Protein AF-0000000080322614 (afdb_homodimer)

Nearest PDB structures (foldseek):
  6ypa-assembly2_C  TM=8.463E-01  e=1.517E-21  Pyrococcus horikoshii
  3iw3-assembly1_B  TM=8.335E-01  e=6.904E-22  Pyrococcus abyssi GE5
  1j31-assembly2_D  TM=8.379E-01  e=2.779E-21  Pyrococcus horikoshii OT3
  5h8i-assembly1_H  TM=8.453E-01  e=8.255E-20  Medicago truncatula
  5h8l-assembly1_H  TM=8.519E-01  e=2.048E-19  Medicago truncatula

Sequence (524 aa):
MKLRLSAVQCRVGTEKAFESAVRLISQSDSDVYLLPEYFSYPVGDMSISTSRKTLEWLESVSRELSTAVAGNVIVKRENGLYNTLHVYHDGELIATQDKLHPTRSERELGIKCGRKLEVFEIYGVRFAGLICADILYPELCRVAGLKGAEIVLNPVVSFKKSELPAQEFRYCLYFTRSFDNAYAIVKAGGAGFTFLGDECVGRSLISTPDGIPAKFRDENAEELITAEVDIRRIREYRKVNYSMQDRNVRAIEDILDGGIECMKLRLSAVQCRVGTEKAFESAVRLISQSDSDVYLLPEYFSYPVGDMSISTSRKTLEWLESVSRELSTAVAGNVIVKRENGLYNTLHVYHDGELIATQDKLHPTRSERELGIKCGRKLEVFEIYGVRFAGLICADILYPELCRVAGLKGAEIVLNPVVSFKKSELPAQEFRYCLYFTRSFDNAYAIVKAGGAGFTFLGDECVGRSLISTPDGIPAKFRDENAEELITAEVDIRRIREYRKVNYSMQDRNVRAIEDILDGGIEC

Organism: NCBI:txid113653

Solvent-accessible surface area (backbone atoms only — not comparable to full-atom values): 25429 Å² total; per-residue (Å²): 100,72,46,35,42,28,19,37,14,22,45,18,24,30,90,55,16,63,59,42,41,49,59,46,54,71,71,52,89,49,51,33,41,33,34,11,39,50,28,69,26,24,52,78,45,84,52,62,65,56,28,53,52,47,54,52,48,40,30,49,54,8,37,76,68,60,22,31,28,32,41,43,34,62,42,82,53,97,88,41,32,28,48,28,38,39,32,17,43,51,43,36,82,70,47,69,38,45,24,51,45,53,49,72,72,41,40,74,72,45,33,41,53,32,65,60,81,57,72,43,72,58,94,88,40,37,27,29,66,34,48,40,63,31,67,59,26,60,54,51,49,42,37,43,24,74,71,54,24,44,34,33,44,26,25,17,67,37,58,62,82,56,82,65,60,38,70,89,54,50,69,29,44,49,29,36,53,9,45,60,32,30,16,30,35,40,28,5,6,19,8,49,27,36,37,86,58,48,54,26,29,15,68,21,31,32,22,27,45,66,34,67,83,25,56,55,90,49,40,72,41,72,44,70,34,58,41,77,44,54,51,55,58,34,57,54,44,46,76,67,38,51,58,66,58,54,28,49,35,75,50,35,59,66,61,58,60,73,52,43,94,114,99,71,45,36,39,30,18,38,15,22,46,18,24,31,92,54,16,61,60,42,40,49,58,46,55,71,73,53,89,49,50,32,39,32,34,11,39,50,26,68,27,26,52,78,45,85,51,61,67,56,28,51,52,48,53,52,46,40,30,49,52,8,37,76,67,60,23,30,28,32,41,42,37,65,43,82,53,97,90,40,32,29,47,28,37,39,33,16,43,52,44,37,82,71,45,68,38,46,24,50,44,55,49,73,69,40,40,75,73,45,33,41,53,33,64,59,81,56,71,43,72,58,96,88,40,36,28,28,67,35,47,40,62,29,68,59,27,60,52,50,48,40,38,44,25,75,72,54,23,44,34,33,43,26,24,17,68,38,57,60,81,58,84,64,62,36,68,88,51,51,68,29,44,50,29,38,53,9,45,61,30,30,17,30,36,38,28,5,7,17,7,50,28,35,35,86,60,47,54,26,30,15,68,22,32,34,21,27,45,66,34,66,82,24,58,55,92,48,41,72,42,71,45,68,35,58,40,76,44,54,50,55,57,35,58,53,44,45,75,67,37,53,57,66,58,54,29,48,35,77,50,35,59,65,60,58,58,73,52,43,92,116

pLDDT: mean 96.05, std 3.71, range [77.62, 98.94]

Radius of gyration: 24.07 Å; Cα contacts (8 Å, |Δi|>4): 1417; chains: 2; bounding box: 45×70×58 Å

InterPro domains:
  IPR003010 Carbon-nitrogen hydrolase [PF00795] (19-239)
  IPR003010 Carbon-nitrogen hydrolase [PS50263] (3-231)
  IPR036526 Carbon-nitrogen hydrolase superfamily [G3DSA:3.60.110.10] (1-258)
  IPR036526 Carbon-nitrogen hydrolase superfamily [SSF56317] (3-246)
  IPR050345 Aliphatic Amidase/Beta-Ureidopropionase [PTHR43674] (16-245)

Secondary structure (DSSP, 8-state):
-EEEEEEEE-EEBSTTHHHHHHHHHTT---SEEEPPTTTT-BTT---HHHHHHHHHHHHHHHHHHTSEEEEEEEEEETTEEEEEEEEEETTEEEEEEE-SS--HHHHHTTBPPP----EEEETTEEEEE--GGGGG-HHHHHHHHHTT-SEEEEEE-EETT--SS-GGGTHHHHHHHHHHHT-EEEEEE-EEE-TTS-EEE---EEEETTEEEEE-S-TTS-EEEEEEEEHHHHHHHHHH-HHHHS--GGGGGGGGSS----/-EEEEEEEE-EEBSTTHHHHHHHHHTT---SEEEPPTTTT-BTT---HHHHHHHHHHHHHHHHHHTSEEEEEEEEEETTEEEEEEEEEETTEEEEEEE-SS--HHHHHTTBPPP----EEEETTEEEEE--GGGGG-HHHHHHHHHTT-SEEEEEE-EETT---S-GGGTHHHHHHHHHHHT-EEEEEE-EEE-TTS-EEE---EEEETTEEEEE-S-TTS-EEEEEEEEHHHHHHHHHH-HHHHS--GGGGGGGGSS----

Structure (mmCIF, N/CA/C/O backbone):
data_AF-0000000080322614-model_v1
#
loop_
_entity.id
_entity.type
_entity.pdbx_description
1 polymer 'Putative amidohydrolase'
#
loop_
_atom_site.group_PDB
_atom_site.id
_atom_site.type_symbol
_atom_site.label_atom_id
_atom_site.label_alt_id
_atom_site.label_comp_id
_atom_site.label_asym_id
_atom_site.label_entity_id
_atom_site.label_seq_id
_atom_site.pdbx_PDB_ins_code
_atom_site.Cartn_x
_atom_site.Cartn_y
_atom_site.Cartn_z
_atom_site.occupancy
_atom_site.B_iso_or_equiv
_atom_site.auth_seq_id
_atom_site.auth_comp_id
_atom_site.auth_asym_id
_atom_site.auth_atom_id
_atom_site.pdbx_PDB_model_num
ATOM 1 N N . MET A 1 1 ? 24.172 -10.555 -5.195 1 91.88 1 MET A N 1
ATOM 2 C CA . MET A 1 1 ? 23.594 -11.617 -6.02 1 91.88 1 MET A CA 1
ATOM 3 C C . MET A 1 1 ? 22.406 -11.094 -6.82 1 91.88 1 MET A C 1
ATOM 5 O O . MET A 1 1 ? 21.594 -10.32 -6.305 1 91.88 1 MET A O 1
ATOM 9 N N . LYS A 1 2 ? 22.422 -11.398 -8.102 1 96.62 2 LYS A N 1
ATOM 10 C CA . LYS A 1 2 ? 21.297 -11.039 -8.969 1 96.62 2 LYS A CA 1
ATOM 11 C C . LYS A 1 2 ? 20.531 -12.273 -9.422 1 96.62 2 LYS A C 1
ATOM 13 O O . LYS A 1 2 ? 21.125 -13.312 -9.711 1 96.62 2 LYS A O 1
ATOM 18 N N . LEU A 1 3 ? 19.25 -12.203 -9.352 1 98.38 3 LEU A N 1
ATOM 19 C CA . LEU A 1 3 ? 18.391 -13.266 -9.852 1 98.38 3 LEU A CA 1
ATOM 20 C C . LEU A 1 3 ? 17.578 -12.789 -11.055 1 98.38 3 LEU A C 1
ATOM 22 O O . LEU A 1 3 ? 17.047 -11.672 -11.055 1 98.38 3 LEU A O 1
ATOM 26 N N . ARG A 1 4 ? 17.578 -13.578 -12.07 1 98.69 4 ARG A N 1
ATOM 27 C CA . ARG A 1 4 ? 16.719 -13.297 -13.219 1 98.69 4 ARG A CA 1
ATOM 28 C C . ARG A 1 4 ? 15.344 -13.906 -13.031 1 98.69 4 ARG A C 1
ATOM 30 O O . ARG A 1 4 ? 15.203 -15.125 -12.938 1 98.69 4 ARG A O 1
ATOM 37 N N . LEU A 1 5 ? 14.32 -13.086 -12.898 1 98.81 5 LEU A N 1
ATOM 38 C CA . LEU A 1 5 ? 12.945 -13.492 -12.641 1 98.81 5 LEU A CA 1
ATOM 39 C C . LEU A 1 5 ? 12.078 -13.289 -13.883 1 98.81 5 LEU A C 1
ATOM 41 O O . LEU A 1 5 ? 12.234 -12.289 -14.594 1 98.81 5 LEU A O 1
ATOM 45 N N . SER A 1 6 ? 11.203 -14.211 -14.133 1 98.88 6 SER A N 1
ATOM 46 C CA . SER A 1 6 ? 10.32 -14.078 -15.289 1 98.88 6 SER A CA 1
ATOM 47 C C . SER A 1 6 ? 8.867 -14.367 -14.906 1 98.88 6 SER A C 1
ATOM 49 O O . SER A 1 6 ? 8.578 -15.391 -14.281 1 98.88 6 SER A O 1
ATOM 51 N N . ALA A 1 7 ? 8.008 -13.484 -15.25 1 98.88 7 ALA A N 1
ATOM 52 C CA . ALA A 1 7 ? 6.562 -13.711 -15.258 1 98.88 7 ALA A CA 1
ATOM 53 C C . ALA A 1 7 ? 6.098 -14.203 -16.625 1 98.88 7 ALA A C 1
ATOM 55 O O . ALA A 1 7 ? 6.336 -13.539 -17.641 1 98.88 7 ALA A O 1
ATOM 56 N N . VAL A 1 8 ? 5.449 -15.336 -16.656 1 98.88 8 VAL A N 1
ATOM 57 C CA . VAL A 1 8 ? 5.012 -15.945 -17.906 1 98.88 8 VAL A CA 1
ATOM 58 C C . VAL A 1 8 ? 3.572 -15.531 -18.203 1 98.88 8 VAL A C 1
ATOM 60 O O . VAL A 1 8 ? 2.625 -16.219 -17.828 1 98.88 8 VAL A O 1
ATOM 63 N N . GLN A 1 9 ? 3.43 -14.477 -18.969 1 98.69 9 GLN A N 1
ATOM 64 C CA . GLN A 1 9 ? 2.094 -14.07 -19.406 1 98.69 9 GLN A CA 1
ATOM 65 C C . GLN A 1 9 ? 1.611 -14.914 -20.578 1 98.69 9 GLN A C 1
ATOM 67 O O . GLN A 1 9 ? 1.658 -14.469 -21.719 1 98.69 9 GLN A O 1
ATOM 72 N N . CYS A 1 10 ? 1.104 -16.078 -20.328 1 98.31 10 CYS A N 1
ATOM 73 C CA . CYS A 1 10 ? 0.652 -17 -21.359 1 98.31 10 CYS A CA 1
ATOM 74 C C . CYS A 1 10 ? -0.868 -16.984 -21.469 1 98.31 10 CYS A C 1
ATOM 76 O O . CYS A 1 10 ? -1.552 -16.375 -20.656 1 98.31 10 CYS A O 1
ATOM 78 N N . ARG A 1 11 ? -1.343 -17.688 -22.484 1 97 11 ARG A N 1
ATOM 79 C CA . ARG A 1 11 ? -2.785 -17.844 -22.641 1 97 11 ARG A CA 1
ATOM 80 C C . ARG A 1 11 ? -3.34 -18.828 -21.609 1 97 11 ARG A C 1
ATOM 82 O O . ARG A 1 11 ? -2.758 -19.891 -21.391 1 97 11 ARG A O 1
ATOM 89 N N . VAL A 1 12 ? -4.461 -18.406 -21.016 1 97.31 12 VAL A N 1
ATOM 90 C CA . VAL A 1 12 ? -5.094 -19.25 -20.016 1 97.31 12 VAL A CA 1
ATOM 91 C C . VAL A 1 12 ? -6.523 -19.578 -20.438 1 97.31 12 VAL A C 1
ATOM 93 O O . VAL A 1 12 ? -7.039 -19 -21.3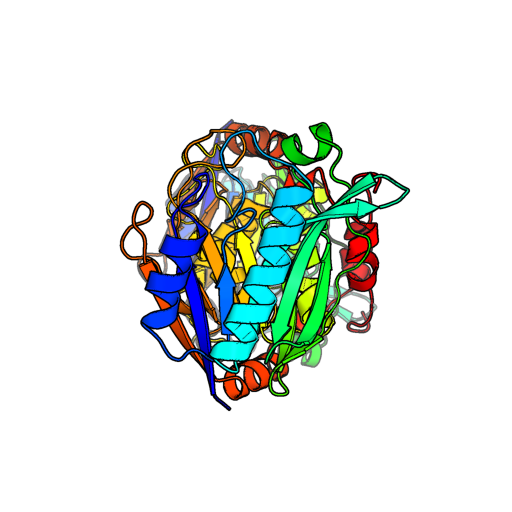91 1 97.31 12 VAL A O 1
ATOM 96 N N . GLY A 1 13 ? -7.098 -20.547 -19.797 1 96 13 GLY A N 1
ATOM 97 C CA . GLY A 1 13 ? -8.461 -20.938 -20.094 1 96 13 GLY A CA 1
ATOM 98 C C . GLY A 1 13 ? -8.578 -21.797 -21.344 1 96 13 GLY A C 1
ATOM 99 O O . GLY A 1 13 ? -9.633 -21.828 -21.984 1 96 13 GLY A O 1
ATOM 100 N N . THR A 1 14 ? -7.496 -22.391 -21.75 1 95.88 14 THR A N 1
ATOM 101 C CA . THR A 1 14 ? -7.445 -23.188 -22.969 1 95.88 14 THR A CA 1
ATOM 102 C C . THR A 1 14 ? -6.633 -24.453 -22.766 1 95.88 14 THR A C 1
ATOM 104 O O . THR A 1 14 ? -5.809 -24.531 -21.844 1 95.88 14 THR A O 1
ATOM 107 N N . GLU A 1 15 ? -6.844 -25.391 -23.641 1 92.56 15 GLU A N 1
ATOM 108 C CA . GLU A 1 15 ? -6.094 -26.641 -23.609 1 92.56 15 GLU A CA 1
ATOM 109 C C . GLU A 1 15 ? -4.652 -26.438 -24.078 1 92.56 15 GLU A C 1
ATOM 111 O O . GLU A 1 15 ? -3.799 -27.297 -23.859 1 92.56 15 GLU A O 1
ATOM 116 N N . LYS A 1 16 ? -4.383 -25.266 -24.578 1 95 16 LYS A N 1
ATOM 117 C CA . LYS A 1 16 ? -3.066 -25 -25.156 1 95 16 LYS A CA 1
ATOM 118 C C . LYS A 1 16 ? -2.193 -24.219 -24.188 1 95 16 LYS A C 1
ATOM 120 O O . LYS A 1 16 ? -1.145 -23.688 -24.562 1 95 16 LYS A O 1
ATOM 125 N N . ALA A 1 17 ? -2.621 -24.109 -23 1 96.56 17 ALA A N 1
ATOM 126 C CA . ALA A 1 17 ? -1.906 -23.297 -22.016 1 96.56 17 ALA A CA 1
ATOM 127 C C . ALA A 1 17 ? -0.49 -23.812 -21.797 1 96.56 17 ALA A C 1
ATOM 129 O O . ALA A 1 17 ? 0.458 -23.031 -21.688 1 96.56 17 ALA A O 1
ATOM 130 N N . PHE A 1 18 ? -0.313 -25.125 -21.75 1 97.62 18 PHE A N 1
ATOM 131 C CA . PHE A 1 18 ? 0.995 -25.734 -21.531 1 97.62 18 PHE A CA 1
ATOM 132 C C . PHE A 1 18 ? 1.939 -25.406 -22.688 1 97.62 18 PHE A C 1
ATOM 134 O O . PHE A 1 18 ? 3.092 -25.031 -22.469 1 97.62 18 PHE A O 1
ATOM 141 N N . GLU A 1 19 ? 1.41 -25.516 -23.859 1 97 19 GLU A N 1
ATOM 142 C CA . GLU A 1 19 ? 2.205 -25.219 -25.031 1 97 19 GLU A CA 1
ATOM 143 C C . GLU A 1 19 ? 2.619 -23.75 -25.062 1 97 19 GLU A C 1
ATOM 145 O O . GLU A 1 19 ? 3.762 -23.422 -25.391 1 97 19 GLU A O 1
ATOM 150 N N . SER A 1 20 ? 1.658 -22.922 -24.797 1 97.31 20 SER A N 1
ATOM 151 C CA . SER A 1 20 ? 1.925 -21.5 -24.734 1 97.31 20 SER A CA 1
ATOM 152 C C . SER A 1 20 ? 3.008 -21.172 -23.719 1 97.31 20 SER A C 1
ATOM 154 O O . SER A 1 20 ? 3.932 -20.406 -24 1 97.31 20 SER A O 1
ATOM 156 N N . ALA A 1 21 ? 2.932 -21.75 -22.531 1 98.25 21 ALA A N 1
ATOM 157 C CA . ALA A 1 21 ? 3.875 -21.5 -21.453 1 98.25 21 ALA A CA 1
ATOM 158 C C . ALA A 1 21 ? 5.277 -21.984 -21.828 1 98.25 21 ALA A C 1
ATOM 160 O O . ALA A 1 21 ? 6.258 -21.266 -21.609 1 98.25 21 ALA A O 1
ATOM 161 N N . VAL A 1 22 ? 5.348 -23.156 -22.359 1 96.94 22 VAL A N 1
ATOM 162 C CA . VAL A 1 22 ? 6.648 -23.703 -22.719 1 96.94 22 VAL A CA 1
ATOM 163 C C . VAL A 1 22 ? 7.316 -22.844 -23.781 1 96.94 22 VAL A C 1
ATOM 165 O O . VAL A 1 22 ? 8.531 -22.609 -23.719 1 96.94 22 VAL A O 1
ATOM 168 N N . ARG A 1 23 ? 6.547 -22.406 -24.734 1 97.31 23 ARG A N 1
ATOM 169 C CA . ARG A 1 23 ? 7.078 -21.547 -25.781 1 97.31 23 ARG A CA 1
ATOM 170 C C . ARG A 1 23 ? 7.715 -20.297 -25.188 1 97.31 23 ARG A C 1
ATOM 172 O O . ARG A 1 23 ? 8.797 -19.891 -25.609 1 97.31 23 ARG A O 1
ATOM 179 N N . LEU A 1 24 ? 7.09 -19.719 -24.25 1 98.31 24 LEU A N 1
ATOM 180 C CA . LEU A 1 24 ? 7.594 -18.5 -23.641 1 98.31 24 LEU A CA 1
ATOM 181 C C . LEU A 1 24 ? 8.812 -18.781 -22.766 1 98.31 24 LEU A C 1
ATOM 183 O O . LEU A 1 24 ? 9.82 -18.078 -22.844 1 98.31 24 LEU A O 1
ATOM 187 N N . ILE A 1 25 ? 8.727 -19.812 -21.938 1 98.06 25 ILE A N 1
ATOM 188 C CA . ILE A 1 25 ? 9.781 -20.172 -20.984 1 98.06 25 ILE A CA 1
ATOM 189 C C . ILE A 1 25 ? 11.062 -20.484 -21.75 1 98.06 25 ILE A C 1
ATOM 191 O O . ILE A 1 25 ? 12.164 -20.156 -21.297 1 98.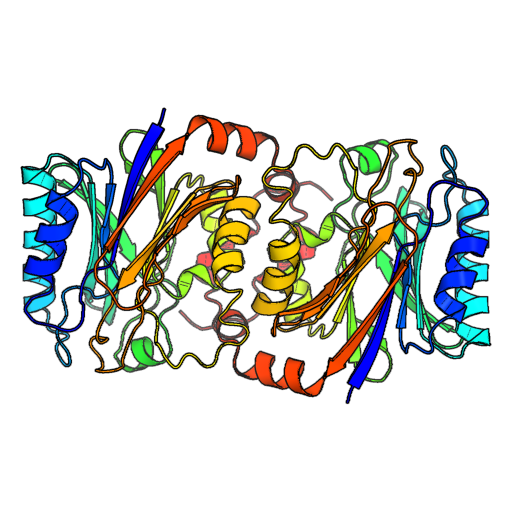06 25 ILE A O 1
ATOM 195 N N . SER A 1 26 ? 10.906 -21.078 -22.891 1 94.75 26 SER A N 1
ATOM 196 C CA . SER A 1 26 ? 12.047 -21.5 -23.703 1 94.75 26 SER A CA 1
ATOM 197 C C . SER A 1 26 ? 12.789 -20.297 -24.281 1 94.75 26 SER A C 1
ATOM 199 O O . SER A 1 26 ? 13.898 -20.422 -24.797 1 94.75 26 SER A O 1
ATOM 201 N N . GLN A 1 27 ? 12.211 -19.125 -24.094 1 93.69 27 GLN A N 1
ATOM 202 C CA . GLN A 1 27 ? 12.789 -17.906 -24.672 1 93.69 27 GLN A CA 1
ATOM 203 C C . GLN A 1 27 ? 13.781 -17.266 -23.719 1 93.69 27 GLN A C 1
ATOM 205 O O . GLN A 1 27 ? 14.406 -16.25 -24.062 1 93.69 27 GLN A O 1
ATOM 210 N N . SER A 1 28 ? 13.859 -17.781 -22.578 1 92.75 28 SER A N 1
ATOM 211 C CA . SER A 1 28 ? 14.734 -17.141 -21.609 1 92.75 28 SER A CA 1
ATOM 212 C C . SER A 1 28 ? 15.414 -18.172 -20.719 1 92.75 28 SER A C 1
ATOM 214 O O . SER A 1 28 ? 15.039 -19.344 -20.719 1 92.75 28 SER A O 1
ATOM 216 N N . ASP A 1 29 ? 16.484 -17.766 -20.078 1 96.25 29 ASP A N 1
ATOM 217 C CA . ASP A 1 29 ? 17.188 -18.578 -19.094 1 96.25 29 ASP A CA 1
ATOM 218 C C . ASP A 1 29 ? 17.062 -17.984 -17.688 1 96.25 29 ASP A C 1
ATOM 220 O O . ASP A 1 29 ? 18.062 -17.75 -17 1 96.25 29 ASP A O 1
ATOM 224 N N . SER A 1 30 ? 15.859 -17.812 -17.297 1 98.31 30 SER A N 1
ATOM 225 C CA . SER A 1 30 ? 15.578 -17.203 -16 1 98.31 30 SER A CA 1
ATOM 226 C C . SER A 1 30 ? 15.812 -18.188 -14.859 1 98.31 30 SER A C 1
ATOM 228 O O . SER A 1 30 ? 15.766 -19.391 -15.055 1 98.31 30 SER A O 1
ATOM 230 N N . ASP A 1 31 ? 16.125 -17.625 -13.711 1 98.56 31 ASP A N 1
ATOM 231 C CA . ASP A 1 31 ? 16.312 -18.422 -12.508 1 98.56 31 ASP A CA 1
ATOM 232 C C . ASP A 1 31 ? 14.969 -18.906 -11.961 1 98.56 31 ASP A C 1
ATOM 234 O O . ASP A 1 31 ? 14.898 -19.969 -11.328 1 98.56 31 ASP A O 1
ATOM 238 N N . VAL A 1 32 ? 13.961 -18.141 -12.141 1 98.81 32 VAL A N 1
ATOM 239 C CA . VAL A 1 32 ? 12.633 -18.438 -11.641 1 98.81 32 VAL A CA 1
ATOM 240 C C . VAL A 1 32 ? 11.586 -18.047 -12.68 1 98.81 32 VAL A C 1
ATOM 242 O O . VAL A 1 32 ? 11.633 -16.953 -13.242 1 98.81 32 VAL A O 1
ATOM 245 N N . TYR A 1 33 ? 10.68 -18.922 -13.008 1 98.94 33 TYR A N 1
ATOM 246 C CA . TYR A 1 33 ? 9.508 -18.672 -13.844 1 98.94 33 TYR A CA 1
ATOM 247 C C . TYR A 1 33 ? 8.219 -18.781 -13.039 1 98.94 33 TYR A C 1
ATOM 249 O O . TYR A 1 33 ? 8.016 -19.766 -12.328 1 98.94 33 TYR A O 1
ATOM 257 N N . LEU A 1 34 ? 7.395 -17.812 -13.094 1 98.94 34 LEU A N 1
ATOM 258 C CA . LEU A 1 34 ? 6.086 -17.844 -12.445 1 98.94 34 LEU A CA 1
ATOM 259 C C . LEU A 1 34 ? 4.969 -17.906 -13.484 1 98.94 34 LEU A C 1
ATOM 261 O O . LEU A 1 34 ? 4.949 -17.109 -14.422 1 98.94 34 LEU A O 1
ATOM 265 N N . LEU A 1 35 ? 4.082 -18.844 -13.359 1 98.88 35 LEU A N 1
ATOM 266 C CA . LEU A 1 35 ? 2.924 -18.984 -14.242 1 98.88 35 LEU A CA 1
ATOM 267 C C . LEU A 1 35 ? 1.715 -18.266 -13.656 1 98.88 35 LEU A C 1
ATOM 269 O O . LEU A 1 35 ? 1.655 -18.016 -12.445 1 98.88 35 LEU A O 1
ATOM 273 N N . PRO A 1 36 ? 0.721 -17.906 -14.5 1 98.69 36 PRO A N 1
ATOM 274 C CA . PRO A 1 36 ? -0.509 -17.281 -14.008 1 98.69 36 PRO A CA 1
ATOM 275 C C . PRO A 1 36 ? -1.326 -18.203 -13.117 1 98.69 36 PRO A C 1
ATOM 277 O O . PRO A 1 36 ? -1.193 -19.422 -13.203 1 98.69 36 PRO A O 1
ATOM 280 N N . GLU A 1 37 ? -2.119 -17.547 -12.25 1 98.38 37 GLU A N 1
ATOM 281 C CA . GLU A 1 37 ? -3.082 -18.312 -11.461 1 98.38 37 GLU A CA 1
ATOM 282 C C . GLU A 1 37 ? -4.012 -19.125 -12.359 1 98.38 37 GLU A C 1
ATOM 284 O O . GLU A 1 37 ? -4.547 -18.594 -13.336 1 98.38 37 GLU A O 1
ATOM 289 N N . TYR A 1 38 ? -4.16 -20.391 -12.102 1 97.38 38 TYR A N 1
ATOM 290 C CA . TYR A 1 38 ? -5.055 -21.297 -12.82 1 97.38 38 TYR A CA 1
ATOM 291 C C . TYR A 1 38 ? -4.656 -21.406 -14.289 1 97.38 38 TYR A C 1
ATOM 293 O O . TYR A 1 38 ? -5.516 -21.562 -15.156 1 97.38 38 TYR A O 1
ATOM 301 N N . PHE A 1 39 ? -3.445 -21.297 -14.57 1 97.38 39 PHE A N 1
ATOM 302 C CA . PHE A 1 39 ? -3.027 -21.141 -15.961 1 97.38 39 PHE A CA 1
ATOM 303 C C . PHE A 1 39 ? -3.422 -22.375 -16.781 1 97.38 39 PHE A C 1
ATOM 305 O O . PHE A 1 39 ? -3.707 -22.25 -17.969 1 97.38 39 PHE A O 1
ATOM 312 N N . SER A 1 40 ? -3.488 -23.547 -16.156 1 97.31 40 SER A N 1
ATOM 313 C CA . SER A 1 40 ? -3.604 -24.812 -16.875 1 97.31 40 SER A CA 1
ATOM 314 C C . SER A 1 40 ? -5.062 -25.234 -17.016 1 97.31 40 SER A C 1
ATOM 316 O O . SER A 1 40 ? -5.363 -26.234 -17.672 1 97.31 40 SER A O 1
ATOM 318 N N . TYR A 1 41 ? -5.914 -24.547 -16.375 1 97.19 41 TYR A N 1
ATOM 319 C CA . TYR A 1 41 ? -7.309 -24.969 -16.344 1 97.19 41 TYR A CA 1
ATOM 320 C C . TYR A 1 41 ? -8.094 -24.391 -17.516 1 97.19 41 TYR A C 1
ATOM 322 O O . TYR A 1 41 ? -8.297 -23.172 -17.578 1 97.19 41 TYR A O 1
ATOM 330 N N . PRO A 1 42 ? -8.578 -25.281 -18.438 1 96.75 42 PRO A N 1
ATOM 331 C CA . PRO A 1 42 ? -9.477 -24.766 -19.469 1 96.75 42 PRO A CA 1
ATOM 332 C C . PRO A 1 42 ? -10.82 -24.297 -18.906 1 96.75 42 PRO A C 1
ATOM 334 O O . PRO A 1 42 ? -11.172 -24.641 -17.781 1 96.75 42 PRO A O 1
ATOM 337 N N . VAL A 1 43 ? -11.477 -23.484 -19.688 1 96 43 VAL A N 1
ATOM 338 C CA . VAL A 1 43 ? -12.781 -22.984 -19.281 1 96 43 VAL A CA 1
ATOM 339 C C . VAL A 1 43 ? -13.68 -24.156 -18.891 1 96 43 VAL A C 1
ATOM 341 O O . VAL A 1 43 ? -13.852 -25.094 -19.656 1 96 43 VAL A O 1
ATOM 344 N N . GLY A 1 44 ? -14.148 -24.062 -17.703 1 92.75 44 GLY A N 1
ATOM 345 C CA . GLY A 1 44 ? -15.133 -25.031 -17.234 1 92.75 44 GLY A CA 1
ATOM 346 C C . GLY A 1 44 ? -14.508 -26.266 -16.609 1 92.75 44 GLY A C 1
ATOM 347 O O . GLY A 1 44 ? -15.211 -27.188 -16.203 1 92.75 44 GLY A O 1
ATOM 348 N N . ASP A 1 45 ? -13.234 -26.281 -16.531 1 90.69 45 ASP A N 1
ATOM 349 C CA . ASP A 1 45 ? -12.547 -27.453 -15.977 1 90.69 45 ASP A CA 1
ATOM 350 C C . ASP A 1 45 ? -11.891 -27.125 -14.641 1 90.69 45 ASP A C 1
ATOM 352 O O . ASP A 1 45 ? -11.023 -26.25 -14.57 1 90.69 45 ASP A O 1
ATOM 356 N N . MET A 1 46 ? -12.258 -27.844 -13.602 1 89.81 46 MET A N 1
ATOM 357 C CA . MET A 1 46 ? -11.625 -27.75 -12.289 1 89.81 46 MET A CA 1
ATOM 358 C C . MET A 1 46 ? -11.297 -29.141 -11.75 1 89.81 46 MET A C 1
ATOM 360 O O . MET A 1 46 ? -11.367 -29.375 -10.539 1 89.81 46 MET A O 1
ATOM 364 N N . SER A 1 47 ? -10.953 -29.953 -12.656 1 91.62 47 SER A N 1
ATOM 365 C CA . SER A 1 47 ? -10.805 -31.375 -12.305 1 91.62 47 SER A CA 1
ATOM 366 C C . SER A 1 47 ? -9.461 -31.641 -11.633 1 91.62 47 SER A C 1
ATOM 368 O O . SER A 1 47 ? -8.477 -30.953 -11.914 1 91.62 47 SER A O 1
ATOM 370 N N . ILE A 1 48 ? -9.438 -32.656 -10.883 1 93.88 48 ILE A N 1
ATOM 371 C CA . ILE A 1 48 ? -8.227 -33.125 -10.219 1 93.88 48 ILE A CA 1
ATOM 372 C C . ILE A 1 48 ? -7.25 -33.688 -11.25 1 93.88 48 ILE A C 1
ATOM 374 O O . ILE A 1 48 ? -6.035 -33.625 -11.062 1 93.88 48 ILE A O 1
ATOM 378 N N . SER A 1 49 ? -7.785 -34.188 -12.289 1 95.94 49 SER A N 1
ATOM 379 C CA . SER A 1 49 ? -6.941 -34.656 -13.375 1 95.94 49 SER A CA 1
ATOM 380 C C . SER A 1 49 ? -6.074 -33.531 -13.945 1 95.94 49 SER A C 1
ATOM 382 O O . SER A 1 49 ? -4.891 -33.75 -14.219 1 95.94 49 SER A O 1
ATOM 384 N N . THR A 1 50 ? -6.672 -32.406 -14.156 1 96.81 50 THR A N 1
ATOM 385 C CA . THR A 1 50 ? -5.91 -31.25 -14.617 1 96.81 50 THR A CA 1
ATOM 386 C C . THR A 1 50 ? -4.84 -30.859 -13.602 1 96.81 50 THR A C 1
ATOM 388 O O . THR A 1 50 ? -3.719 -30.5 -13.977 1 96.81 50 THR A O 1
ATOM 391 N N . SER A 1 51 ? -5.145 -30.953 -12.305 1 98.06 51 SER A N 1
ATOM 392 C CA . SER A 1 51 ? -4.172 -30.672 -11.25 1 98.06 51 SER A CA 1
ATOM 393 C C . SER A 1 51 ? -2.969 -31.594 -11.344 1 98.06 51 SER A C 1
ATOM 395 O O . SER A 1 51 ? -1.822 -31.156 -11.273 1 98.06 51 SER A O 1
ATOM 397 N N . ARG A 1 52 ? -3.244 -32.844 -11.508 1 98.06 52 ARG A N 1
ATOM 398 C CA . ARG A 1 52 ? -2.178 -33.844 -11.594 1 98.06 52 ARG A CA 1
ATOM 399 C C . ARG A 1 52 ? -1.283 -33.562 -12.797 1 98.06 52 ARG A C 1
ATOM 401 O O . ARG A 1 52 ? -0.056 -33.594 -12.688 1 98.06 52 ARG A O 1
ATOM 408 N N . LYS A 1 53 ? -1.925 -33.344 -13.906 1 97.88 53 LYS A N 1
ATOM 409 C CA . LYS A 1 53 ? -1.182 -33.031 -15.125 1 97.88 53 LYS A CA 1
ATOM 410 C C . LYS A 1 53 ? -0.302 -31.797 -14.945 1 97.88 53 LYS A C 1
ATOM 412 O O . LYS A 1 53 ? 0.839 -31.766 -15.406 1 97.88 53 LYS A O 1
ATOM 417 N N . THR A 1 54 ? -0.835 -30.812 -14.328 1 98.31 54 THR A N 1
ATOM 418 C CA . THR A 1 54 ? -0.112 -29.562 -14.094 1 98.31 54 THR A CA 1
ATOM 419 C C . THR A 1 54 ? 1.114 -29.812 -13.219 1 98.31 54 THR A C 1
ATOM 421 O O . THR A 1 54 ? 2.201 -29.312 -13.516 1 98.31 54 THR A O 1
ATOM 424 N N . LEU A 1 55 ? 0.976 -30.562 -12.125 1 98.69 55 LEU A N 1
ATOM 425 C CA . LEU A 1 55 ? 2.082 -30.828 -11.211 1 98.69 55 LEU A CA 1
ATOM 426 C C . LEU A 1 55 ? 3.189 -31.609 -11.914 1 98.69 55 LEU A C 1
ATOM 428 O O . LEU A 1 55 ? 4.371 -31.312 -11.734 1 98.69 55 LEU A O 1
ATOM 432 N N . GLU A 1 56 ? 2.752 -32.562 -12.656 1 98.69 56 GLU A N 1
ATOM 433 C CA . GLU A 1 56 ? 3.725 -33.312 -13.438 1 98.69 56 GLU A CA 1
ATOM 434 C C . GLU A 1 56 ? 4.477 -32.438 -14.414 1 98.69 56 GLU A C 1
ATOM 436 O O . GLU A 1 56 ? 5.691 -32.562 -14.578 1 98.69 56 GLU A O 1
ATOM 441 N N . TRP A 1 57 ? 3.73 -31.578 -15.062 1 98.5 57 TRP A N 1
ATOM 442 C CA . TRP A 1 57 ? 4.312 -30.656 -16.031 1 98.5 57 TRP A CA 1
ATOM 443 C C . TRP A 1 57 ? 5.301 -29.719 -15.344 1 98.5 57 TRP A C 1
ATOM 445 O O . TRP A 1 57 ? 6.418 -29.516 -15.828 1 98.5 57 TRP A O 1
ATOM 455 N N . LEU A 1 58 ? 4.941 -29.109 -14.234 1 98.69 58 LEU A N 1
ATOM 456 C CA . LEU A 1 58 ? 5.812 -28.219 -13.484 1 98.69 58 LEU A CA 1
ATOM 457 C C . LEU A 1 58 ? 7.113 -28.906 -13.094 1 98.69 58 LEU A C 1
ATOM 459 O O . LEU A 1 58 ? 8.195 -28.344 -13.25 1 98.69 58 LEU A O 1
ATOM 463 N N . GLU A 1 59 ? 6.988 -30.109 -12.523 1 98.69 59 GLU A N 1
ATOM 464 C CA . GLU A 1 59 ? 8.148 -30.906 -12.133 1 98.69 59 GLU A CA 1
ATOM 465 C C . GLU A 1 59 ? 9.078 -31.141 -13.32 1 98.69 59 GLU A C 1
ATOM 467 O O . GLU A 1 59 ? 10.289 -30.938 -13.211 1 98.69 59 GLU A O 1
ATOM 472 N N . SER A 1 60 ? 8.477 -31.562 -14.406 1 98.44 60 SER A N 1
ATOM 473 C CA . SER A 1 60 ? 9.258 -31.922 -15.594 1 98.44 60 SER A CA 1
ATOM 474 C C . SER A 1 60 ? 9.977 -30.719 -16.156 1 98.44 60 SER A C 1
ATOM 476 O O . SER A 1 60 ? 11.164 -30.797 -16.484 1 98.44 60 SER A O 1
ATOM 478 N N . VAL A 1 61 ? 9.273 -29.578 -16.344 1 98.12 61 VAL A N 1
ATOM 479 C CA . VAL A 1 61 ? 9.867 -28.375 -16.906 1 98.12 61 VAL A CA 1
ATOM 480 C C . VAL A 1 61 ? 11 -27.875 -16 1 98.12 61 VAL A C 1
ATOM 482 O O . VAL A 1 61 ? 12.07 -27.516 -16.484 1 98.12 61 VAL A O 1
ATOM 485 N N . SER A 1 62 ? 10.758 -27.859 -14.695 1 98.38 62 SER A N 1
ATOM 486 C CA . SER A 1 62 ? 11.773 -27.422 -13.742 1 98.38 62 SER A CA 1
ATOM 487 C C . SER A 1 62 ? 13.023 -28.297 -13.828 1 98.38 62 SER A C 1
ATOM 489 O O . SER A 1 62 ? 14.148 -27.797 -13.773 1 98.38 62 SER A O 1
ATOM 491 N N . ARG A 1 63 ? 12.828 -29.594 -13.945 1 98.19 63 ARG A N 1
ATOM 492 C CA . ARG A 1 63 ? 13.93 -30.547 -14.047 1 98.19 63 ARG A CA 1
ATOM 493 C C . ARG A 1 63 ? 14.711 -30.344 -15.344 1 98.19 63 ARG A C 1
ATOM 495 O O . ARG A 1 63 ? 15.938 -30.266 -15.328 1 98.19 63 ARG A O 1
ATOM 502 N N . GLU A 1 64 ? 13.992 -30.297 -16.406 1 97.44 64 GLU A N 1
ATOM 503 C CA . GLU A 1 64 ? 14.602 -30.156 -17.719 1 97.44 64 GLU A CA 1
ATOM 504 C C . GLU A 1 64 ? 15.461 -28.906 -17.812 1 97.44 64 GLU A C 1
ATOM 506 O O . GLU A 1 64 ? 16.547 -28.922 -18.375 1 97.44 64 GLU A O 1
ATOM 511 N N . LEU A 1 65 ? 14.961 -27.797 -17.281 1 97.06 65 LEU A N 1
ATOM 512 C CA . LEU A 1 65 ? 15.641 -26.5 -17.406 1 97.06 65 LEU A CA 1
ATOM 513 C C . LEU A 1 65 ? 16.562 -26.266 -16.219 1 97.06 65 LEU A C 1
ATOM 515 O O . LEU A 1 65 ? 17.328 -25.297 -16.203 1 97.06 65 LEU A O 1
ATOM 519 N N . SER A 1 66 ? 16.516 -27.109 -15.211 1 97.31 66 SER A N 1
ATOM 520 C CA . SER A 1 66 ? 17.281 -26.969 -13.977 1 97.31 66 SER A CA 1
ATOM 521 C C . SER A 1 66 ? 17.062 -25.594 -13.352 1 97.31 66 SER A C 1
ATOM 523 O O . SER A 1 66 ? 18.031 -24.891 -13.031 1 97.31 66 SER A O 1
ATOM 525 N N . THR A 1 67 ? 15.859 -25.172 -13.242 1 98.19 67 THR A N 1
ATOM 526 C CA . THR A 1 67 ? 15.484 -23.875 -12.688 1 98.19 67 THR A CA 1
ATOM 527 C C . THR A 1 67 ? 14.227 -24 -11.836 1 98.19 67 THR A C 1
ATOM 529 O O . THR A 1 67 ? 13.719 -25.094 -11.609 1 98.19 67 THR A O 1
ATOM 532 N N . ALA A 1 68 ? 13.82 -22.875 -11.234 1 98.75 68 ALA A N 1
ATOM 533 C CA . ALA A 1 68 ? 12.594 -22.859 -10.445 1 98.75 68 ALA A CA 1
ATOM 534 C C . ALA A 1 68 ? 11.383 -22.5 -11.305 1 98.75 68 ALA A C 1
ATOM 536 O O . ALA A 1 68 ? 11.461 -21.594 -12.141 1 98.75 68 ALA A O 1
ATOM 537 N N . VAL A 1 69 ? 10.352 -23.25 -11.203 1 98.88 69 VAL A N 1
ATOM 538 C CA . VAL A 1 69 ? 9.078 -23 -11.867 1 98.88 69 VAL A CA 1
ATOM 539 C C . VAL A 1 69 ? 7.938 -23.094 -10.859 1 98.88 69 VAL A C 1
ATOM 541 O O . VAL A 1 69 ? 7.863 -24.047 -10.078 1 98.88 69 VAL A O 1
ATOM 544 N N . ALA A 1 70 ? 7.105 -22.047 -10.828 1 98.88 70 ALA A N 1
ATOM 545 C CA . ALA A 1 70 ? 6.012 -22 -9.859 1 98.88 70 ALA A CA 1
ATOM 546 C C . ALA A 1 70 ? 4.664 -21.844 -10.562 1 98.88 70 ALA A C 1
ATOM 548 O O . ALA A 1 70 ? 4.539 -21.078 -11.523 1 98.88 70 ALA A O 1
ATOM 549 N N . GLY A 1 71 ? 3.68 -22.562 -10.172 1 98.62 71 GLY A N 1
ATOM 550 C CA . GLY A 1 71 ? 2.305 -22.516 -10.648 1 98.62 71 GLY A CA 1
ATOM 551 C C . GLY A 1 71 ? 1.309 -23.062 -9.648 1 98.62 71 GLY A C 1
ATOM 552 O O . GLY A 1 71 ? 1.693 -23.734 -8.688 1 98.62 71 GLY A O 1
ATOM 553 N N . ASN A 1 72 ? 0.005 -22.75 -9.867 1 97.12 72 ASN A N 1
ATOM 554 C CA . ASN A 1 72 ? -1.03 -23.141 -8.914 1 97.12 72 ASN A CA 1
ATOM 555 C C . ASN A 1 72 ? -1.864 -24.312 -9.438 1 97.12 72 ASN A C 1
ATOM 557 O O . ASN A 1 72 ? -2.021 -24.469 -10.656 1 97.12 72 ASN A O 1
ATOM 561 N N . VAL A 1 73 ? -2.42 -25.078 -8.5 1 98.25 73 VAL A N 1
ATOM 562 C CA . VAL A 1 73 ? -3.436 -26.078 -8.812 1 98.25 73 VAL A CA 1
ATOM 563 C C . VAL A 1 73 ? -4.492 -26.109 -7.707 1 98.25 73 VAL A C 1
ATOM 565 O O . VAL A 1 73 ? -4.273 -25.562 -6.621 1 98.25 73 VAL A O 1
ATOM 568 N N . ILE A 1 74 ? -5.605 -26.688 -8.047 1 97.75 74 ILE A N 1
ATOM 569 C CA . ILE A 1 74 ? -6.613 -27 -7.043 1 97.75 74 ILE A CA 1
ATOM 570 C C . ILE A 1 74 ? -6.238 -28.297 -6.32 1 97.75 74 ILE A C 1
ATOM 572 O O . ILE A 1 74 ? -6.004 -29.312 -6.961 1 97.75 74 ILE A O 1
ATOM 576 N N . VAL A 1 75 ? -6.133 -28.188 -5.023 1 97.88 75 VAL A N 1
ATOM 577 C CA . VAL A 1 75 ? -5.793 -29.359 -4.215 1 97.88 75 VAL A CA 1
ATOM 578 C C . VAL A 1 75 ? -7.004 -29.797 -3.395 1 97.88 75 VAL A C 1
ATOM 580 O O . VAL A 1 75 ? -7.637 -28.969 -2.727 1 97.88 75 VAL A O 1
ATOM 583 N N . LYS A 1 76 ? -7.309 -31.031 -3.502 1 96.44 76 LYS A N 1
ATOM 584 C CA . LYS A 1 76 ? -8.375 -31.594 -2.674 1 96.44 76 LYS A CA 1
ATOM 585 C C . LYS A 1 76 ? -7.809 -32.219 -1.399 1 96.44 76 LYS A C 1
ATOM 587 O O . LYS A 1 76 ? -6.887 -33.031 -1.456 1 96.44 76 LYS A O 1
ATOM 592 N N . ARG A 1 77 ? -8.305 -31.734 -0.31 1 95.12 77 ARG A N 1
ATOM 593 C CA . ARG A 1 77 ? -8 -32.312 0.994 1 95.12 77 ARG A CA 1
ATOM 594 C C . ARG A 1 77 ? -9.266 -32.781 1.702 1 95.12 77 ARG A C 1
ATOM 596 O O . ARG A 1 77 ? -10.367 -32.625 1.169 1 95.12 77 ARG A O 1
ATOM 603 N N . GLU A 1 78 ? -9.141 -33.438 2.855 1 93.19 78 GLU A N 1
ATOM 604 C CA . GLU A 1 78 ? -10.273 -33.969 3.6 1 93.19 78 GLU A CA 1
ATOM 605 C C . GLU A 1 78 ? -11.305 -32.875 3.893 1 93.19 78 GLU A C 1
ATOM 607 O O . GLU A 1 78 ? -12.516 -33.125 3.809 1 93.19 78 GLU A O 1
ATOM 612 N N . ASN A 1 79 ? -10.812 -31.703 4.117 1 91.69 79 ASN A N 1
ATOM 613 C CA . ASN A 1 79 ? -11.703 -30.656 4.602 1 91.69 79 ASN A CA 1
ATOM 614 C C . ASN A 1 79 ? -12.125 -29.703 3.475 1 91.69 79 ASN A C 1
ATOM 616 O O . ASN A 1 79 ? -12.844 -28.734 3.707 1 91.69 79 ASN A O 1
ATOM 620 N N . GLY A 1 80 ? -11.695 -29.938 2.283 1 92.88 80 GLY A N 1
ATOM 621 C CA . GLY A 1 80 ? -12.141 -29.062 1.209 1 92.88 80 GLY A CA 1
ATOM 622 C C . GLY A 1 80 ? -11.102 -28.891 0.117 1 92.88 80 GLY A C 1
ATOM 623 O O . GLY A 1 80 ? -10.188 -29.703 -0.017 1 92.88 80 GLY A O 1
ATOM 624 N N . LEU A 1 81 ? -11.359 -27.859 -0.723 1 97.06 81 LEU A N 1
ATOM 625 C CA . LEU A 1 81 ? -10.484 -27.547 -1.842 1 97.06 81 LEU A CA 1
ATOM 626 C C . LEU A 1 81 ? -9.609 -26.328 -1.521 1 97.06 81 LEU A C 1
ATOM 628 O O . LEU A 1 81 ? -10.031 -25.438 -0.775 1 97.06 81 LEU A O 1
ATOM 632 N N . TYR A 1 82 ? -8.477 -26.344 -2.033 1 98.06 82 TYR A N 1
ATOM 633 C CA . TYR A 1 82 ? -7.555 -25.234 -1.871 1 98.06 82 TYR A CA 1
ATOM 634 C C . TYR A 1 82 ? -6.926 -24.844 -3.205 1 98.06 82 TYR A C 1
ATOM 636 O O . TYR A 1 82 ? -6.676 -25.703 -4.051 1 98.06 82 TYR A O 1
ATOM 644 N N . ASN A 1 83 ? -6.789 -23.562 -3.432 1 97.94 83 ASN A N 1
ATOM 645 C CA . ASN A 1 83 ? -5.91 -23.047 -4.477 1 97.94 83 ASN A CA 1
ATOM 646 C C . ASN A 1 83 ? -4.473 -22.922 -3.988 1 97.94 83 ASN A C 1
ATOM 648 O O . ASN A 1 83 ? -4.16 -22.031 -3.193 1 97.94 83 ASN A O 1
ATOM 652 N N . THR A 1 84 ? -3.645 -23.781 -4.48 1 98.75 84 THR A N 1
ATOM 653 C CA . THR A 1 84 ? -2.334 -23.938 -3.863 1 98.75 84 THR A CA 1
ATOM 654 C C . THR A 1 84 ? -1.223 -23.719 -4.883 1 98.75 84 THR A C 1
ATOM 656 O O . THR A 1 84 ? -1.204 -24.359 -5.941 1 98.75 84 THR A O 1
ATOM 659 N N . LEU A 1 85 ? -0.357 -22.781 -4.598 1 98.88 85 LEU A N 1
ATOM 660 C CA . LEU A 1 85 ? 0.869 -22.594 -5.367 1 98.88 85 LEU A CA 1
ATOM 661 C C . LEU A 1 85 ? 1.865 -23.719 -5.086 1 98.88 85 LEU A C 1
ATOM 663 O O . LEU A 1 85 ? 2.062 -24.094 -3.934 1 98.88 85 LEU A O 1
ATOM 667 N N . HIS A 1 86 ? 2.43 -24.297 -6.07 1 98.88 86 HIS A N 1
ATOM 668 C CA . HIS A 1 86 ? 3.521 -25.25 -5.992 1 98.88 86 HIS A CA 1
ATOM 669 C C . HIS A 1 86 ? 4.785 -24.703 -6.648 1 98.88 86 HIS A C 1
ATOM 671 O O . HIS A 1 86 ? 4.738 -24.188 -7.77 1 98.88 86 HIS A O 1
ATOM 677 N N . VAL A 1 87 ? 5.859 -24.797 -5.938 1 98.94 87 VAL A N 1
ATOM 678 C CA . VAL A 1 87 ? 7.145 -24.312 -6.438 1 98.94 87 VAL A CA 1
ATOM 679 C C . VAL A 1 87 ? 8.109 -25.5 -6.59 1 98.94 87 VAL A C 1
ATOM 681 O O . VAL A 1 87 ? 8.445 -26.156 -5.609 1 98.94 87 VAL A O 1
ATOM 684 N N . TYR A 1 88 ? 8.539 -25.75 -7.797 1 98.88 88 TYR A N 1
ATOM 685 C CA . TYR A 1 88 ? 9.547 -26.766 -8.086 1 98.88 88 TYR A CA 1
ATOM 686 C C . TYR A 1 88 ? 10.883 -26.125 -8.422 1 98.88 88 TYR A C 1
ATOM 688 O O . TYR A 1 88 ? 10.93 -25.078 -9.078 1 98.88 88 TYR A O 1
ATOM 696 N N . HIS A 1 89 ? 11.922 -26.688 -7.996 1 98.69 89 HIS A N 1
ATOM 697 C CA . HIS A 1 89 ? 13.289 -26.328 -8.352 1 98.69 89 HIS A CA 1
ATOM 698 C C . HIS A 1 89 ? 14.109 -27.547 -8.719 1 98.69 89 HIS A C 1
ATOM 700 O O . HIS A 1 89 ? 14.297 -28.453 -7.895 1 98.69 89 HIS A O 1
ATOM 706 N N . ASP A 1 90 ? 14.539 -27.578 -9.945 1 98.06 90 ASP A N 1
ATOM 707 C CA . ASP A 1 90 ? 15.328 -28.703 -10.438 1 98.06 90 ASP A CA 1
ATOM 708 C C . ASP A 1 90 ? 14.602 -30.031 -10.227 1 98.06 90 ASP A C 1
ATOM 710 O O . ASP A 1 90 ? 15.164 -30.984 -9.695 1 98.06 90 ASP A O 1
ATOM 714 N N . GLY A 1 91 ? 13.328 -29.953 -10.469 1 98.25 91 GLY A N 1
ATOM 715 C CA . GLY A 1 91 ? 12.516 -31.156 -10.43 1 98.25 91 GLY A CA 1
ATOM 716 C C . GLY A 1 91 ? 12.055 -31.516 -9.031 1 98.25 91 GLY A C 1
ATOM 717 O O . GLY A 1 91 ? 11.328 -32.5 -8.844 1 98.25 91 GLY A O 1
ATOM 718 N N . GLU A 1 92 ? 12.445 -30.797 -8.031 1 98.44 92 GLU A N 1
ATOM 719 C CA . GLU A 1 92 ? 12.062 -31.094 -6.652 1 98.44 92 GLU A CA 1
ATOM 720 C C . GLU A 1 92 ? 11.031 -30.078 -6.145 1 98.44 92 GLU A C 1
ATOM 722 O O . GLU A 1 92 ? 11.156 -28.875 -6.402 1 98.44 92 GLU A O 1
ATOM 727 N N . LEU A 1 93 ? 10.031 -30.562 -5.473 1 98.62 93 LEU A N 1
ATOM 728 C CA . LEU A 1 93 ? 9.078 -29.672 -4.82 1 98.62 93 LEU A CA 1
ATOM 729 C C . LEU A 1 93 ? 9.703 -28.984 -3.619 1 98.62 93 LEU A C 1
ATOM 731 O O . LEU A 1 93 ? 10.117 -29.641 -2.662 1 98.62 93 LEU A O 1
ATOM 735 N N . ILE A 1 94 ? 9.695 -27.672 -3.664 1 97.88 94 ILE A N 1
ATOM 736 C CA . ILE A 1 94 ? 10.422 -26.938 -2.623 1 97.88 94 ILE A CA 1
ATOM 737 C C . ILE A 1 94 ? 9.43 -26.297 -1.66 1 97.88 94 ILE A C 1
ATOM 739 O O . ILE A 1 94 ? 9.75 -26.078 -0.49 1 97.88 94 ILE A O 1
ATOM 743 N N . ALA A 1 95 ? 8.266 -25.969 -2.096 1 98.5 95 ALA A N 1
ATOM 744 C CA . ALA A 1 95 ? 7.312 -25.281 -1.234 1 98.5 95 ALA A CA 1
ATOM 745 C C . ALA A 1 95 ? 5.906 -25.328 -1.82 1 98.5 95 ALA A C 1
ATOM 747 O O . ALA A 1 95 ? 5.738 -25.5 -3.031 1 98.5 95 ALA A O 1
ATOM 748 N N . THR A 1 96 ? 4.969 -25.266 -0.981 1 98.62 96 THR A N 1
ATOM 749 C CA . THR A 1 96 ? 3.578 -25 -1.343 1 98.62 96 THR A CA 1
ATOM 750 C C . THR A 1 96 ? 3.016 -23.844 -0.529 1 98.62 96 THR A C 1
ATOM 752 O O . THR A 1 96 ? 3.514 -23.531 0.558 1 98.62 96 THR A O 1
ATOM 755 N N . GLN A 1 97 ? 2.047 -23.172 -1.035 1 98.69 97 GLN A N 1
ATOM 756 C CA . GLN A 1 97 ? 1.336 -22.094 -0.362 1 98.69 97 GLN A CA 1
ATOM 757 C C . GLN A 1 97 ? -0.131 -22.047 -0.781 1 98.69 97 GLN A C 1
ATOM 759 O O . GLN A 1 97 ? -0.44 -21.891 -1.964 1 98.69 97 GLN A O 1
ATOM 764 N N . ASP A 1 98 ? -1.022 -22.188 0.166 1 98.62 98 ASP A N 1
ATOM 765 C CA . ASP A 1 98 ? -2.449 -22.016 -0.101 1 98.62 98 ASP A CA 1
ATOM 766 C C . ASP A 1 98 ? -2.824 -20.547 -0.22 1 98.62 98 ASP A C 1
ATOM 768 O O . ASP A 1 98 ? -2.299 -19.703 0.515 1 98.62 98 ASP A O 1
ATOM 772 N N . LYS A 1 99 ? -3.816 -20.297 -1.148 1 98.44 99 LYS A N 1
ATOM 773 C CA . LYS A 1 99 ? -4.383 -18.953 -1.194 1 98.44 99 LYS A CA 1
ATOM 774 C C . LYS A 1 99 ? -5.016 -18.578 0.143 1 98.44 99 LYS A C 1
ATOM 776 O O . LYS A 1 99 ? -5.754 -19.375 0.733 1 98.44 99 LYS A O 1
ATOM 781 N N . LEU A 1 100 ? -4.711 -17.422 0.571 1 98 100 LEU A N 1
ATOM 782 C CA . LEU A 1 100 ? -5.141 -17.031 1.911 1 98 100 LEU A CA 1
ATOM 783 C C . LEU A 1 100 ? -6.469 -16.281 1.863 1 98 100 LEU A C 1
ATOM 785 O O . LEU A 1 100 ? -7.234 -16.312 2.828 1 98 100 LEU A O 1
ATOM 789 N N . HIS A 1 101 ? -6.707 -15.602 0.772 1 97.44 101 HIS A N 1
ATOM 790 C CA . HIS A 1 101 ? -7.957 -14.867 0.593 1 97.44 101 HIS A CA 1
ATOM 791 C C . HIS A 1 101 ? -8.664 -15.289 -0.689 1 97.44 101 HIS A C 1
ATOM 793 O O . HIS A 1 101 ? -8.742 -14.516 -1.645 1 97.44 101 HIS A O 1
ATOM 799 N N . PRO A 1 102 ? -9.25 -16.438 -0.682 1 96.44 102 PRO A N 1
ATOM 800 C CA . PRO A 1 102 ? -10.07 -16.797 -1.843 1 96.44 102 PRO A CA 1
ATOM 801 C C . PRO A 1 102 ? -11.164 -15.766 -2.133 1 96.44 102 PRO A C 1
ATOM 803 O O . PRO A 1 102 ? -11.758 -15.211 -1.205 1 96.44 102 PRO A O 1
ATOM 806 N N . THR A 1 103 ? -11.344 -15.461 -3.389 1 92.81 103 THR A N 1
ATOM 807 C CA . THR A 1 103 ? -12.391 -14.531 -3.791 1 92.81 103 THR A CA 1
ATOM 808 C C . THR A 1 103 ? -13.773 -15.117 -3.504 1 92.81 103 THR A C 1
ATOM 810 O O . THR A 1 103 ? -13.891 -16.297 -3.158 1 92.81 103 THR A O 1
ATOM 813 N N . ARG A 1 104 ? -14.773 -14.273 -3.629 1 90 104 ARG A N 1
ATOM 814 C CA . ARG A 1 104 ? -16.141 -14.727 -3.422 1 90 104 ARG A CA 1
ATOM 815 C C . ARG A 1 104 ? -16.484 -15.891 -4.355 1 90 104 ARG A C 1
ATOM 817 O O . ARG A 1 104 ? -17.078 -16.875 -3.93 1 90 104 ARG A O 1
ATOM 824 N N . SER A 1 105 ? -16.062 -15.734 -5.637 1 90.44 105 SER A N 1
ATOM 825 C CA . SER A 1 105 ? -16.328 -16.797 -6.613 1 90.44 105 SER A CA 1
ATOM 826 C C . SER A 1 105 ? -15.609 -18.078 -6.23 1 90.44 105 SER A C 1
ATOM 828 O O . SER A 1 105 ? -16.156 -19.172 -6.383 1 90.44 105 SER A O 1
ATOM 830 N N . GLU A 1 106 ? -14.422 -17.969 -5.762 1 93.56 106 GLU A N 1
ATOM 831 C CA . GLU A 1 106 ? -13.664 -19.156 -5.332 1 93.56 106 GLU A CA 1
ATOM 832 C C . GLU A 1 106 ? -14.328 -19.812 -4.129 1 93.56 106 GLU A C 1
ATOM 834 O O . GLU A 1 106 ? -14.422 -21.047 -4.062 1 93.56 106 GLU A O 1
ATOM 839 N N . ARG A 1 107 ? -14.75 -19 -3.215 1 93.56 107 ARG A N 1
ATOM 840 C CA . ARG A 1 107 ? -15.398 -19.531 -2.025 1 93.56 107 ARG A CA 1
ATOM 841 C C . ARG A 1 107 ? -16.703 -20.25 -2.387 1 93.56 107 ARG A C 1
ATOM 843 O O . ARG A 1 107 ? -17.031 -21.281 -1.8 1 93.56 107 ARG A O 1
ATOM 850 N N . GLU A 1 108 ? -17.391 -19.703 -3.318 1 92.25 108 GLU A N 1
ATOM 851 C CA . GLU A 1 108 ? -18.625 -20.328 -3.799 1 92.25 108 GLU A CA 1
ATOM 852 C C . GLU A 1 108 ? -18.328 -21.703 -4.418 1 92.25 108 GLU A C 1
ATOM 854 O O . GLU A 1 108 ? -19.172 -22.594 -4.383 1 92.25 108 GLU A O 1
ATOM 859 N N . LEU A 1 109 ? -17.156 -21.859 -4.926 1 91.75 109 LEU A N 1
ATOM 860 C CA . LEU A 1 109 ? -16.75 -23.125 -5.539 1 91.75 109 LEU A CA 1
ATOM 861 C C . LEU A 1 109 ? -16.172 -24.078 -4.496 1 91.75 109 LEU A C 1
ATOM 863 O O . LEU A 1 109 ? -15.805 -25.203 -4.82 1 91.75 109 LEU A O 1
ATOM 867 N N . GLY A 1 110 ? -16.031 -23.578 -3.26 1 93.69 110 GLY A N 1
ATOM 868 C CA . GLY A 1 110 ? -15.602 -24.438 -2.172 1 93.69 110 GLY A CA 1
ATOM 869 C C . GLY A 1 110 ? -14.133 -24.281 -1.833 1 93.69 110 GLY A C 1
ATOM 870 O O . GLY A 1 110 ? -13.602 -25.016 -1.006 1 93.69 110 GLY A O 1
ATOM 871 N N . ILE A 1 111 ? -13.469 -23.359 -2.48 1 96.31 111 ILE A N 1
ATOM 872 C CA . ILE A 1 111 ? -12.062 -23.125 -2.164 1 96.31 111 ILE A CA 1
ATOM 873 C C . ILE A 1 111 ? -11.945 -22.484 -0.787 1 96.31 111 ILE A C 1
ATOM 875 O O . ILE A 1 111 ? -12.578 -21.469 -0.516 1 96.31 111 ILE A O 1
ATOM 879 N N . LYS A 1 112 ? -11.125 -23 0.06 1 97 112 LYS A N 1
ATOM 880 C CA . LYS A 1 112 ? -10.984 -22.562 1.444 1 97 112 LYS A CA 1
ATOM 881 C C . LYS A 1 112 ? -9.773 -21.656 1.61 1 97 112 LYS A C 1
ATOM 883 O O . LYS A 1 112 ? -8.867 -21.656 0.771 1 97 112 LYS A O 1
ATOM 888 N N . CYS A 1 113 ? -9.805 -20.906 2.715 1 96.81 113 CYS A N 1
ATOM 889 C CA . CYS A 1 113 ? -8.688 -20.047 3.07 1 96.81 113 CYS A CA 1
ATOM 890 C C . CYS A 1 113 ? -7.484 -20.859 3.521 1 96.81 113 CYS A C 1
ATOM 892 O O . CYS A 1 113 ? -7.633 -21.859 4.227 1 96.81 113 CYS A O 1
ATOM 894 N N . GLY A 1 114 ? -6.375 -20.484 2.996 1 96.12 114 GLY A N 1
ATOM 895 C CA . GLY A 1 114 ? -5.176 -20.953 3.668 1 96.12 114 GLY A CA 1
ATOM 896 C C . GLY A 1 114 ? -5.047 -20.438 5.09 1 96.12 114 GLY A C 1
ATOM 897 O O . GLY A 1 114 ? -5.781 -19.531 5.5 1 96.12 114 GLY A O 1
ATOM 898 N N . ARG A 1 115 ? -4.133 -20.953 5.836 1 91.44 115 ARG A N 1
ATOM 899 C CA . ARG A 1 115 ? -4.055 -20.641 7.258 1 91.44 115 ARG A CA 1
ATOM 900 C C . ARG A 1 115 ? -2.855 -19.75 7.551 1 91.44 115 ARG A C 1
ATOM 902 O O . ARG A 1 115 ? -2.898 -18.922 8.469 1 91.44 115 ARG A O 1
ATOM 909 N N . LYS A 1 116 ? -1.854 -19.984 6.828 1 93.56 116 LYS A N 1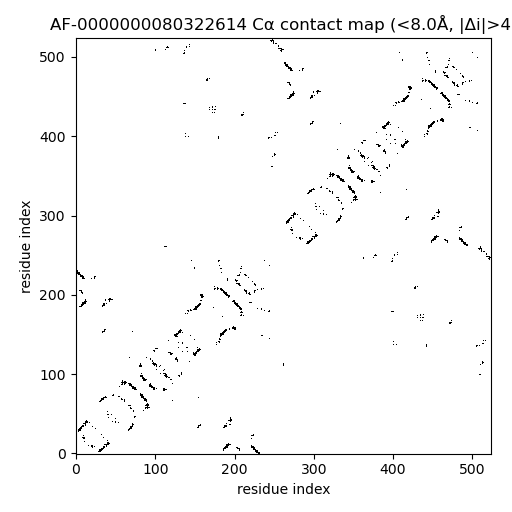
ATOM 910 C CA . LYS A 1 116 ? -0.634 -19.25 7.164 1 93.56 116 LYS A CA 1
ATOM 911 C C . LYS A 1 116 ? 0.203 -18.984 5.918 1 93.56 116 LYS A C 1
ATOM 913 O O . LYS A 1 116 ? 0.156 -19.75 4.949 1 93.56 116 LYS A O 1
ATOM 918 N N . LEU A 1 117 ? 0.894 -17.875 5.984 1 97 117 LEU A N 1
ATOM 919 C CA . LEU A 1 117 ? 1.858 -17.531 4.945 1 97 117 LEU A CA 1
ATOM 920 C C . LEU A 1 117 ? 3.211 -18.172 5.223 1 97 117 LEU A C 1
ATOM 922 O O . LEU A 1 117 ? 3.762 -18.031 6.316 1 97 117 LEU A O 1
ATOM 926 N N . GLU A 1 118 ? 3.686 -18.875 4.27 1 94.94 118 GLU A N 1
ATOM 927 C CA . GLU A 1 118 ? 4.977 -19.531 4.414 1 94.94 118 GLU A CA 1
ATOM 928 C C . GLU A 1 118 ? 6.055 -18.844 3.592 1 94.94 118 GLU A C 1
ATOM 930 O O . GLU A 1 118 ? 5.75 -18.188 2.584 1 94.94 118 GLU A O 1
ATOM 935 N N . VAL A 1 119 ? 7.277 -18.906 4.125 1 98.12 119 VAL A N 1
ATOM 936 C CA . VAL A 1 119 ? 8.438 -18.438 3.373 1 98.12 119 VAL A CA 1
ATOM 937 C C . VAL A 1 119 ? 9.359 -19.625 3.064 1 98.12 119 VAL A C 1
ATOM 939 O O . VAL A 1 119 ? 9.445 -20.562 3.846 1 98.12 119 VAL A O 1
ATOM 942 N N . PHE A 1 120 ? 9.953 -19.641 1.9 1 98.56 120 PHE A N 1
ATOM 943 C CA . PHE A 1 120 ? 10.828 -20.703 1.456 1 98.56 120 PHE A CA 1
ATOM 944 C C . PHE A 1 120 ? 12.039 -20.141 0.721 1 98.56 120 PHE A C 1
ATOM 946 O O . PHE A 1 120 ? 12.078 -18.953 0.39 1 98.56 120 PHE A O 1
ATOM 953 N N . GLU A 1 121 ? 13.039 -20.984 0.51 1 98.38 121 GLU A N 1
ATOM 954 C CA . GLU A 1 121 ? 14.297 -20.5 -0.042 1 98.38 121 GLU A CA 1
ATOM 955 C C . GLU A 1 121 ? 14.57 -21.109 -1.416 1 98.38 121 GLU A C 1
ATOM 957 O O . GLU A 1 121 ? 14.336 -22.297 -1.632 1 98.38 121 GLU A O 1
ATOM 962 N N . ILE A 1 122 ? 14.914 -20.312 -2.354 1 97.81 122 ILE A N 1
ATOM 963 C CA . ILE A 1 122 ? 15.461 -20.672 -3.654 1 97.81 122 ILE A CA 1
ATOM 964 C C . ILE A 1 122 ? 16.75 -19.906 -3.912 1 97.81 122 ILE A C 1
ATOM 966 O O . ILE A 1 122 ? 16.766 -18.688 -3.881 1 97.81 122 ILE A O 1
ATOM 970 N N . TYR A 1 123 ? 17.844 -20.594 -4.184 1 97.25 123 TYR A N 1
ATOM 971 C CA . TYR A 1 123 ? 19.141 -19.984 -4.473 1 97.25 123 TYR A CA 1
ATOM 972 C C . TYR A 1 123 ? 19.594 -19.094 -3.322 1 97.25 123 TYR A C 1
ATOM 974 O O . TYR A 1 123 ? 20.141 -18.016 -3.545 1 97.25 123 TYR A O 1
ATOM 982 N N . GLY A 1 124 ? 19.203 -19.453 -2.135 1 97.62 124 GLY A N 1
ATOM 983 C CA . GLY A 1 124 ? 19.625 -18.688 -0.976 1 97.62 124 GLY A CA 1
ATOM 984 C C . GLY A 1 124 ? 18.812 -17.422 -0.773 1 97.62 124 GLY A C 1
ATOM 985 O O . GLY A 1 124 ? 19.172 -16.578 0.048 1 97.62 124 GLY A O 1
ATOM 986 N N . VAL A 1 125 ? 17.797 -17.25 -1.538 1 98.69 125 VAL A N 1
ATOM 987 C CA . VAL A 1 125 ? 16.906 -16.094 -1.458 1 98.69 125 VAL A CA 1
ATOM 988 C C . VAL A 1 125 ? 15.555 -16.516 -0.89 1 98.69 125 VAL A C 1
ATOM 990 O O . VAL A 1 125 ? 15.023 -17.562 -1.25 1 98.69 125 VAL A O 1
ATOM 993 N N . ARG A 1 126 ? 15.016 -15.781 0.042 1 98.75 126 ARG A N 1
ATOM 994 C CA . ARG A 1 126 ? 13.75 -16.125 0.69 1 98.75 126 ARG A CA 1
ATOM 995 C C . ARG A 1 126 ? 12.57 -15.641 -0.142 1 98.75 126 ARG A C 1
ATOM 997 O O . ARG A 1 126 ? 12.477 -14.461 -0.48 1 98.75 126 ARG A O 1
ATOM 1004 N N . PHE A 1 127 ? 11.625 -16.531 -0.411 1 98.94 127 PHE A N 1
ATOM 1005 C CA . PHE A 1 127 ? 10.453 -16.281 -1.235 1 98.94 127 PHE A CA 1
ATOM 1006 C C . PHE A 1 127 ? 9.172 -16.469 -0.428 1 98.94 127 PHE A C 1
ATOM 1008 O O . PHE A 1 127 ? 9.172 -17.172 0.583 1 98.94 127 PHE A O 1
ATOM 1015 N N . ALA A 1 128 ? 8.102 -15.828 -0.837 1 98.88 128 ALA A N 1
ATOM 1016 C CA . ALA A 1 128 ? 6.742 -16.094 -0.392 1 98.88 128 ALA A CA 1
ATOM 1017 C C . ALA A 1 128 ? 5.762 -16.062 -1.563 1 98.88 128 ALA A C 1
ATOM 1019 O O . ALA A 1 128 ? 6.062 -15.477 -2.611 1 98.88 128 ALA A O 1
ATOM 1020 N N . GLY A 1 129 ? 4.703 -16.781 -1.426 1 98.81 129 GLY A N 1
ATOM 1021 C CA . GLY A 1 129 ? 3.639 -16.719 -2.416 1 98.81 129 GLY A CA 1
ATOM 1022 C C . GLY A 1 129 ? 2.408 -15.977 -1.936 1 98.81 129 GLY A C 1
ATOM 1023 O O . GLY A 1 129 ? 1.864 -16.281 -0.874 1 98.81 129 GLY A O 1
ATOM 1024 N N . LEU A 1 130 ? 2.018 -14.977 -2.658 1 98.81 130 LEU A N 1
ATOM 1025 C CA . LEU A 1 130 ? 0.738 -14.297 -2.496 1 98.81 130 LEU A CA 1
ATOM 1026 C C . LEU A 1 130 ? -0.128 -14.461 -3.74 1 98.81 130 LEU A C 1
ATOM 1028 O O . LEU A 1 130 ? 0.11 -13.805 -4.758 1 98.81 130 LEU A O 1
ATOM 1032 N N . ILE A 1 131 ? -1.123 -15.25 -3.641 1 98.69 131 ILE A N 1
ATOM 1033 C CA . ILE A 1 131 ? -1.851 -15.703 -4.824 1 98.69 131 ILE A CA 1
ATOM 1034 C C . ILE A 1 131 ? -2.975 -14.719 -5.145 1 98.69 131 ILE A C 1
ATOM 1036 O O . ILE A 1 131 ? -3.943 -14.602 -4.387 1 98.69 131 ILE A O 1
ATOM 1040 N N . CYS A 1 132 ? -2.834 -14.016 -6.25 1 97.56 132 CYS A N 1
ATOM 1041 C CA . CYS A 1 132 ? -3.846 -13.156 -6.852 1 97.56 132 CYS A CA 1
ATOM 1042 C C . CYS A 1 132 ? -4.375 -12.148 -5.836 1 97.56 132 CYS A C 1
ATOM 1044 O O . CYS A 1 132 ? -3.637 -11.266 -5.383 1 97.56 132 CYS A O 1
ATOM 1046 N N . ALA A 1 133 ? -5.539 -12.281 -5.316 1 96.12 133 ALA A N 1
ATOM 1047 C CA . ALA A 1 133 ? -6.215 -11.328 -4.438 1 96.12 133 ALA A CA 1
ATOM 1048 C C . ALA A 1 133 ? -5.426 -11.117 -3.148 1 96.12 133 ALA A C 1
ATOM 1050 O O . ALA A 1 133 ? -5.582 -10.094 -2.479 1 96.12 133 ALA A O 1
ATOM 1051 N N . ASP A 1 134 ? -4.57 -12.016 -2.787 1 98 134 ASP A N 1
ATOM 1052 C CA . ASP A 1 134 ? -3.76 -11.883 -1.581 1 98 134 ASP A CA 1
ATOM 1053 C C . ASP A 1 134 ? -2.98 -10.57 -1.588 1 98 134 ASP A C 1
ATOM 1055 O O . ASP A 1 134 ? -2.754 -9.969 -0.535 1 98 134 ASP A O 1
ATOM 1059 N N . ILE A 1 135 ? -2.592 -10.094 -2.797 1 97.88 135 ILE A N 1
ATOM 1060 C CA . ILE A 1 135 ? -1.722 -8.93 -2.93 1 97.88 135 ILE A CA 1
ATOM 1061 C C . ILE A 1 135 ? -2.49 -7.664 -2.553 1 97.88 135 ILE A C 1
ATOM 1063 O O . ILE A 1 135 ? -1.891 -6.613 -2.32 1 97.88 135 ILE A O 1
ATOM 1067 N N . LEU A 1 136 ? -3.822 -7.734 -2.525 1 96.81 136 LEU A N 1
ATOM 1068 C CA . LEU A 1 136 ? -4.66 -6.57 -2.264 1 96.81 136 LEU A CA 1
ATOM 1069 C C . LEU A 1 136 ? -4.738 -6.281 -0.768 1 96.81 136 LEU A C 1
ATOM 1071 O O . LEU A 1 136 ? -5.289 -5.258 -0.356 1 96.81 136 LEU A O 1
ATOM 1075 N N . TYR A 1 137 ? -4.23 -7.117 0.051 1 97.69 137 TYR A N 1
ATOM 1076 C CA . TYR A 1 137 ? -4.258 -6.965 1.502 1 97.69 137 TYR A CA 1
ATOM 1077 C C . TYR A 1 137 ? -2.908 -6.492 2.027 1 97.69 137 TYR A C 1
ATOM 1079 O O . TYR A 1 137 ? -1.988 -7.293 2.209 1 97.69 137 TYR A O 1
ATOM 1087 N N . PRO A 1 138 ? -2.832 -5.18 2.332 1 97.88 138 PRO A N 1
ATOM 1088 C CA . PRO A 1 138 ? -1.532 -4.637 2.732 1 97.88 138 PRO A CA 1
ATOM 1089 C C . PRO A 1 138 ? -0.974 -5.309 3.984 1 97.88 138 PRO A C 1
ATOM 1091 O O . PRO A 1 138 ? 0.244 -5.445 4.125 1 97.88 138 PRO A O 1
ATOM 1094 N N . GLU A 1 139 ? -1.843 -5.676 4.914 1 96.88 139 GLU A N 1
ATOM 1095 C CA . GLU A 1 139 ? -1.374 -6.328 6.133 1 96.88 139 GLU A CA 1
ATOM 1096 C C . GLU A 1 139 ? -0.743 -7.684 5.824 1 96.88 139 GLU A C 1
ATOM 1098 O O . GLU A 1 139 ? 0.241 -8.07 6.457 1 96.88 139 GLU A O 1
ATOM 1103 N N . LEU A 1 140 ? -1.341 -8.414 4.902 1 97.5 140 LEU A N 1
ATOM 1104 C CA . LEU A 1 140 ? -0.762 -9.695 4.5 1 97.5 140 LEU A CA 1
ATOM 1105 C C . LEU A 1 140 ? 0.582 -9.484 3.809 1 97.5 140 LEU A C 1
ATOM 1107 O O . LEU A 1 140 ? 1.531 -10.234 4.051 1 97.5 140 LEU A O 1
ATOM 1111 N N . CYS A 1 141 ? 0.672 -8.508 2.938 1 98.56 141 CYS A N 1
ATOM 1112 C CA . CYS A 1 141 ? 1.933 -8.156 2.293 1 98.56 141 CYS A CA 1
ATOM 1113 C C . CYS A 1 141 ? 2.998 -7.816 3.326 1 98.56 141 CYS A C 1
ATOM 1115 O O . CYS A 1 141 ? 4.156 -8.211 3.186 1 98.56 141 CYS A O 1
ATOM 1117 N N . ARG A 1 142 ? 2.643 -7.086 4.352 1 98.12 142 ARG A N 1
ATOM 1118 C CA . ARG A 1 142 ? 3.568 -6.758 5.434 1 98.12 142 ARG A CA 1
ATOM 1119 C C . ARG A 1 142 ? 4.062 -8.023 6.133 1 98.12 142 ARG A C 1
ATOM 1121 O O . ARG A 1 142 ? 5.254 -8.156 6.406 1 98.12 142 ARG A O 1
ATOM 1128 N N . VAL A 1 143 ? 3.123 -8.922 6.383 1 97.81 143 VAL A N 1
ATOM 1129 C CA . VAL A 1 143 ? 3.488 -10.156 7.066 1 97.81 143 VAL A CA 1
ATOM 1130 C C . VAL A 1 143 ? 4.555 -10.898 6.258 1 97.81 143 VAL A C 1
ATOM 1132 O O . VAL A 1 143 ? 5.52 -11.414 6.82 1 97.81 143 VAL A O 1
ATOM 1135 N N . ALA A 1 144 ? 4.418 -10.93 4.934 1 98.5 144 ALA A N 1
ATOM 1136 C CA . ALA A 1 144 ? 5.426 -11.555 4.082 1 98.5 144 ALA A CA 1
ATOM 1137 C C . ALA A 1 144 ? 6.797 -10.914 4.293 1 98.5 144 ALA A C 1
ATOM 1139 O O . ALA A 1 144 ? 7.801 -11.609 4.43 1 98.5 144 ALA A O 1
ATOM 1140 N N . GLY A 1 145 ? 6.805 -9.594 4.293 1 98.12 145 GLY A N 1
ATOM 1141 C CA . GLY A 1 145 ? 8.047 -8.875 4.535 1 98.12 145 GLY A CA 1
ATOM 1142 C C . GLY A 1 145 ? 8.633 -9.148 5.906 1 98.12 145 GLY A C 1
ATOM 1143 O O . GLY A 1 145 ? 9.836 -9.375 6.039 1 98.12 145 GLY A O 1
ATOM 1144 N N . LEU A 1 146 ? 7.77 -9.109 6.934 1 97.12 146 LEU A N 1
ATOM 1145 C CA . LEU A 1 146 ? 8.211 -9.32 8.305 1 97.12 146 LEU A CA 1
ATOM 1146 C C . LEU A 1 146 ? 8.781 -10.727 8.484 1 97.12 146 LEU A C 1
ATOM 1148 O O . LEU A 1 146 ? 9.695 -10.93 9.289 1 97.12 146 LEU A O 1
ATOM 1152 N N . LYS A 1 147 ? 8.305 -11.664 7.707 1 97.25 147 LYS A N 1
ATOM 1153 C CA . LYS A 1 147 ? 8.805 -13.031 7.766 1 97.25 147 LYS A CA 1
ATOM 1154 C C . LYS A 1 147 ? 10.102 -13.18 6.973 1 97.25 147 LYS A C 1
ATOM 1156 O O . LYS A 1 147 ? 10.688 -14.266 6.926 1 97.25 147 LYS A O 1
ATOM 1161 N N . GLY A 1 148 ? 10.477 -12.141 6.293 1 97.38 148 GLY A N 1
ATOM 1162 C CA . GLY A 1 148 ? 11.805 -12.109 5.703 1 97.38 148 GLY A CA 1
ATOM 1163 C C . GLY A 1 148 ? 11.797 -12.336 4.203 1 97.38 148 GLY A C 1
ATOM 1164 O O . GLY A 1 148 ? 12.859 -12.5 3.59 1 97.38 148 GLY A O 1
ATOM 1165 N N . ALA A 1 149 ? 10.656 -12.352 3.594 1 98.69 149 ALA A N 1
ATOM 1166 C CA . ALA A 1 149 ? 10.602 -12.539 2.145 1 98.69 149 ALA A CA 1
ATOM 1167 C C . ALA A 1 149 ? 11.406 -11.461 1.422 1 98.69 149 ALA A C 1
ATOM 1169 O O . ALA A 1 149 ? 11.344 -10.281 1.784 1 98.69 149 ALA A O 1
ATOM 1170 N N . GLU A 1 150 ? 12.172 -11.898 0.463 1 98.88 150 GLU A N 1
ATOM 1171 C CA . GLU A 1 150 ? 12.938 -11 -0.397 1 98.88 150 GLU A CA 1
ATOM 1172 C C . GLU A 1 150 ? 12.312 -10.898 -1.786 1 98.88 150 GLU A C 1
ATOM 1174 O O . GLU A 1 150 ? 12.508 -9.906 -2.492 1 98.88 150 GLU A O 1
ATOM 1179 N N . ILE A 1 151 ? 11.578 -11.883 -2.178 1 98.94 151 ILE A N 1
ATOM 1180 C CA . ILE A 1 151 ? 10.828 -11.914 -3.426 1 98.94 151 ILE A CA 1
ATOM 1181 C C . ILE A 1 151 ? 9.453 -12.531 -3.182 1 98.94 151 ILE A C 1
ATOM 1183 O O . ILE A 1 151 ? 9.336 -13.562 -2.506 1 98.94 151 ILE A O 1
ATOM 1187 N N . VAL A 1 152 ? 8.438 -11.922 -3.705 1 98.94 152 VAL A N 1
ATOM 1188 C CA . VAL A 1 152 ? 7.078 -12.445 -3.619 1 98.94 152 VAL A CA 1
ATOM 1189 C C . VAL A 1 152 ? 6.605 -12.883 -5.004 1 98.94 152 VAL A C 1
ATOM 1191 O O . VAL A 1 152 ? 6.746 -12.141 -5.977 1 98.94 152 VAL A O 1
ATOM 1194 N N . LEU A 1 153 ? 6.133 -14.109 -5.09 1 98.94 153 LEU A N 1
ATOM 1195 C CA . LEU A 1 153 ? 5.484 -14.617 -6.293 1 98.94 153 LEU A CA 1
ATOM 1196 C C . LEU A 1 153 ? 3.98 -14.367 -6.246 1 98.94 153 LEU A C 1
ATOM 1198 O O . LEU A 1 153 ? 3.305 -14.773 -5.301 1 98.94 153 LEU A O 1
ATOM 1202 N N . ASN A 1 154 ? 3.465 -13.68 -7.238 1 98.94 154 ASN A N 1
ATOM 1203 C CA . ASN A 1 154 ? 2.053 -13.312 -7.289 1 98.94 154 ASN A CA 1
ATOM 1204 C C . ASN A 1 154 ? 1.399 -13.781 -8.586 1 98.94 154 ASN A C 1
ATOM 1206 O O . ASN A 1 154 ? 1.212 -12.984 -9.516 1 98.94 154 ASN A O 1
ATOM 1210 N N . PRO A 1 155 ? 1.009 -15.062 -8.633 1 98.88 155 PRO A N 1
ATOM 1211 C CA . PRO A 1 155 ? 0.225 -15.523 -9.781 1 98.88 155 PRO A CA 1
ATOM 1212 C C . PRO A 1 155 ? -1.188 -14.945 -9.805 1 98.88 155 PRO A C 1
ATOM 1214 O O . PRO A 1 155 ? -1.865 -14.93 -8.773 1 98.88 155 PRO A O 1
ATOM 1217 N N . VAL A 1 156 ? -1.618 -14.5 -11.008 1 97.62 156 VAL A N 1
ATOM 1218 C CA . VAL A 1 156 ? -2.863 -13.742 -11.031 1 97.62 156 VAL A CA 1
ATOM 1219 C C . VAL A 1 156 ? -3.684 -14.133 -12.266 1 97.62 156 VAL A C 1
ATOM 1221 O O . VAL A 1 156 ? -3.125 -14.414 -13.328 1 97.62 156 VAL A O 1
ATOM 1224 N N . VAL A 1 157 ? -4.918 -14.188 -12.117 1 95.31 157 VAL A N 1
ATOM 1225 C CA . VAL A 1 157 ? -5.871 -14.031 -13.203 1 95.31 157 VAL A CA 1
ATOM 1226 C C . VAL A 1 157 ? -6.738 -12.797 -12.961 1 95.31 157 VAL A C 1
ATOM 1228 O O . VAL A 1 157 ? -7.531 -12.766 -12.023 1 95.31 157 VAL A O 1
ATOM 1231 N N . SER A 1 158 ? -6.5 -11.789 -13.75 1 91.69 158 SER A N 1
ATOM 1232 C CA . SER A 1 158 ? -7.211 -10.531 -13.594 1 91.69 158 SER A CA 1
ATOM 1233 C C . SER A 1 158 ? -8.375 -10.422 -14.578 1 91.69 158 SER A C 1
ATOM 1235 O O . SER A 1 158 ? -8.18 -10.523 -15.789 1 91.69 158 SER A O 1
ATOM 1237 N N . PHE A 1 159 ? -9.469 -10.102 -14.047 1 91 159 PHE A N 1
ATOM 1238 C CA . PHE A 1 159 ? -10.625 -9.93 -14.914 1 91 159 PHE A CA 1
ATOM 1239 C C . PHE A 1 159 ? -10.531 -8.625 -15.703 1 91 159 PHE A C 1
ATOM 1241 O O . PHE A 1 159 ? -10.18 -7.586 -15.148 1 91 159 PHE A O 1
ATOM 1248 N N . LYS A 1 160 ? -10.844 -8.742 -16.938 1 90.94 160 LYS A N 1
ATOM 1249 C CA . LYS A 1 160 ? -10.82 -7.551 -17.781 1 90.94 160 LYS A CA 1
ATOM 1250 C C . LYS A 1 160 ? -11.844 -6.52 -17.312 1 90.94 160 LYS A C 1
ATOM 1252 O O . LYS A 1 160 ? -11.547 -5.324 -17.25 1 90.94 160 LYS A O 1
ATOM 1257 N N . LYS A 1 161 ? -13.062 -6.887 -16.953 1 83.75 161 LYS A N 1
ATOM 1258 C CA . LYS A 1 161 ? -14.141 -5.996 -16.531 1 83.75 161 LYS A CA 1
ATOM 1259 C C . LYS A 1 161 ? -14.031 -5.695 -15.039 1 83.75 161 LYS A C 1
ATOM 1261 O O . LYS A 1 161 ? -14.992 -5.219 -14.43 1 83.75 161 LYS A O 1
ATOM 1266 N N . SER A 1 162 ? -12.992 -5.559 -14.523 1 80.69 162 SER A N 1
ATOM 1267 C CA . SER A 1 162 ? -12.875 -5.336 -13.086 1 80.69 162 SER A CA 1
ATOM 1268 C C . SER A 1 162 ? -13.578 -4.051 -12.664 1 80.69 162 SER A C 1
ATOM 1270 O O . SER A 1 162 ? -13.453 -3.021 -13.328 1 80.69 162 SER A O 1
ATOM 1272 N N . GLU A 1 163 ? -14.312 -4.051 -11.539 1 78.06 163 GLU A N 1
ATOM 1273 C CA . GLU A 1 163 ? -15.078 -2.93 -11.008 1 78.06 163 GLU A CA 1
ATOM 1274 C C . GLU A 1 163 ? -14.203 -2.021 -10.148 1 78.06 163 GLU A C 1
ATOM 1276 O O . GLU A 1 163 ? -14.641 -0.955 -9.719 1 78.06 163 GLU A O 1
ATOM 1281 N N . LEU A 1 164 ? -13.062 -2.521 -9.945 1 82.88 164 LEU A N 1
ATOM 1282 C CA . LEU A 1 164 ? -12.18 -1.697 -9.125 1 82.88 164 LEU A CA 1
ATOM 1283 C C . LEU A 1 164 ? -11.789 -0.419 -9.867 1 82.88 164 LEU A C 1
ATOM 1285 O O . LEU A 1 164 ? -11.57 -0.438 -11.078 1 82.88 164 LEU A O 1
ATOM 1289 N N . PRO A 1 165 ? -11.711 0.638 -9.156 1 88.69 165 PRO A N 1
ATOM 1290 C CA . PRO A 1 165 ? -11.453 1.916 -9.82 1 88.69 165 PRO A CA 1
ATOM 1291 C C . PRO A 1 165 ? -10 2.074 -10.25 1 88.69 165 PRO A C 1
ATOM 1293 O O . PRO A 1 165 ? -9.156 1.237 -9.906 1 88.69 165 PRO A O 1
ATOM 1296 N N . ALA A 1 166 ? -9.758 3.031 -11.07 1 90.75 166 ALA A N 1
ATOM 1297 C CA . ALA A 1 166 ? -8.461 3.594 -11.445 1 90.75 166 ALA A CA 1
ATOM 1298 C C . ALA A 1 166 ? -7.531 2.514 -11.992 1 90.75 166 ALA A C 1
ATOM 1300 O O . ALA A 1 166 ? -6.391 2.383 -11.539 1 90.75 166 ALA A O 1
ATOM 1301 N N . GLN A 1 167 ? -7.996 1.817 -12.953 1 86.81 167 GLN A N 1
ATOM 1302 C CA . GLN A 1 167 ? -7.25 0.718 -13.555 1 86.81 167 GLN A CA 1
ATOM 1303 C C . GLN A 1 167 ? -5.875 1.182 -14.031 1 86.81 167 GLN A C 1
ATOM 1305 O O . GLN A 1 167 ? -4.902 0.429 -13.961 1 86.81 167 GLN A O 1
ATOM 1310 N N . GLU A 1 168 ? -5.809 2.41 -14.383 1 86.38 168 GLU A N 1
ATOM 1311 C CA . GLU A 1 168 ? -4.574 2.951 -14.938 1 86.38 168 GLU A CA 1
ATOM 1312 C C . GLU A 1 168 ? -3.49 3.07 -13.875 1 86.38 168 GLU A C 1
ATOM 1314 O O . GLU A 1 168 ? -2.301 3.145 -14.195 1 86.38 168 GLU A O 1
ATOM 1319 N N . PHE A 1 169 ? -3.854 3.055 -12.602 1 89.75 169 PHE A N 1
ATOM 1320 C CA . PHE A 1 169 ? -2.898 3.262 -11.523 1 89.75 169 PHE A CA 1
ATOM 1321 C C . PHE A 1 169 ? -2.623 1.957 -10.781 1 89.75 169 PHE A C 1
ATOM 1323 O O . PHE A 1 169 ? -1.871 1.937 -9.805 1 89.75 169 PHE A O 1
ATOM 1330 N N . ARG A 1 170 ? -3.064 0.875 -11.305 1 88.81 170 ARG A N 1
ATOM 1331 C CA . ARG A 1 170 ? -3.035 -0.341 -10.5 1 88.81 170 ARG A CA 1
ATOM 1332 C C . ARG A 1 170 ? -1.617 -0.893 -10.391 1 88.81 170 ARG A C 1
ATOM 1334 O O . ARG A 1 170 ? -1.308 -1.651 -9.477 1 88.81 170 ARG A O 1
ATOM 1341 N N . TYR A 1 171 ? -0.823 -0.544 -11.367 1 90.88 171 TYR A N 1
ATOM 1342 C CA . TYR A 1 171 ? 0.577 -0.938 -11.25 1 90.88 171 TYR A CA 1
ATOM 1343 C C . TYR A 1 171 ? 1.218 -0.32 -10.016 1 90.88 171 TYR A C 1
ATOM 1345 O O . TYR A 1 171 ? 2.15 -0.89 -9.445 1 90.88 171 TYR A O 1
ATOM 1353 N N . CYS A 1 172 ? 0.694 0.811 -9.461 1 95.5 172 CYS A N 1
ATOM 1354 C CA . CYS A 1 172 ? 1.201 1.505 -8.281 1 95.5 172 CYS A CA 1
ATOM 1355 C C . CYS A 1 172 ? 1.096 0.625 -7.043 1 95.5 172 CYS A C 1
ATOM 1357 O O . CYS A 1 172 ? 1.913 0.734 -6.129 1 95.5 172 CYS A O 1
ATOM 1359 N N . LEU A 1 173 ? 0.099 -0.259 -7.09 1 97.19 173 LEU A N 1
ATOM 1360 C CA . LEU A 1 173 ? -0.072 -1.16 -5.957 1 97.19 173 LEU A CA 1
ATOM 1361 C C . LEU A 1 173 ? 1.169 -2.023 -5.754 1 97.19 173 LEU A C 1
ATOM 1363 O O . LEU A 1 173 ? 1.656 -2.166 -4.633 1 97.19 173 LEU A O 1
ATOM 1367 N N . TYR A 1 174 ? 1.695 -2.502 -6.828 1 98.19 174 TYR A N 1
ATOM 1368 C CA . TYR A 1 174 ? 2.818 -3.432 -6.766 1 98.19 174 TYR A CA 1
ATOM 1369 C C . TYR A 1 174 ? 4.098 -2.713 -6.355 1 98.19 174 TYR A C 1
ATOM 1371 O O . TYR A 1 174 ? 4.875 -3.23 -5.547 1 98.19 174 TYR A O 1
ATOM 1379 N N . PHE A 1 175 ? 4.297 -1.536 -6.91 1 97.69 175 PHE A N 1
ATOM 1380 C CA . PHE A 1 175 ? 5.438 -0.755 -6.449 1 97.69 175 PHE A CA 1
ATOM 1381 C C . PHE A 1 175 ? 5.336 -0.473 -4.957 1 97.69 175 PHE A C 1
ATOM 1383 O O . PHE A 1 175 ? 6.297 -0.679 -4.211 1 97.69 175 PHE A O 1
ATOM 1390 N N . THR A 1 176 ? 4.199 -0.014 -4.559 1 98.19 176 THR A N 1
ATOM 1391 C CA . THR A 1 176 ? 3.998 0.364 -3.162 1 98.19 176 THR A CA 1
ATOM 1392 C C . THR A 1 176 ? 4.246 -0.824 -2.238 1 98.19 176 THR A C 1
ATOM 1394 O O . THR A 1 176 ? 4.898 -0.685 -1.201 1 98.19 176 THR A O 1
ATOM 1397 N N . ARG A 1 177 ? 3.736 -2.01 -2.646 1 98.5 177 ARG A N 1
ATOM 1398 C CA . ARG A 1 177 ? 3.975 -3.201 -1.839 1 98.5 177 ARG A CA 1
ATOM 1399 C C . ARG A 1 177 ? 5.465 -3.52 -1.758 1 98.5 177 ARG A C 1
ATOM 1401 O O . ARG A 1 177 ? 5.973 -3.873 -0.692 1 98.5 177 ARG A O 1
ATOM 1408 N N . SER A 1 178 ? 6.125 -3.445 -2.879 1 98.62 178 SER A N 1
ATOM 1409 C CA . SER A 1 178 ? 7.559 -3.703 -2.914 1 98.62 178 SER A CA 1
ATOM 1410 C C . SER A 1 178 ? 8.32 -2.715 -2.037 1 98.62 178 SER A C 1
ATOM 1412 O O . SER A 1 178 ? 9.203 -3.107 -1.271 1 98.62 178 SER A O 1
ATOM 1414 N N . PHE A 1 179 ? 7.953 -1.462 -2.131 1 97.81 179 PHE A N 1
ATOM 1415 C CA . PHE A 1 179 ? 8.586 -0.381 -1.39 1 97.81 179 PHE A CA 1
ATOM 1416 C C . PHE A 1 179 ? 8.352 -0.537 0.107 1 97.81 179 PHE A C 1
ATOM 1418 O O . PHE A 1 179 ? 9.297 -0.482 0.9 1 97.81 179 PHE A O 1
ATOM 1425 N N . ASP A 1 180 ? 7.125 -0.763 0.512 1 97.88 180 ASP A N 1
ATOM 1426 C CA . ASP A 1 180 ? 6.73 -0.846 1.915 1 97.88 180 ASP A CA 1
ATOM 1427 C C . ASP A 1 180 ? 7.453 -1.989 2.623 1 97.88 180 ASP A C 1
ATOM 1429 O O . ASP A 1 180 ? 7.742 -1.903 3.818 1 97.88 180 ASP A O 1
ATOM 1433 N N . ASN A 1 181 ? 7.688 -3.064 1.852 1 98.5 181 ASN A N 1
ATOM 1434 C CA . ASN A 1 181 ? 8.031 -4.305 2.539 1 98.5 181 ASN A CA 1
ATOM 1435 C C . ASN A 1 181 ? 9.445 -4.762 2.191 1 98.5 181 ASN A C 1
ATOM 1437 O O . ASN A 1 181 ? 9.883 -5.836 2.615 1 98.5 181 ASN A O 1
ATOM 1441 N N . ALA A 1 182 ? 10.141 -3.961 1.366 1 97.94 182 ALA A N 1
ATOM 1442 C CA . ALA A 1 182 ? 11.531 -4.223 0.999 1 97.94 182 ALA A CA 1
ATOM 1443 C C . ALA A 1 182 ? 11.68 -5.602 0.362 1 97.94 182 ALA A C 1
ATOM 1445 O O . ALA A 1 182 ? 12.5 -6.41 0.801 1 97.94 182 ALA A O 1
ATOM 1446 N N . TYR A 1 183 ? 10.938 -5.855 -0.646 1 98.81 183 TYR A N 1
ATOM 1447 C CA . TYR A 1 183 ? 11.078 -7.062 -1.448 1 98.81 183 TYR A CA 1
ATOM 1448 C C . TYR A 1 183 ? 10.625 -6.824 -2.883 1 98.81 183 TYR A C 1
ATOM 1450 O O . TYR A 1 183 ? 10.031 -5.781 -3.188 1 98.81 183 TYR A O 1
ATOM 1458 N N . ALA A 1 184 ? 10.938 -7.719 -3.781 1 98.94 184 ALA A N 1
ATOM 1459 C CA . ALA A 1 184 ? 10.461 -7.68 -5.16 1 98.94 184 ALA A CA 1
ATOM 1460 C C . ALA A 1 184 ? 9.172 -8.477 -5.316 1 98.94 184 ALA A C 1
ATOM 1462 O O . ALA A 1 184 ? 8.883 -9.359 -4.508 1 98.94 184 ALA A O 1
ATOM 1463 N N . ILE A 1 185 ? 8.422 -8.148 -6.309 1 98.94 185 ILE A N 1
ATOM 1464 C CA . ILE A 1 185 ? 7.215 -8.891 -6.641 1 98.94 185 ILE A CA 1
ATOM 1465 C C . ILE A 1 185 ? 7.258 -9.32 -8.109 1 98.94 185 ILE A C 1
ATOM 1467 O O . ILE A 1 185 ? 7.562 -8.516 -8.984 1 98.94 185 ILE A O 1
ATOM 1471 N N . VAL A 1 186 ? 7.055 -10.547 -8.336 1 98.94 186 VAL A N 1
ATOM 1472 C CA . VAL A 1 186 ? 6.801 -11.062 -9.68 1 98.94 186 VAL A CA 1
ATOM 1473 C C . VAL A 1 186 ? 5.305 -11.328 -9.852 1 98.94 186 VAL A C 1
ATOM 1475 O O . VAL A 1 186 ? 4.754 -12.25 -9.258 1 98.94 186 VAL A O 1
ATOM 1478 N N . LYS A 1 187 ? 4.688 -10.516 -10.602 1 98.88 187 LYS A N 1
ATOM 1479 C CA . LYS A 1 187 ? 3.281 -10.711 -10.945 1 98.88 187 LYS A CA 1
ATOM 1480 C C . LYS A 1 187 ? 3.141 -11.391 -12.305 1 98.88 187 LYS A C 1
ATOM 1482 O O . LYS A 1 187 ? 3.543 -10.844 -13.328 1 98.88 187 LYS A O 1
ATOM 1487 N N . ALA A 1 188 ? 2.568 -12.5 -12.336 1 98.81 188 ALA A N 1
ATOM 1488 C CA . ALA A 1 188 ? 2.307 -13.203 -13.594 1 98.81 188 ALA A CA 1
ATOM 1489 C C . ALA A 1 188 ? 0.809 -13.297 -13.867 1 98.81 188 ALA A C 1
ATOM 1491 O O . ALA A 1 188 ? 0.106 -14.094 -13.234 1 98.81 188 ALA A O 1
ATOM 1492 N N . GLY A 1 189 ? 0.38 -12.5 -14.766 1 98.06 189 GLY A N 1
ATOM 1493 C CA . GLY A 1 189 ? -1.009 -12.547 -15.195 1 98.06 189 GLY A CA 1
ATOM 1494 C C . GLY A 1 189 ? -1.211 -13.305 -16.484 1 98.06 189 GLY A C 1
ATOM 1495 O O . GLY A 1 189 ? -0.326 -13.328 -17.344 1 98.06 189 GLY A O 1
ATOM 1496 N N . GLY A 1 190 ? -2.361 -13.906 -16.609 1 96.75 190 GLY A N 1
ATOM 1497 C CA . GLY A 1 190 ? -2.699 -14.617 -17.828 1 96.75 190 GLY A CA 1
ATOM 1498 C C . GLY A 1 190 ? -3.549 -13.789 -18.781 1 96.75 190 GLY A C 1
ATOM 1499 O O . GLY A 1 190 ? -4.297 -12.906 -18.359 1 96.75 190 GLY A O 1
ATOM 1500 N N . ALA A 1 191 ? -3.408 -14.117 -20.047 1 96.75 191 ALA A N 1
ATOM 1501 C CA . ALA A 1 191 ? -4.258 -13.516 -21.078 1 96.75 191 ALA A CA 1
ATOM 1502 C C . ALA A 1 191 ? -5.242 -14.531 -21.641 1 96.75 191 ALA A C 1
ATOM 1504 O O . ALA A 1 191 ? -4.941 -15.727 -21.703 1 96.75 191 ALA A O 1
ATOM 1505 N N . GLY A 1 192 ? -6.371 -14.102 -22.078 1 96.44 192 GLY A N 1
ATOM 1506 C CA . GLY A 1 192 ? -7.398 -15 -22.594 1 96.44 192 GLY A CA 1
ATOM 1507 C C . GLY A 1 192 ? -8.648 -15.023 -21.734 1 96.44 192 GLY A C 1
ATOM 1508 O O . GLY A 1 192 ? -9.305 -14 -21.547 1 96.44 192 GLY A O 1
ATOM 1509 N N . PHE A 1 193 ? -8.906 -16.312 -21.172 1 95.75 193 PHE A N 1
ATOM 1510 C CA . PHE A 1 193 ? -10.109 -16.484 -20.375 1 95.75 193 PHE A CA 1
ATOM 1511 C C . PHE A 1 193 ? -9.797 -17.203 -19.062 1 95.75 193 PHE A C 1
ATOM 1513 O O . PHE A 1 193 ? -8.922 -18.062 -19.016 1 95.75 193 PHE A O 1
ATOM 1520 N N . THR A 1 194 ? -10.57 -16.781 -18.031 1 91.38 194 THR A N 1
ATOM 1521 C CA . THR A 1 194 ? -10.469 -17.516 -16.781 1 91.38 194 THR A CA 1
ATOM 1522 C C . THR A 1 194 ? -11.109 -18.906 -16.922 1 91.38 194 THR A C 1
ATOM 1524 O O . THR A 1 194 ? -11.844 -19.156 -17.875 1 91.38 194 THR A O 1
ATOM 1527 N N . PHE A 1 195 ? -10.789 -19.719 -15.945 1 88.81 195 PHE A N 1
ATOM 1528 C CA . PHE A 1 195 ? -11.391 -21.047 -15.938 1 88.81 195 PHE A CA 1
ATOM 1529 C C . PHE A 1 195 ? -12.906 -20.953 -15.797 1 88.81 195 PHE A C 1
ATOM 1531 O O . PHE A 1 195 ? -13.625 -21.906 -16.094 1 88.81 195 PHE A O 1
ATOM 1538 N N . LEU A 1 196 ? -13.406 -19.781 -15.383 1 89.88 196 LEU A N 1
ATOM 1539 C CA . LEU A 1 196 ? -14.844 -19.547 -15.25 1 89.88 196 LEU A CA 1
ATOM 1540 C C . LEU A 1 196 ? -15.422 -19 -16.547 1 89.88 196 LEU A C 1
ATOM 1542 O O . LEU A 1 196 ? -16.641 -18.859 -16.672 1 89.88 196 LEU A O 1
ATOM 1546 N N . GLY A 1 197 ? -14.578 -18.656 -17.469 1 92.94 197 GLY A N 1
ATOM 1547 C CA . GLY A 1 197 ? -15.062 -18.219 -18.766 1 92.94 197 GLY A CA 1
ATOM 1548 C C . GLY A 1 197 ? -15.016 -16.719 -18.969 1 92.94 197 GLY A C 1
ATOM 1549 O O . GLY A 1 197 ? -15.305 -16.219 -20.047 1 92.94 197 GLY A O 1
ATOM 1550 N N . ASP A 1 198 ? -14.641 -16 -17.969 1 93.94 198 ASP A N 1
ATOM 1551 C CA . ASP A 1 198 ? -14.547 -14.547 -18.078 1 93.94 198 ASP A CA 1
ATOM 1552 C C . ASP A 1 198 ? -13.258 -14.133 -18.797 1 93.94 198 ASP A C 1
ATOM 1554 O O . ASP A 1 198 ? -12.211 -14.75 -18.594 1 93.94 198 ASP A O 1
ATOM 1558 N N . GLU A 1 199 ? -13.375 -13.086 -19.594 1 95.81 199 GLU A N 1
ATOM 1559 C CA . GLU A 1 199 ? -12.164 -12.547 -20.219 1 95.81 199 GLU A CA 1
ATOM 1560 C C . GLU A 1 199 ? -11.203 -11.992 -19.156 1 95.81 199 GLU A C 1
ATOM 1562 O O . GLU A 1 199 ? -11.633 -11.344 -18.203 1 95.81 199 GLU A O 1
ATOM 1567 N N . CYS A 1 200 ? -9.93 -12.297 -19.359 1 95.75 200 CYS A N 1
ATOM 1568 C CA . CYS A 1 200 ? -8.938 -11.789 -18.422 1 95.75 200 CYS A CA 1
ATOM 1569 C C . CYS A 1 200 ? -7.816 -11.062 -19.156 1 95.75 200 CYS A C 1
ATOM 1571 O O . CYS A 1 200 ? -7.766 -11.062 -20.375 1 95.75 200 CYS A O 1
ATOM 1573 N N . VAL A 1 201 ? -6.984 -10.297 -18.406 1 95.44 201 VAL A N 1
ATOM 1574 C CA . VAL A 1 201 ? -5.875 -9.516 -18.938 1 95.44 201 VAL A CA 1
ATOM 1575 C C . VAL A 1 201 ? -4.586 -9.875 -18.203 1 95.44 201 VAL A C 1
ATOM 1577 O O . VAL A 1 201 ? -4.617 -10.211 -17.016 1 95.44 201 VAL A O 1
ATOM 1580 N N . GLY A 1 202 ? -3.467 -9.828 -18.969 1 95.62 202 GLY A N 1
ATOM 1581 C CA . GLY A 1 202 ? -2.17 -10.195 -18.422 1 95.62 202 GLY A CA 1
ATOM 1582 C C . GLY A 1 202 ? -1.653 -9.195 -17.406 1 95.62 202 GLY A C 1
ATOM 1583 O O . GLY A 1 202 ? -1.645 -9.477 -16.203 1 95.62 202 GLY A O 1
ATOM 1584 N N . ARG A 1 203 ? -1.145 -8.109 -17.781 1 96.81 203 ARG A N 1
ATOM 1585 C CA . ARG A 1 203 ? -0.597 -7.016 -16.984 1 96.81 203 ARG A CA 1
ATOM 1586 C C . ARG A 1 203 ? 0.474 -7.523 -16.031 1 96.81 203 ARG A C 1
ATOM 1588 O O . ARG A 1 203 ? 0.458 -7.191 -14.836 1 96.81 203 ARG A O 1
ATOM 1595 N N . SER A 1 204 ? 1.3 -8.453 -16.516 1 98.62 204 SER A N 1
ATOM 1596 C CA . SER A 1 204 ? 2.428 -8.977 -15.758 1 98.62 204 SER A CA 1
ATOM 1597 C C . SER A 1 204 ? 3.492 -7.902 -15.539 1 98.62 204 SER A C 1
ATOM 1599 O O . SER A 1 204 ? 3.643 -6.996 -16.359 1 98.62 204 SER A O 1
ATOM 1601 N N . LEU A 1 205 ? 4.145 -8.016 -14.453 1 98.62 205 LEU A N 1
ATOM 1602 C CA . LEU A 1 205 ? 5.207 -7.055 -14.18 1 98.62 205 LEU A CA 1
ATOM 1603 C C . LEU A 1 205 ? 6.129 -7.57 -13.078 1 98.62 205 LEU A C 1
ATOM 1605 O O . LEU A 1 205 ? 5.824 -8.57 -12.422 1 98.62 205 LEU A O 1
ATOM 1609 N N . ILE A 1 206 ? 7.27 -6.988 -12.969 1 98.88 206 ILE A N 1
ATOM 1610 C CA . ILE A 1 206 ? 8.211 -7.18 -11.867 1 98.88 206 ILE A CA 1
ATOM 1611 C C . ILE A 1 206 ? 8.477 -5.844 -11.18 1 98.88 206 ILE A C 1
ATOM 1613 O O . ILE A 1 206 ? 8.828 -4.859 -11.844 1 98.88 206 ILE A O 1
ATOM 1617 N N . SER A 1 207 ? 8.211 -5.797 -9.93 1 98.62 207 SER A N 1
ATOM 1618 C CA . SER A 1 207 ? 8.422 -4.578 -9.156 1 98.62 207 SER A CA 1
ATOM 1619 C C . SER A 1 207 ? 9.477 -4.785 -8.07 1 98.62 207 SER A C 1
ATOM 1621 O O . SER A 1 207 ? 9.648 -5.898 -7.57 1 98.62 207 SER A O 1
ATOM 1623 N N . THR A 1 208 ? 10.25 -3.768 -7.77 1 98.44 208 THR A N 1
ATOM 1624 C CA . THR A 1 208 ? 11.211 -3.695 -6.672 1 98.44 208 THR A CA 1
ATOM 1625 C C . THR A 1 208 ? 11.047 -2.393 -5.895 1 98.44 208 THR A C 1
ATOM 1627 O O . THR A 1 208 ? 10.297 -1.508 -6.309 1 98.44 208 THR A O 1
ATOM 1630 N N . PRO A 1 209 ? 11.703 -2.281 -4.734 1 97 209 PRO A N 1
ATOM 1631 C CA . PRO A 1 209 ? 11.648 -1.006 -4.016 1 97 209 PRO A CA 1
ATOM 1632 C C . PRO A 1 209 ? 12.195 0.161 -4.84 1 97 209 PRO A C 1
ATOM 1634 O O . PRO A 1 209 ? 11.914 1.321 -4.527 1 97 209 PRO A O 1
ATOM 1637 N N . ASP A 1 210 ? 12.883 -0.126 -5.922 1 95.94 210 ASP A N 1
ATOM 1638 C CA . ASP A 1 210 ? 13.484 0.916 -6.754 1 95.94 210 ASP A CA 1
ATOM 1639 C C . ASP A 1 210 ? 12.57 1.267 -7.93 1 95.94 210 ASP A C 1
ATOM 1641 O O . ASP A 1 210 ? 12.875 2.176 -8.703 1 95.94 210 ASP A O 1
ATOM 1645 N N . GLY A 1 211 ? 11.5 0.563 -8.062 1 96.62 211 GLY A N 1
ATOM 1646 C CA . GLY A 1 211 ? 10.594 0.848 -9.164 1 96.62 211 GLY A CA 1
ATOM 1647 C C . GLY A 1 211 ? 10.039 -0.403 -9.812 1 96.62 211 GLY A C 1
ATOM 1648 O O . GLY A 1 211 ? 9.781 -1.402 -9.141 1 96.62 211 GLY A O 1
ATOM 1649 N N . ILE A 1 212 ? 9.672 -0.244 -11.062 1 97.44 212 ILE A N 1
ATOM 1650 C CA . ILE A 1 212 ? 9.141 -1.338 -11.867 1 97.44 212 ILE A CA 1
ATOM 1651 C C . ILE A 1 212 ? 10.078 -1.622 -13.039 1 97.44 212 ILE A C 1
ATOM 1653 O O . ILE A 1 212 ? 9.922 -1.062 -14.125 1 97.44 212 ILE A O 1
ATOM 1657 N N . PRO A 1 213 ? 11.008 -2.508 -12.805 1 98 213 PRO A N 1
ATOM 1658 C CA . PRO A 1 213 ? 12.062 -2.717 -13.805 1 98 213 PRO A CA 1
ATOM 1659 C C . PRO A 1 213 ? 11.539 -3.393 -15.07 1 98 213 PRO A C 1
ATOM 1661 O O . PRO A 1 213 ? 12.211 -3.363 -16.109 1 98 213 PRO A O 1
ATOM 1664 N N . ALA A 1 214 ? 10.383 -4.078 -15.008 1 98.44 214 ALA A N 1
ATOM 1665 C CA . ALA A 1 214 ? 9.797 -4.711 -16.188 1 98.44 214 ALA A CA 1
ATOM 1666 C C . ALA A 1 214 ? 8.273 -4.77 -16.078 1 98.44 214 ALA A C 1
ATOM 1668 O O . ALA A 1 214 ? 7.73 -5.027 -15.008 1 98.44 214 ALA A O 1
ATOM 1669 N N . LYS A 1 215 ? 7.582 -4.562 -17.203 1 98 215 LYS A N 1
ATOM 1670 C CA . LYS A 1 215 ? 6.125 -4.641 -17.25 1 98 215 LYS A CA 1
ATOM 1671 C C . LYS A 1 215 ? 5.648 -5.082 -18.641 1 98 215 LYS A C 1
ATOM 1673 O O . LYS A 1 215 ? 6.406 -5.02 -19.609 1 98 215 LYS A O 1
ATOM 1678 N N . PHE A 1 216 ? 4.473 -5.469 -18.688 1 97.38 216 PHE A N 1
ATOM 1679 C CA . PHE A 1 216 ? 3.869 -5.918 -19.922 1 97.38 216 PHE A CA 1
ATOM 1680 C C . PHE A 1 216 ? 3.871 -4.801 -20.969 1 97.38 216 PHE A C 1
ATOM 1682 O O . PHE A 1 216 ? 3.816 -3.619 -20.609 1 97.38 216 PHE A O 1
ATOM 1689 N N . ARG A 1 217 ? 3.943 -5.195 -22.219 1 97.44 217 ARG A N 1
ATOM 1690 C CA . ARG A 1 217 ? 3.754 -4.277 -23.344 1 97.44 217 ARG A CA 1
ATOM 1691 C C . ARG A 1 217 ? 2.311 -4.305 -23.828 1 97.44 217 ARG A C 1
ATOM 1693 O O . ARG A 1 217 ? 1.755 -3.27 -24.203 1 97.44 217 ARG A O 1
ATOM 1700 N N . ASP A 1 218 ? 1.714 -5.449 -23.844 1 97.69 218 ASP A N 1
ATOM 1701 C CA . ASP A 1 218 ? 0.335 -5.684 -24.266 1 97.69 218 ASP A CA 1
ATOM 1702 C C . ASP A 1 218 ? -0.386 -6.605 -23.281 1 97.69 218 ASP A C 1
ATOM 1704 O O . ASP A 1 218 ? -0.031 -7.777 -23.156 1 97.69 218 ASP A O 1
ATOM 1708 N N . GLU A 1 219 ? -1.417 -6.066 -22.625 1 96.25 219 GLU A N 1
ATOM 1709 C CA . GLU A 1 219 ? -2.109 -6.797 -21.578 1 96.25 219 GLU A CA 1
ATOM 1710 C C . GLU A 1 219 ? -2.891 -7.98 -22.141 1 96.25 219 GLU A C 1
ATOM 1712 O O . GLU A 1 219 ? -3.316 -8.859 -21.391 1 96.25 219 GLU A O 1
ATOM 1717 N N . ASN A 1 220 ? -3.023 -8.062 -23.5 1 96.94 220 ASN A N 1
ATOM 1718 C CA . ASN A 1 220 ? -3.832 -9.117 -24.109 1 96.94 220 ASN A CA 1
ATOM 1719 C C . ASN A 1 220 ? -2.967 -10.141 -24.844 1 96.94 220 ASN A C 1
ATOM 1721 O O . ASN A 1 220 ? -3.482 -11.102 -25.422 1 96.94 220 ASN A O 1
ATOM 1725 N N . ALA A 1 221 ? -1.703 -9.977 -24.812 1 97.44 221 ALA A N 1
ATOM 1726 C CA . ALA A 1 221 ? -0.822 -10.828 -25.609 1 97.44 221 ALA A CA 1
ATOM 1727 C C . ALA A 1 221 ? 0.016 -11.734 -24.703 1 97.44 221 ALA A C 1
ATOM 1729 O O . ALA A 1 221 ? 0.17 -11.461 -23.516 1 97.44 221 ALA A O 1
ATOM 1730 N N . GLU A 1 222 ? 0.469 -12.805 -25.297 1 98.06 222 GLU A N 1
ATOM 1731 C CA . GLU A 1 222 ? 1.482 -13.633 -24.656 1 98.06 222 GLU A CA 1
ATOM 1732 C C . GLU A 1 222 ? 2.84 -12.93 -24.641 1 98.06 222 GLU A C 1
ATOM 1734 O O . GLU A 1 222 ? 3.256 -12.359 -25.656 1 98.06 222 GLU A O 1
ATOM 1739 N N . GLU A 1 223 ? 3.391 -12.914 -23.516 1 97.88 223 GLU A N 1
ATOM 1740 C CA . GLU A 1 223 ? 4.688 -12.266 -23.375 1 97.88 223 GLU A CA 1
ATOM 1741 C C . GLU A 1 223 ? 5.438 -12.797 -22.156 1 97.88 223 GLU A C 1
ATOM 1743 O O . GLU A 1 223 ? 4.82 -13.227 -21.188 1 97.88 223 GLU A O 1
ATOM 1748 N N . LEU A 1 224 ? 6.723 -12.836 -22.328 1 98.69 224 LEU A N 1
ATOM 1749 C CA . LEU A 1 224 ? 7.57 -13.117 -21.172 1 98.69 224 LEU A CA 1
ATOM 1750 C C . LEU A 1 224 ? 8.125 -11.82 -20.578 1 98.69 224 LEU A C 1
ATOM 1752 O O . LEU A 1 224 ? 8.852 -11.086 -21.25 1 98.69 224 LEU A O 1
ATOM 1756 N N . ILE A 1 225 ? 7.77 -11.477 -19.375 1 98.69 225 ILE A N 1
ATOM 1757 C CA . ILE A 1 225 ? 8.266 -10.297 -18.688 1 98.69 225 ILE A CA 1
ATOM 1758 C C . ILE A 1 225 ? 9.422 -10.68 -17.766 1 98.69 225 ILE A C 1
ATOM 1760 O O . ILE A 1 225 ? 9.242 -11.445 -16.812 1 98.69 225 ILE A O 1
ATOM 1764 N N . THR A 1 226 ? 10.586 -10.133 -18.047 1 98.69 226 THR A N 1
ATOM 1765 C CA . THR A 1 226 ? 11.789 -10.586 -17.375 1 98.69 226 THR A CA 1
ATOM 1766 C C . THR A 1 226 ? 12.594 -9.398 -16.844 1 98.69 226 THR A C 1
ATOM 1768 O O . THR A 1 226 ? 12.664 -8.352 -17.484 1 98.69 226 THR A O 1
ATOM 1771 N N . ALA A 1 227 ? 13.141 -9.562 -15.633 1 98.5 227 ALA A N 1
ATOM 1772 C CA . ALA A 1 227 ? 14.047 -8.57 -15.062 1 98.5 227 ALA A CA 1
ATOM 1773 C C . ALA A 1 227 ? 15.102 -9.242 -14.18 1 98.5 227 ALA A C 1
ATOM 1775 O O . ALA A 1 227 ? 14.859 -10.305 -13.609 1 98.5 227 ALA A O 1
ATOM 1776 N N . GLU A 1 228 ? 16.25 -8.648 -14.18 1 98.5 228 GLU A N 1
ATOM 1777 C CA . GLU A 1 228 ? 17.25 -9.016 -13.188 1 98.5 228 GLU A CA 1
ATOM 1778 C C . GLU A 1 228 ? 17.078 -8.211 -11.898 1 98.5 228 GLU A C 1
ATOM 1780 O O . 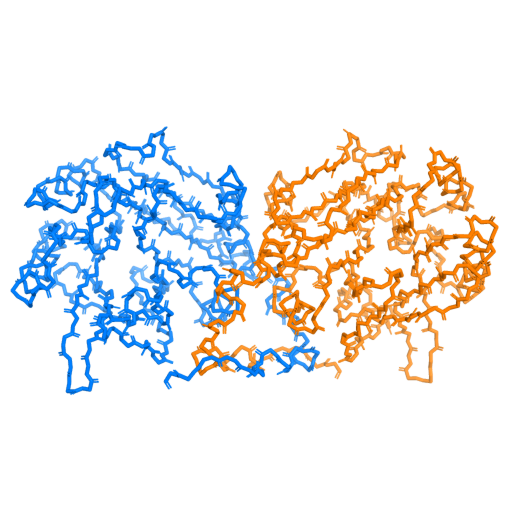GLU A 1 228 ? 17.016 -6.984 -11.93 1 98.5 228 GLU A O 1
ATOM 1785 N N . VAL A 1 229 ? 16.938 -8.891 -10.82 1 98.56 229 VAL A N 1
ATOM 1786 C CA . VAL A 1 229 ? 16.719 -8.25 -9.523 1 98.56 229 VAL A CA 1
ATOM 1787 C C . VAL A 1 229 ? 17.969 -8.406 -8.656 1 98.56 229 VAL A C 1
ATOM 1789 O O . VAL A 1 229 ? 18.469 -9.516 -8.477 1 98.56 229 VAL A O 1
ATOM 1792 N N . ASP A 1 230 ? 18.484 -7.301 -8.148 1 98.38 230 ASP A N 1
ATOM 1793 C CA . ASP A 1 230 ? 19.641 -7.285 -7.262 1 98.38 230 ASP A CA 1
ATOM 1794 C C . ASP A 1 230 ? 19.234 -7.504 -5.809 1 98.38 230 ASP A C 1
ATOM 1796 O O . ASP A 1 230 ? 18.781 -6.574 -5.145 1 98.38 230 ASP A O 1
ATOM 1800 N N . ILE A 1 231 ? 19.5 -8.695 -5.32 1 98.5 231 ILE A N 1
ATOM 1801 C CA . ILE A 1 231 ? 19.062 -9.086 -3.979 1 98.5 231 ILE A CA 1
ATOM 1802 C C . ILE A 1 231 ? 19.812 -8.25 -2.938 1 98.5 231 ILE A C 1
ATOM 1804 O O . ILE A 1 231 ? 19.266 -7.941 -1.878 1 98.5 231 ILE A O 1
ATOM 1808 N N . ARG A 1 232 ? 21.031 -7.852 -3.203 1 97.5 232 ARG A N 1
ATOM 1809 C CA . ARG A 1 232 ? 21.797 -7.016 -2.279 1 97.5 232 ARG A CA 1
ATOM 1810 C C . ARG A 1 232 ? 21.109 -5.684 -2.041 1 97.5 232 ARG A C 1
ATOM 1812 O O . ARG A 1 232 ? 21.094 -5.176 -0.917 1 97.5 232 ARG A O 1
ATOM 1819 N N . ARG A 1 233 ? 20.547 -5.156 -3.094 1 96.75 233 ARG A N 1
ATOM 1820 C CA . ARG A 1 233 ? 19.828 -3.885 -2.988 1 96.75 233 ARG A CA 1
ATOM 1821 C C . ARG A 1 233 ? 18.594 -4.02 -2.104 1 96.75 233 ARG A C 1
ATOM 1823 O O . ARG A 1 233 ? 18.281 -3.125 -1.315 1 96.75 233 ARG A O 1
ATOM 1830 N N . ILE A 1 234 ? 17.938 -5.113 -2.252 1 97.94 234 ILE A N 1
ATOM 1831 C CA . ILE A 1 234 ? 16.766 -5.395 -1.435 1 97.94 234 ILE A CA 1
ATOM 1832 C C . ILE A 1 234 ? 17.172 -5.484 0.035 1 97.94 234 ILE A C 1
ATOM 1834 O O . ILE A 1 234 ? 16.547 -4.859 0.896 1 97.94 234 ILE A O 1
ATOM 1838 N N . ARG A 1 235 ? 18.203 -6.223 0.31 1 97.81 235 ARG A N 1
ATOM 1839 C CA . ARG A 1 235 ? 18.688 -6.41 1.674 1 97.81 235 ARG A CA 1
ATOM 1840 C C . ARG A 1 235 ? 19.188 -5.09 2.266 1 97.81 235 ARG A C 1
ATOM 1842 O O . ARG A 1 235 ? 18.969 -4.816 3.447 1 97.81 235 ARG A O 1
ATOM 1849 N N . GLU A 1 236 ? 19.812 -4.223 1.461 1 96.44 236 GLU A N 1
ATOM 1850 C CA . GLU A 1 236 ? 20.25 -2.904 1.901 1 96.44 236 GLU A CA 1
ATOM 1851 C C . GLU A 1 236 ? 19.062 -2.012 2.244 1 96.44 236 GLU A C 1
ATOM 1853 O O . GLU A 1 236 ? 19.062 -1.34 3.279 1 96.44 236 GLU A O 1
ATOM 1858 N N . TYR A 1 237 ? 18.094 -2.057 1.407 1 96.5 237 TYR A N 1
ATOM 1859 C CA . TYR A 1 237 ? 16.922 -1.229 1.656 1 96.5 237 TYR A CA 1
ATOM 1860 C C . TYR A 1 237 ? 16.188 -1.688 2.91 1 96.5 237 TYR A C 1
ATOM 1862 O O . TYR A 1 237 ? 15.656 -0.866 3.658 1 96.5 237 TYR A O 1
ATOM 1870 N N . ARG A 1 238 ? 16.125 -2.959 3.098 1 96.25 238 ARG A N 1
ATOM 1871 C CA . ARG A 1 238 ? 15.461 -3.5 4.281 1 96.25 238 ARG A CA 1
ATOM 1872 C C . ARG A 1 238 ? 16.062 -2.92 5.555 1 96.25 238 ARG A C 1
ATOM 1874 O O . ARG A 1 238 ? 15.344 -2.658 6.523 1 96.25 238 ARG A O 1
ATOM 1881 N N . LYS A 1 239 ? 17.344 -2.66 5.566 1 93.88 239 LYS A N 1
ATOM 1882 C CA . LYS A 1 239 ? 18.047 -2.154 6.742 1 93.88 239 LYS A CA 1
ATOM 1883 C C . LYS A 1 239 ? 17.641 -0.708 7.035 1 93.88 239 LYS A C 1
ATOM 1885 O O . LYS A 1 239 ? 17.703 -0.263 8.188 1 93.88 239 LYS A O 1
ATOM 1890 N N . VAL A 1 240 ? 17.219 -0.014 5.969 1 91.44 240 VAL A N 1
ATOM 1891 C CA . VAL A 1 240 ? 16.984 1.413 6.164 1 91.44 240 VAL A CA 1
ATOM 1892 C C . VAL A 1 240 ? 15.492 1.706 6.09 1 91.44 240 VAL A C 1
ATOM 1894 O O . VAL A 1 240 ? 15.07 2.855 6.242 1 91.44 240 VAL A O 1
ATOM 1897 N N . ASN A 1 241 ? 14.711 0.666 5.84 1 93.69 241 ASN A N 1
ATOM 1898 C CA . ASN A 1 241 ? 13.258 0.842 5.828 1 93.69 241 ASN A CA 1
ATOM 1899 C C . ASN A 1 241 ? 12.703 0.984 7.242 1 93.69 241 ASN A C 1
ATOM 1901 O O . ASN A 1 241 ? 12.336 -0.008 7.871 1 93.69 241 ASN A O 1
ATOM 1905 N N . TYR A 1 242 ? 12.516 2.156 7.672 1 89.62 242 TYR A N 1
ATOM 1906 C CA . TYR A 1 242 ? 12.148 2.42 9.055 1 89.62 242 TYR A CA 1
ATOM 1907 C C . TYR A 1 242 ? 10.695 2.031 9.32 1 89.62 242 TYR A C 1
ATOM 1909 O O . TYR A 1 242 ? 10.328 1.687 10.445 1 89.62 242 TYR A O 1
ATOM 1917 N N . SER A 1 243 ? 9.875 2.037 8.25 1 93.38 243 SER A N 1
ATOM 1918 C CA . SER A 1 243 ? 8.469 1.688 8.453 1 93.38 243 SER A CA 1
ATOM 1919 C C . SER A 1 243 ? 8.312 0.215 8.82 1 93.38 243 SER A C 1
ATOM 1921 O O . SER A 1 243 ? 7.301 -0.183 9.398 1 93.38 243 SER A O 1
ATOM 1923 N N . MET A 1 244 ? 9.281 -0.595 8.461 1 94.12 244 MET A N 1
ATOM 1924 C CA . MET A 1 244 ? 9.242 -2.002 8.844 1 94.12 244 MET A CA 1
ATOM 1925 C C . MET A 1 244 ? 9.852 -2.201 10.227 1 94.12 244 MET A C 1
ATOM 1927 O O . MET A 1 244 ? 9.445 -3.096 10.969 1 94.12 244 MET A O 1
ATOM 1931 N N . GLN A 1 245 ? 10.758 -1.345 10.562 1 90.69 245 GLN A N 1
ATOM 1932 C CA . GLN A 1 245 ? 11.547 -1.539 11.781 1 90.69 245 GLN A CA 1
ATOM 1933 C C . GLN A 1 245 ? 10.898 -0.854 12.977 1 90.69 245 GLN A C 1
ATOM 1935 O O . GLN A 1 245 ? 10.961 -1.357 14.102 1 90.69 245 GLN A O 1
ATOM 1940 N N . ASP A 1 246 ? 10.242 0.286 12.781 1 93.19 246 ASP A N 1
ATOM 1941 C CA . ASP A 1 246 ? 9.758 1.136 13.867 1 93.19 246 ASP A CA 1
ATOM 1942 C C . ASP A 1 246 ? 8.234 1.103 13.961 1 93.19 246 ASP A C 1
ATOM 1944 O O . ASP A 1 246 ? 7.594 2.148 14.055 1 93.19 246 ASP A O 1
ATOM 1948 N N . ARG A 1 247 ? 7.734 -0.113 13.93 1 95.31 247 ARG A N 1
ATOM 1949 C CA . ARG A 1 247 ? 6.281 -0.251 13.953 1 95.31 247 ARG A CA 1
ATOM 1950 C C . ARG A 1 247 ? 5.734 -0.041 15.359 1 95.31 247 ARG A C 1
ATOM 1952 O O . ARG A 1 247 ? 6.156 -0.71 16.297 1 95.31 247 ARG A O 1
ATOM 1959 N N . ASN A 1 248 ? 4.859 0.919 15.555 1 95.75 248 ASN A N 1
ATOM 1960 C CA . ASN A 1 248 ? 4.094 1.117 16.781 1 95.75 248 ASN A CA 1
ATOM 1961 C C . ASN A 1 248 ? 2.91 0.16 16.859 1 95.75 248 ASN A C 1
ATOM 1963 O O . ASN A 1 248 ? 1.773 0.547 16.594 1 95.75 248 ASN A O 1
ATOM 1967 N N . VAL A 1 249 ? 3.162 -1.06 17.312 1 94.62 249 VAL A N 1
ATOM 1968 C CA . VAL A 1 249 ? 2.174 -2.133 17.25 1 94.62 249 VAL A CA 1
ATOM 1969 C C . VAL A 1 249 ? 1.019 -1.832 18.203 1 94.62 249 VAL A C 1
ATOM 1971 O O . VAL A 1 249 ? -0.113 -2.264 17.969 1 94.62 249 VAL A O 1
ATOM 1974 N N . ARG A 1 250 ? 1.254 -1.052 19.234 1 92.56 250 ARG A N 1
ATOM 1975 C CA . ARG A 1 250 ? 0.187 -0.665 20.156 1 92.56 250 ARG A CA 1
ATOM 1976 C C . ARG A 1 250 ? -0.865 0.181 19.438 1 92.56 250 ARG A C 1
ATOM 1978 O O . ARG A 1 250 ? -2.062 0.036 19.703 1 92.56 250 ARG A O 1
ATOM 1985 N N . ALA A 1 251 ? -0.388 1 18.578 1 94.06 251 ALA A N 1
ATOM 1986 C CA . ALA A 1 251 ? -1.283 1.924 17.875 1 94.06 251 ALA A CA 1
ATOM 1987 C C . ALA A 1 251 ? -2.119 1.196 16.828 1 94.06 251 ALA A C 1
ATOM 1989 O O . ALA A 1 251 ? -3.094 1.746 16.312 1 94.06 251 ALA A O 1
ATOM 1990 N N . ILE A 1 252 ? -1.714 -0.096 16.453 1 94.44 252 ILE A N 1
ATOM 1991 C CA . ILE A 1 252 ? -2.387 -0.758 15.344 1 94.44 252 ILE A CA 1
ATOM 1992 C C . ILE A 1 252 ? -3.031 -2.055 15.836 1 94.44 252 ILE A C 1
ATOM 1994 O O . ILE A 1 252 ? -3.406 -2.91 15.023 1 94.44 252 ILE A O 1
ATOM 1998 N N . GLU A 1 253 ? -3.203 -2.246 17.062 1 92.81 253 GLU A N 1
ATOM 1999 C CA . GLU A 1 253 ? -3.715 -3.486 17.641 1 92.81 253 GLU A CA 1
ATOM 2000 C C . GLU A 1 253 ? -5.102 -3.816 17.094 1 92.81 253 GLU A C 1
ATOM 2002 O O . GLU A 1 253 ? -5.457 -4.988 16.953 1 92.81 253 GLU A O 1
ATOM 2007 N N . ASP A 1 254 ? -5.781 -2.791 16.719 1 92.06 254 ASP A N 1
ATOM 2008 C CA . ASP A 1 254 ? -7.16 -2.957 16.266 1 92.06 254 ASP A CA 1
ATOM 2009 C C . ASP A 1 254 ? -7.207 -3.555 14.859 1 92.06 254 ASP A C 1
ATOM 2011 O O . ASP A 1 254 ? -8.273 -3.918 14.367 1 92.06 254 ASP A O 1
ATOM 2015 N N . ILE A 1 255 ? -6.082 -3.734 14.297 1 94.88 255 ILE A N 1
ATOM 2016 C CA . ILE A 1 255 ? -6.027 -4.223 12.93 1 94.88 255 ILE A CA 1
ATOM 2017 C C . ILE A 1 255 ? -6.555 -5.652 12.867 1 94.88 255 ILE A C 1
ATOM 2019 O O . ILE A 1 255 ? -6.957 -6.125 11.797 1 94.88 255 ILE A O 1
ATOM 2023 N N . LEU A 1 256 ? -6.566 -6.387 13.992 1 94.5 256 LEU A N 1
ATOM 2024 C CA . LEU A 1 256 ? -6.984 -7.785 14.031 1 94.5 256 LEU A CA 1
ATOM 2025 C C . LEU A 1 256 ? -8.477 -7.898 14.32 1 94.5 256 LEU A C 1
ATOM 2027 O O . LEU A 1 256 ? -9.023 -9 14.344 1 94.5 256 LEU A O 1
ATOM 2031 N N . ASP A 1 257 ? -9.047 -6.668 14.555 1 91.88 257 ASP A N 1
ATOM 2032 C CA . ASP A 1 257 ? -10.477 -6.699 14.828 1 91.88 257 ASP A CA 1
ATOM 2033 C C . ASP A 1 257 ? -11.273 -6.953 13.547 1 91.88 257 ASP A C 1
ATOM 2035 O O . ASP A 1 257 ? -10.898 -6.473 12.477 1 91.88 257 ASP A O 1
ATOM 2039 N N . GLY A 1 258 ? -12.336 -7.637 13.703 1 89.31 258 GLY A N 1
ATOM 2040 C CA . GLY A 1 258 ? -13.18 -7.938 12.562 1 89.31 258 GLY A CA 1
ATOM 2041 C C . GLY A 1 258 ? -12.57 -8.953 11.617 1 89.31 258 GLY A C 1
ATOM 2042 O O . GLY A 1 258 ? -11.75 -9.781 12.023 1 89.31 258 GLY A O 1
ATOM 2043 N N . GLY A 1 259 ? -13.117 -9.164 10.352 1 88.06 259 GLY A N 1
ATOM 2044 C CA . GLY A 1 259 ? -12.625 -10.094 9.352 1 88.06 259 GLY A CA 1
ATOM 2045 C C . GLY A 1 259 ? -13.547 -11.281 9.125 1 88.06 259 GLY A C 1
ATOM 2046 O O . GLY A 1 259 ? -14.648 -11.328 9.688 1 88.06 259 GLY A O 1
ATOM 2047 N N . ILE A 1 260 ? -13.016 -12.047 8.258 1 83.88 260 ILE A N 1
ATOM 2048 C CA . ILE A 1 260 ? -13.844 -13.18 7.859 1 83.88 260 ILE A CA 1
ATOM 2049 C C . ILE A 1 260 ? -13.438 -14.414 8.656 1 83.88 260 ILE A C 1
ATOM 2051 O O . ILE A 1 260 ? -12.328 -14.484 9.18 1 83.88 260 ILE A O 1
ATOM 2055 N N . GLU A 1 261 ? -14.43 -15.273 8.719 1 79.81 261 GLU A N 1
ATOM 2056 C CA . GLU A 1 261 ? -14.164 -16.547 9.367 1 79.81 261 GLU A CA 1
ATOM 2057 C C . GLU A 1 261 ? -13.469 -17.516 8.414 1 79.81 261 GLU A C 1
ATOM 2059 O O . GLU A 1 261 ? -13.961 -17.766 7.312 1 79.81 261 GLU A O 1
ATOM 2064 N N . CYS A 1 262 ? -12.172 -17.797 8.688 1 81.19 262 CYS A N 1
ATOM 2065 C CA . CYS A 1 262 ? -11.391 -18.797 7.965 1 81.19 262 CYS A CA 1
ATOM 2066 C C . CYS A 1 262 ? -11.227 -20.062 8.797 1 81.19 262 CYS A C 1
ATOM 2068 O O . CYS A 1 262 ? -11.133 -20 10.023 1 81.19 262 CYS A O 1
ATOM 2070 N N . MET B 1 1 ? -22.453 14.086 -1.565 1 91.81 1 MET B N 1
ATOM 2071 C CA . MET B 1 1 ? -21.828 15.273 -0.998 1 91.81 1 MET B CA 1
ATOM 2072 C C . MET B 1 1 ? -20.391 15.422 -1.483 1 91.81 1 MET B C 1
ATOM 2074 O O . MET B 1 1 ? -19.656 14.43 -1.581 1 91.81 1 MET B O 1
ATOM 2078 N N . LYS B 1 2 ? -20.094 16.609 -1.937 1 96.62 2 LYS B N 1
ATOM 2079 C CA . LYS B 1 2 ? -18.719 16.906 -2.359 1 96.62 2 LYS B CA 1
ATOM 2080 C C . LYS B 1 2 ? -18.062 17.891 -1.396 1 96.62 2 LYS B C 1
ATOM 2082 O O . LYS B 1 2 ? -18.703 18.828 -0.91 1 96.62 2 LYS B O 1
ATOM 2087 N N . LEU B 1 3 ? -16.859 17.609 -1.034 1 98.38 3 LEU B N 1
ATOM 2088 C CA . LEU B 1 3 ? -16.062 18.5 -0.204 1 98.38 3 LEU B CA 1
ATOM 2089 C C . LEU B 1 3 ? -14.875 19.047 -0.983 1 98.38 3 LEU B C 1
ATOM 2091 O O . LEU B 1 3 ? -14.203 18.297 -1.705 1 98.38 3 LEU B O 1
ATOM 2095 N N . ARG B 1 4 ? -14.695 20.312 -0.916 1 98.69 4 ARG B N 1
ATOM 2096 C CA . ARG B 1 4 ? -13.508 20.922 -1.501 1 98.69 4 ARG B CA 1
ATOM 2097 C C . ARG B 1 4 ? -12.352 20.922 -0.507 1 98.69 4 ARG B C 1
ATOM 2099 O O . ARG B 1 4 ? -12.438 21.562 0.546 1 98.69 4 ARG B O 1
ATOM 2106 N N . LEU B 1 5 ? -11.305 20.188 -0.776 1 98.81 5 LEU B N 1
ATOM 2107 C CA . LEU B 1 5 ? -10.141 20.031 0.089 1 98.81 5 LEU B CA 1
ATOM 2108 C C . LEU B 1 5 ? -8.93 20.75 -0.487 1 98.81 5 LEU B C 1
ATOM 2110 O O . LEU B 1 5 ? -8.711 20.734 -1.701 1 98.81 5 LEU B O 1
ATOM 2114 N N . SER B 1 6 ? -8.172 21.375 0.36 1 98.88 6 SER B N 1
ATOM 2115 C CA . SER B 1 6 ? -6.973 22.078 -0.104 1 98.88 6 SER B CA 1
ATOM 2116 C C . SER B 1 6 ? -5.766 21.719 0.758 1 98.88 6 SER B C 1
ATOM 2118 O O . SER B 1 6 ? -5.828 21.797 1.986 1 98.88 6 SER B O 1
ATOM 2120 N N . ALA B 1 7 ? -4.719 21.328 0.134 1 98.88 7 ALA B N 1
ATOM 2121 C CA . ALA B 1 7 ? -3.387 21.266 0.732 1 98.88 7 ALA B CA 1
ATOM 2122 C C . ALA B 1 7 ? -2.619 22.562 0.518 1 98.88 7 ALA B C 1
ATOM 2124 O O . ALA B 1 7 ? -2.441 23 -0.619 1 98.88 7 ALA B O 1
ATOM 2125 N N . VAL B 1 8 ? -2.168 23.172 1.593 1 98.88 8 VAL B N 1
ATOM 2126 C CA . VAL B 1 8 ? -1.481 24.453 1.528 1 98.88 8 VAL B CA 1
ATOM 2127 C C . VAL B 1 8 ? 0.028 24.234 1.46 1 98.88 8 VAL B C 1
ATOM 2129 O O . VAL B 1 8 ? 0.704 24.203 2.49 1 98.88 8 VAL B O 1
ATOM 2132 N N . GLN B 1 9 ? 0.55 24.188 0.265 1 98.69 9 GLN B N 1
ATOM 2133 C CA . GLN B 1 9 ? 1.997 24.078 0.11 1 98.69 9 GLN B CA 1
ATOM 2134 C C . GLN B 1 9 ? 2.672 25.438 0.283 1 98.69 9 GLN B C 1
ATOM 2136 O O . GLN B 1 9 ? 3.033 26.078 -0.7 1 98.69 9 GLN B O 1
ATOM 2141 N N . CYS B 1 10 ? 2.898 25.844 1.49 1 98.38 10 CYS B N 1
ATOM 2142 C CA . CYS B 1 10 ? 3.49 27.141 1.788 1 98.38 10 CYS B CA 1
ATOM 2143 C C . CYS B 1 10 ? 4.953 27 2.184 1 98.38 10 CYS B C 1
ATOM 2145 O O . CYS B 1 10 ? 5.449 25.891 2.344 1 98.38 10 CYS B O 1
ATOM 2147 N N . ARG B 1 11 ? 5.598 28.141 2.318 1 97 11 ARG B N 1
ATOM 2148 C CA . ARG B 1 11 ? 6.977 28.141 2.793 1 97 11 ARG B CA 1
ATOM 2149 C C . ARG B 1 11 ? 7.043 27.844 4.285 1 97 11 ARG B C 1
ATOM 2151 O O . ARG B 1 11 ? 6.266 28.391 5.07 1 97 11 ARG B O 1
ATOM 2158 N N . VAL B 1 12 ? 7.988 26.953 4.613 1 97.38 12 VAL B N 1
ATOM 2159 C CA . VAL B 1 12 ? 8.156 26.562 6.012 1 97.38 12 VAL B CA 1
ATOM 2160 C C . VAL B 1 12 ? 9.578 26.891 6.465 1 97.38 12 VAL B C 1
ATOM 2162 O O . VAL B 1 12 ? 10.438 27.219 5.648 1 97.38 12 VAL B O 1
ATOM 2165 N N . GLY B 1 13 ? 9.781 26.875 7.746 1 96.12 13 GLY B N 1
ATOM 2166 C CA . GLY B 1 13 ? 11.102 27.141 8.297 1 96.12 13 GLY B CA 1
ATOM 2167 C C . GLY B 1 13 ? 11.445 28.609 8.336 1 96.12 13 GLY B C 1
ATOM 2168 O O . GLY B 1 13 ? 12.625 28.984 8.359 1 96.12 13 GLY B O 1
ATOM 2169 N N . THR B 1 14 ? 10.453 29.453 8.266 1 95.88 14 THR B N 1
ATOM 2170 C CA . THR B 1 14 ? 10.656 30.891 8.211 1 95.88 14 THR B CA 1
ATOM 2171 C C . THR B 1 14 ? 9.633 31.609 9.086 1 95.88 14 THR B C 1
ATOM 2173 O O . THR B 1 14 ? 8.57 31.062 9.398 1 95.88 14 THR B O 1
ATOM 2176 N N . GLU B 1 15 ? 9.945 32.844 9.414 1 92.56 15 GLU B N 1
ATOM 2177 C CA . GLU B 1 15 ? 9.039 33.656 10.203 1 92.56 15 GLU B CA 1
ATOM 2178 C C . GLU B 1 15 ? 7.855 34.125 9.359 1 92.56 15 GLU B C 1
ATOM 2180 O O . GLU B 1 15 ? 6.859 34.625 9.906 1 92.56 15 GLU B O 1
ATOM 2185 N N . LYS B 1 16 ? 7.914 33.875 8.086 1 95.06 16 LYS B N 1
ATOM 2186 C CA . LYS B 1 16 ? 6.883 34.375 7.18 1 95.06 16 LYS B CA 1
ATOM 2187 C C . LYS B 1 16 ? 5.891 33.281 6.82 1 95.06 16 LYS B C 1
ATOM 2189 O O . LYS B 1 16 ? 5.102 33.406 5.887 1 95.06 16 LYS B O 1
ATOM 2194 N N . ALA B 1 17 ? 5.957 32.188 7.516 1 96.44 17 ALA B N 1
ATOM 2195 C CA . ALA B 1 17 ? 5.121 31.047 7.188 1 96.44 17 ALA B CA 1
ATOM 2196 C C . ALA B 1 17 ? 3.641 31.391 7.289 1 96.44 17 ALA B C 1
ATOM 2198 O O . ALA B 1 17 ? 2.84 30.969 6.445 1 96.44 17 ALA B O 1
ATOM 2199 N N . PHE B 1 18 ? 3.242 32.156 8.289 1 97.62 18 PHE B N 1
ATOM 2200 C CA . PHE B 1 18 ? 1.851 32.562 8.492 1 97.62 18 PHE B CA 1
ATOM 2201 C C . PHE B 1 18 ? 1.354 33.406 7.328 1 97.62 18 PHE B C 1
ATOM 2203 O O . PHE B 1 18 ? 0.261 33.188 6.805 1 97.62 18 PHE B O 1
ATOM 2210 N N . GLU B 1 19 ? 2.186 34.312 6.953 1 96.94 19 GLU B N 1
ATOM 2211 C CA . GLU B 1 19 ? 1.838 35.188 5.836 1 96.94 19 GLU B CA 1
ATOM 2212 C C . GLU B 1 19 ? 1.689 34.375 4.543 1 96.94 19 GLU B C 1
ATOM 2214 O O . GLU B 1 19 ? 0.76 34.625 3.768 1 96.94 19 GLU B O 1
ATOM 2219 N N . SER B 1 20 ? 2.652 33.531 4.328 1 97.19 20 SER B N 1
ATOM 2220 C CA . SER B 1 20 ? 2.609 32.688 3.15 1 97.19 20 SER B CA 1
ATOM 2221 C C . SER B 1 20 ? 1.333 31.844 3.125 1 97.19 20 SER B C 1
ATOM 2223 O O . SER B 1 20 ? 0.669 31.75 2.09 1 97.19 20 SER B O 1
ATOM 2225 N N . ALA B 1 21 ? 0.963 31.25 4.238 1 98.19 21 ALA B N 1
ATOM 2226 C CA . ALA B 1 21 ? -0.211 30.391 4.344 1 98.19 21 ALA B CA 1
ATOM 2227 C C . ALA B 1 21 ? -1.494 31.172 4.098 1 98.19 21 ALA B C 1
ATOM 2229 O O . ALA B 1 21 ? -2.367 30.719 3.348 1 98.19 21 ALA B O 1
ATOM 2230 N N . VAL B 1 22 ? -1.583 32.312 4.711 1 96.88 22 VAL B N 1
ATOM 2231 C CA . VAL B 1 22 ? -2.795 33.094 4.578 1 96.88 22 VAL B CA 1
ATOM 2232 C C . VAL B 1 22 ? -2.975 33.531 3.123 1 96.88 22 VAL B C 1
ATOM 2234 O O . VAL B 1 22 ? -4.094 33.531 2.605 1 96.88 22 VAL B O 1
ATOM 2237 N N . ARG B 1 23 ? -1.904 33.906 2.498 1 97.25 23 ARG B N 1
ATOM 2238 C CA . ARG B 1 23 ? -1.959 34.312 1.096 1 97.25 23 ARG B CA 1
ATOM 2239 C C . ARG B 1 23 ? -2.543 33.188 0.231 1 97.25 23 ARG B C 1
ATOM 2241 O O . ARG B 1 23 ? -3.369 33.469 -0.646 1 97.25 23 ARG B O 1
ATOM 2248 N N . LEU B 1 24 ? -2.145 32.031 0.463 1 98.25 24 LEU B N 1
ATOM 2249 C CA . LEU B 1 24 ? -2.617 30.891 -0.321 1 98.25 24 LEU B CA 1
ATOM 2250 C C . LEU B 1 24 ? -4.066 30.562 0.016 1 98.25 24 LEU B C 1
ATOM 2252 O O . LEU B 1 24 ? -4.887 30.359 -0.883 1 98.25 24 LEU B O 1
ATOM 2256 N N . ILE B 1 25 ? -4.387 30.5 1.311 1 97.94 25 ILE B N 1
ATOM 2257 C CA . ILE B 1 25 ? -5.715 30.141 1.783 1 97.94 25 ILE B CA 1
ATOM 2258 C C . ILE B 1 25 ? -6.75 31.125 1.242 1 97.94 25 ILE B C 1
ATOM 2260 O O . ILE B 1 25 ? -7.875 30.734 0.91 1 97.94 25 ILE B O 1
ATOM 2264 N N . SER B 1 26 ? -6.348 32.344 1.14 1 94.62 26 SER B N 1
ATOM 2265 C CA . SER B 1 26 ? -7.25 33.406 0.7 1 94.62 26 SER B CA 1
ATOM 2266 C C . SER B 1 26 ? -7.602 33.25 -0.776 1 94.62 26 SER B C 1
ATOM 2268 O O . SER B 1 26 ? -8.516 33.906 -1.273 1 94.62 26 SER B O 1
ATOM 2270 N N . GLN B 1 27 ? -6.938 32.312 -1.441 1 93.5 27 GLN B N 1
ATOM 2271 C CA . GLN B 1 27 ? -7.125 32.156 -2.879 1 93.5 27 GLN B CA 1
ATOM 2272 C C . GLN B 1 27 ? -8.234 31.141 -3.172 1 93.5 27 GLN B C 1
ATOM 2274 O O . GLN B 1 27 ? -8.562 30.906 -4.332 1 93.5 27 GLN B O 1
ATOM 2279 N N . SER B 1 28 ? -8.727 30.578 -2.17 1 92.44 28 SER B N 1
ATOM 2280 C CA . SER B 1 28 ? -9.734 29.547 -2.408 1 92.44 28 SER B CA 1
ATOM 2281 C C . SER B 1 28 ? -10.805 29.562 -1.32 1 92.44 28 SER B C 1
ATOM 2283 O O . SER B 1 28 ? -10.641 30.203 -0.284 1 92.44 28 SER B O 1
ATOM 2285 N N . ASP B 1 29 ? -11.93 28.969 -1.613 1 96.12 29 ASP B N 1
ATOM 2286 C CA . ASP B 1 29 ? -13.016 28.781 -0.662 1 96.12 29 ASP B CA 1
ATOM 2287 C C . ASP B 1 29 ? -13.211 27.297 -0.33 1 96.12 29 ASP B C 1
ATOM 2289 O O . ASP B 1 29 ? -14.32 26.766 -0.454 1 96.12 29 ASP B O 1
ATOM 2293 N N . SER B 1 30 ? -12.18 26.703 0.113 1 98.31 30 SER B N 1
ATOM 2294 C CA . SER B 1 30 ? -12.211 25.281 0.406 1 98.31 30 SER B CA 1
ATOM 2295 C C . SER B 1 30 ? -12.922 25 1.726 1 98.31 30 SER B C 1
ATOM 2297 O O . SER B 1 30 ? -13 25.875 2.594 1 98.31 30 SER B O 1
ATOM 2299 N N . ASP B 1 31 ? -13.461 23.812 1.818 1 98.56 31 ASP B N 1
ATOM 2300 C CA . ASP B 1 31 ? -14.109 23.375 3.047 1 98.56 31 ASP B CA 1
ATOM 2301 C C . ASP B 1 31 ? -13.086 23.031 4.121 1 98.56 31 ASP B C 1
ATOM 2303 O O . ASP B 1 31 ? -13.359 23.156 5.316 1 98.56 31 ASP B O 1
ATOM 2307 N N . VAL B 1 32 ? -11.961 22.562 3.717 1 98.81 32 VAL B N 1
ATOM 2308 C CA . VAL B 1 32 ? -10.898 22.141 4.625 1 98.81 32 VAL B CA 1
ATOM 2309 C C . VAL B 1 32 ? -9.547 22.578 4.062 1 98.81 32 VAL B C 1
ATOM 2311 O O . VAL B 1 32 ? -9.258 22.375 2.881 1 98.81 32 VAL B O 1
ATOM 2314 N N . TYR B 1 33 ? -8.719 23.219 4.848 1 98.94 33 TYR B N 1
ATOM 2315 C CA . TYR B 1 33 ? -7.336 23.547 4.535 1 98.94 33 TYR B CA 1
ATOM 2316 C C . TYR B 1 33 ? -6.379 22.781 5.441 1 98.94 33 TYR B C 1
ATOM 2318 O O . TYR B 1 33 ? -6.543 22.781 6.664 1 98.94 33 TYR B O 1
ATOM 2326 N N . LEU B 1 34 ? -5.434 22.125 4.895 1 98.94 34 LEU B N 1
ATOM 2327 C CA . LEU B 1 34 ? -4.395 21.438 5.652 1 98.94 34 LEU B CA 1
ATOM 2328 C C . LEU B 1 34 ? -3.043 22.125 5.469 1 98.94 34 LEU B C 1
ATOM 2330 O O . LEU B 1 34 ? -2.623 22.375 4.336 1 98.94 34 LEU B O 1
ATOM 2334 N N . LEU B 1 35 ? -2.395 22.469 6.547 1 98.88 35 LEU B N 1
ATOM 2335 C CA . LEU B 1 35 ? -1.064 23.062 6.52 1 98.88 35 LEU B CA 1
ATOM 2336 C C . LEU B 1 35 ? 0.015 21.984 6.617 1 98.88 35 LEU B C 1
ATOM 2338 O O . LEU B 1 35 ? -0.247 20.891 7.094 1 98.88 35 LEU B O 1
ATOM 2342 N N . PRO B 1 36 ? 1.262 22.281 6.176 1 98.69 36 PRO B N 1
ATOM 2343 C CA . PRO B 1 36 ? 2.373 21.344 6.309 1 98.69 36 PRO B CA 1
ATOM 2344 C C . PRO B 1 36 ? 2.74 21.062 7.766 1 98.69 36 PRO B C 1
ATOM 2346 O O . PRO B 1 36 ? 2.451 21.875 8.648 1 98.69 36 PRO B O 1
ATOM 2349 N N . GLU B 1 37 ? 3.336 19.875 7.941 1 98.38 37 GLU B N 1
ATOM 2350 C CA . GLU B 1 37 ? 3.893 19.562 9.258 1 98.38 37 GLU B CA 1
ATOM 2351 C C . GLU B 1 37 ? 4.91 20.609 9.688 1 98.38 37 GLU B C 1
ATOM 2353 O O . GLU B 1 37 ? 5.789 20.984 8.906 1 98.38 37 GLU B O 1
ATOM 2358 N N . TYR B 1 38 ? 4.777 21.141 10.883 1 97.38 38 TYR B N 1
ATOM 2359 C CA . TYR B 1 38 ? 5.691 22.109 11.469 1 97.38 38 TYR B CA 1
ATOM 2360 C C . TYR B 1 38 ? 5.734 23.391 10.648 1 97.38 38 TYR B C 1
ATOM 2362 O O . TYR B 1 38 ? 6.777 24.047 10.562 1 97.38 38 TYR B O 1
ATOM 2370 N N . PHE B 1 39 ? 4.691 23.75 10.047 1 97.38 39 PHE B N 1
ATOM 2371 C CA . PHE B 1 39 ? 4.73 24.812 9.055 1 97.38 39 PHE B CA 1
ATOM 2372 C C . PHE B 1 39 ? 5.156 26.125 9.703 1 97.38 39 PHE B C 1
ATOM 2374 O O . PHE B 1 39 ? 5.797 26.969 9.062 1 97.38 39 PHE B O 1
ATOM 2381 N N . SER B 1 40 ? 4.836 26.328 11 1 97.38 40 SER B N 1
ATOM 2382 C CA . SER B 1 40 ? 4.969 27.641 11.641 1 97.38 40 SER B CA 1
ATOM 2383 C C . SER B 1 40 ? 6.312 27.781 12.344 1 97.38 40 SER B C 1
ATOM 2385 O O . SER B 1 40 ? 6.633 28.844 12.875 1 97.38 40 SER B O 1
ATOM 2387 N N . TYR B 1 41 ? 7.043 26.734 12.383 1 97.25 41 TYR B N 1
ATOM 2388 C CA . TYR B 1 41 ? 8.281 26.75 13.156 1 97.25 41 TYR B CA 1
ATOM 2389 C C . TYR B 1 41 ? 9.453 27.203 12.297 1 97.25 41 TYR B C 1
ATOM 2391 O O . TYR B 1 41 ? 9.852 26.5 11.359 1 97.25 41 TYR B O 1
ATOM 2399 N N . PRO B 1 42 ? 10.047 28.391 12.648 1 96.81 42 PRO B N 1
ATOM 2400 C CA . PRO B 1 42 ? 11.281 28.766 11.953 1 96.81 42 PRO B CA 1
ATOM 2401 C C . PRO B 1 42 ? 12.445 27.844 12.289 1 96.81 42 PRO B C 1
ATOM 2403 O O . PRO B 1 42 ? 12.391 27.109 13.273 1 96.81 42 PRO B O 1
ATOM 2406 N N . VAL B 1 43 ? 13.43 27.875 11.422 1 96.06 43 VAL B N 1
ATOM 2407 C CA . VAL B 1 43 ? 14.609 27.047 11.633 1 96.06 43 VAL B CA 1
ATOM 2408 C C . VAL B 1 43 ? 15.172 27.297 13.031 1 96.06 43 VAL B C 1
ATOM 2410 O O . VAL B 1 43 ? 15.414 28.438 13.422 1 96.06 43 VAL B O 1
ATOM 2413 N N . GLY B 1 44 ? 15.273 26.219 13.727 1 92.94 44 GLY B N 1
ATOM 2414 C CA . GLY B 1 44 ? 15.914 26.281 15.031 1 92.94 44 GLY B CA 1
ATOM 2415 C C . GLY B 1 44 ? 14.953 26.609 16.156 1 92.94 44 GLY B C 1
ATOM 2416 O O . GLY B 1 44 ? 15.359 26.719 17.312 1 92.94 44 GLY B O 1
ATOM 2417 N N . ASP B 1 45 ? 13.719 26.75 15.852 1 90.94 45 ASP B N 1
ATOM 2418 C CA . ASP B 1 45 ? 12.727 27.109 16.859 1 90.94 45 ASP B CA 1
ATOM 2419 C C . ASP B 1 45 ? 11.781 25.953 17.141 1 90.94 45 ASP B C 1
ATOM 2421 O O . ASP B 1 45 ? 11.102 25.453 16.234 1 90.94 45 ASP B O 1
ATOM 2425 N N . MET B 1 46 ? 11.695 25.531 18.391 1 89.94 46 MET B N 1
ATOM 2426 C CA . MET B 1 46 ? 10.727 24.531 18.859 1 89.94 46 MET B CA 1
ATOM 2427 C C . MET B 1 46 ? 10.039 25 20.141 1 89.94 46 MET B C 1
ATOM 2429 O O . MET B 1 46 ? 9.719 24.172 21 1 89.94 46 MET B O 1
ATOM 2433 N N . SER B 1 47 ? 9.859 26.25 20.188 1 91.81 47 SER B N 1
ATOM 2434 C CA . SER B 1 47 ? 9.406 26.844 21.438 1 91.81 47 SER B CA 1
ATOM 2435 C C . SER B 1 47 ? 7.898 26.688 21.609 1 91.81 47 SER B C 1
ATOM 2437 O O . SER B 1 47 ? 7.156 26.641 20.625 1 91.81 47 SER B O 1
ATOM 2439 N N . ILE B 1 48 ? 7.492 26.719 22.812 1 93.88 48 ILE B N 1
ATOM 2440 C CA . ILE B 1 48 ? 6.086 26.656 23.188 1 93.88 48 ILE B CA 1
ATOM 2441 C C . ILE B 1 48 ? 5.383 27.953 22.766 1 93.88 48 ILE B C 1
ATOM 2443 O O . ILE B 1 48 ? 4.191 27.938 22.453 1 93.88 48 ILE B O 1
ATOM 2447 N N . SER B 1 49 ? 6.125 28.984 22.75 1 96 49 SER B N 1
ATOM 2448 C CA . SER B 1 49 ? 5.578 30.25 22.281 1 96 49 SER B CA 1
ATOM 2449 C C . SER B 1 49 ? 5.102 30.156 20.844 1 96 49 SER B C 1
ATOM 2451 O O . SER B 1 49 ? 4.035 30.672 20.5 1 96 49 SER B O 1
ATOM 2453 N N . THR B 1 50 ? 5.902 29.531 20 1 96.81 50 THR B N 1
ATOM 2454 C CA . THR B 1 50 ? 5.504 29.328 18.625 1 96.81 50 THR B CA 1
ATOM 2455 C C . THR B 1 50 ? 4.254 28.453 18.547 1 96.81 50 THR B C 1
ATOM 2457 O O . THR B 1 50 ? 3.363 28.703 17.734 1 96.81 50 THR B O 1
ATOM 2460 N N . SER B 1 51 ? 4.141 27.453 19.406 1 98.06 51 SER B N 1
ATOM 2461 C CA . SER B 1 51 ? 2.959 26.594 19.453 1 98.06 51 SER B CA 1
ATOM 2462 C C . SER B 1 51 ? 1.709 27.406 19.781 1 98.06 51 SER B C 1
ATOM 2464 O O . SER B 1 51 ? 0.675 27.25 19.125 1 98.06 51 SER B O 1
ATOM 2466 N N . ARG B 1 52 ? 1.819 28.234 20.766 1 98.06 52 ARG B N 1
ATOM 2467 C CA . ARG B 1 52 ? 0.687 29.047 21.188 1 98.06 52 ARG B CA 1
ATOM 2468 C C . ARG B 1 52 ? 0.24 29.969 20.062 1 98.06 52 ARG B C 1
ATOM 2470 O O . ARG B 1 52 ? -0.956 30.094 19.781 1 98.06 52 ARG B O 1
ATOM 2477 N N . LYS B 1 53 ? 1.206 30.609 19.453 1 97.88 53 LYS B N 1
ATOM 2478 C CA . LYS B 1 53 ? 0.912 31.5 18.344 1 97.88 53 LYS B CA 1
ATOM 2479 C C . LYS B 1 53 ? 0.218 30.75 17.203 1 97.88 53 LYS B C 1
ATOM 2481 O O . LYS B 1 53 ? -0.714 31.281 16.594 1 97.88 53 LYS B O 1
ATOM 2486 N N . THR B 1 54 ? 0.697 29.609 16.922 1 98.38 54 THR B N 1
ATOM 2487 C CA . THR B 1 54 ? 0.138 28.781 15.844 1 98.38 54 THR B CA 1
ATOM 2488 C C . THR B 1 54 ? -1.313 28.422 16.141 1 98.38 54 THR B C 1
ATOM 2490 O O . THR B 1 54 ? -2.174 28.516 15.266 1 98.38 54 THR B O 1
ATOM 2493 N N . LEU B 1 55 ? -1.62 27.984 17.375 1 98.69 55 LEU B N 1
ATOM 2494 C CA . LEU B 1 55 ? -2.973 27.578 17.75 1 98.69 55 LEU B CA 1
ATOM 2495 C C . LEU B 1 55 ? -3.932 28.766 17.641 1 98.69 55 LEU B C 1
ATOM 2497 O O . LEU B 1 55 ? -5.055 28.625 17.156 1 98.69 55 LEU B O 1
ATOM 2501 N N . GLU B 1 56 ? -3.453 29.859 18.141 1 98.69 56 GLU B N 1
ATOM 2502 C CA . GLU B 1 56 ? -4.258 31.078 18.031 1 98.69 56 GLU B CA 1
ATOM 2503 C C . GLU B 1 56 ? -4.539 31.422 16.562 1 98.69 56 GLU B C 1
ATOM 2505 O O . GLU B 1 56 ? -5.656 31.812 16.219 1 98.69 56 GLU B O 1
ATOM 2510 N N . TRP B 1 57 ? -3.512 31.328 15.781 1 98.5 57 TRP B N 1
ATOM 2511 C CA . TRP B 1 57 ? -3.637 31.625 14.352 1 98.5 57 TRP B CA 1
ATOM 2512 C C . TRP B 1 57 ? -4.625 30.672 13.688 1 98.5 57 TRP B C 1
ATOM 2514 O O . TRP B 1 57 ? -5.504 31.094 12.938 1 98.5 57 TRP B O 1
ATOM 2524 N N . LEU B 1 58 ? -4.523 29.375 13.922 1 98.69 58 LEU B N 1
ATOM 2525 C CA . LEU B 1 58 ? -5.43 28.375 13.352 1 98.69 58 LEU B CA 1
ATOM 2526 C C . LEU B 1 58 ? -6.875 28.688 13.727 1 98.69 58 LEU B C 1
ATOM 2528 O O . LEU B 1 58 ? -7.766 28.641 12.875 1 98.69 58 LEU B O 1
ATOM 2532 N N . GLU B 1 59 ? -7.109 28.938 15.023 1 98.69 59 GLU B N 1
ATOM 2533 C CA . GLU B 1 59 ? -8.438 29.281 15.516 1 98.69 59 GLU B CA 1
ATOM 2534 C C . GLU B 1 59 ? -9 30.484 14.789 1 98.69 59 GLU B C 1
ATOM 2536 O O . GLU B 1 59 ? -10.148 30.469 14.32 1 98.69 59 GLU B O 1
ATOM 2541 N N . SER B 1 60 ? -8.188 31.516 14.703 1 98.5 60 SER B N 1
ATOM 2542 C CA . SER B 1 60 ? -8.617 32.781 14.117 1 98.5 60 SER B CA 1
ATOM 2543 C C . SER B 1 60 ? -8.953 32.625 12.641 1 98.5 60 SER B C 1
ATOM 2545 O O . SER B 1 60 ? -9.984 33.094 12.172 1 98.5 60 SER B O 1
ATOM 2547 N N . VAL B 1 61 ? -8.062 31.969 11.867 1 98.12 61 VAL B N 1
ATOM 2548 C CA . VAL B 1 61 ? -8.266 31.781 10.43 1 98.12 61 VAL B CA 1
ATOM 2549 C C . VAL B 1 61 ? -9.523 30.953 10.188 1 98.12 61 VAL B C 1
ATOM 2551 O O . VAL B 1 61 ? -10.336 31.281 9.32 1 98.12 61 VAL B O 1
ATOM 2554 N N . SER B 1 62 ? -9.68 29.875 10.945 1 98.38 62 SER B N 1
ATOM 2555 C CA . SER B 1 62 ? -10.852 29.016 10.812 1 98.38 62 SER B CA 1
ATOM 2556 C C . SER B 1 62 ? -12.141 29.797 11.078 1 98.38 62 SER B C 1
ATOM 2558 O O . SER B 1 62 ? -13.141 29.609 10.375 1 98.38 62 SER B O 1
ATOM 2560 N N . ARG B 1 63 ? -12.117 30.625 12.102 1 98.19 63 ARG B N 1
ATOM 2561 C CA . ARG B 1 63 ? -13.281 31.438 12.469 1 98.19 63 ARG B CA 1
ATOM 2562 C C . ARG B 1 63 ? -13.602 32.438 11.375 1 98.19 63 ARG B C 1
ATOM 2564 O O . ARG B 1 63 ? -14.75 32.594 10.961 1 98.19 63 ARG B O 1
ATOM 2571 N N . GLU B 1 64 ? -12.594 33.156 10.977 1 97.38 64 GLU B N 1
ATOM 2572 C CA . GLU B 1 64 ? -12.766 34.219 9.984 1 97.38 64 GLU B CA 1
ATOM 2573 C C . GLU B 1 64 ? -13.344 33.656 8.688 1 97.38 64 GLU B C 1
ATOM 2575 O O . GLU B 1 64 ? -14.211 34.281 8.078 1 97.38 64 GLU B O 1
ATOM 2580 N N . LEU B 1 65 ? -12.867 32.5 8.25 1 97.12 65 LEU B N 1
ATOM 2581 C CA . LEU B 1 65 ? -13.266 31.938 6.969 1 97.12 65 LEU B CA 1
ATOM 2582 C C . LEU B 1 65 ? -14.461 31 7.137 1 97.12 65 LEU B C 1
ATOM 2584 O O . LEU B 1 65 ? -15.031 30.531 6.152 1 97.12 65 LEU B O 1
ATOM 2588 N N . SER B 1 66 ? -14.852 30.703 8.367 1 97.31 66 SER B N 1
ATOM 2589 C CA . SER B 1 66 ? -15.914 29.75 8.688 1 97.31 66 SER B CA 1
ATOM 2590 C C . SER B 1 66 ? -15.68 28.406 8.008 1 97.31 66 SER B C 1
ATOM 2592 O O . SER B 1 66 ? -16.562 27.891 7.328 1 97.31 66 SER B O 1
ATOM 2594 N N . THR B 1 67 ? -14.508 27.891 8.102 1 98.19 67 THR B N 1
ATOM 2595 C CA . THR B 1 67 ? -14.125 26.625 7.488 1 98.19 67 THR B CA 1
ATOM 2596 C C . THR B 1 67 ? -13.203 25.828 8.414 1 98.19 67 THR B C 1
ATOM 2598 O O . THR B 1 67 ? -12.969 26.234 9.555 1 98.19 67 THR B O 1
ATOM 2601 N N . ALA B 1 68 ? -12.82 24.641 7.977 1 98.75 68 ALA B N 1
ATOM 2602 C CA . ALA B 1 68 ? -11.891 23.828 8.758 1 98.75 68 ALA B CA 1
ATOM 2603 C C . ALA B 1 68 ? -10.445 24.109 8.367 1 98.75 68 ALA B C 1
ATOM 2605 O O . ALA B 1 68 ? -10.133 24.234 7.18 1 98.75 68 ALA B O 1
ATOM 2606 N N . VAL B 1 69 ? -9.617 24.312 9.32 1 98.81 69 VAL B N 1
ATOM 2607 C CA . VAL B 1 69 ? -8.18 24.5 9.141 1 98.81 69 VAL B CA 1
ATOM 2608 C C . VAL B 1 69 ? -7.41 23.578 10.094 1 98.81 69 VAL B C 1
ATOM 2610 O O . VAL B 1 69 ? -7.711 23.531 11.289 1 98.81 69 VAL B O 1
ATOM 2613 N N . ALA B 1 70 ? -6.477 22.812 9.531 1 98.88 70 ALA B N 1
ATOM 2614 C CA . ALA B 1 70 ? -5.723 21.859 10.344 1 98.88 70 ALA B CA 1
ATOM 2615 C C . ALA B 1 70 ? -4.223 22.125 10.242 1 98.88 70 ALA B C 1
ATOM 2617 O O . ALA B 1 70 ? -3.705 22.391 9.164 1 98.88 70 ALA B O 1
ATOM 2618 N N . GLY B 1 71 ? -3.514 22.078 11.305 1 98.62 71 GLY B N 1
ATOM 2619 C CA . GLY B 1 71 ? -2.07 22.219 11.422 1 98.62 71 GLY B CA 1
ATOM 2620 C C . GLY B 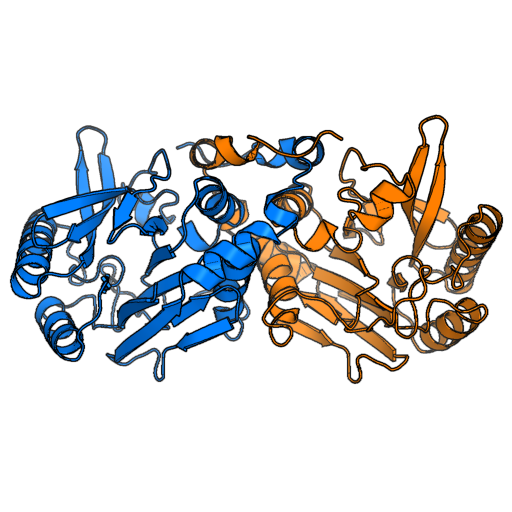1 71 ? -1.51 21.609 12.695 1 98.62 71 GLY B C 1
ATOM 2621 O O . GLY B 1 71 ? -2.258 21.312 13.625 1 98.62 71 GLY B O 1
ATOM 2622 N N . ASN B 1 72 ? -0.167 21.406 12.703 1 97.19 72 ASN B N 1
ATOM 2623 C CA . ASN B 1 72 ? 0.477 20.734 13.828 1 97.19 72 ASN B CA 1
ATOM 2624 C C . ASN B 1 72 ? 1.225 21.719 14.719 1 97.19 72 ASN B C 1
ATOM 2626 O O . ASN B 1 72 ? 1.7 22.766 14.242 1 97.19 72 ASN B O 1
ATOM 2630 N N . VAL B 1 73 ? 1.349 21.359 16 1 98.25 73 VAL B N 1
ATOM 2631 C CA . VAL B 1 73 ? 2.238 22.047 16.922 1 98.25 73 VAL B CA 1
ATOM 2632 C C . VAL B 1 73 ? 2.912 21.031 17.844 1 98.25 73 VAL B C 1
ATOM 2634 O O . VAL B 1 73 ? 2.479 19.875 17.938 1 98.25 73 VAL B O 1
ATOM 2637 N N . ILE B 1 74 ? 3.98 21.469 18.453 1 97.75 74 ILE B N 1
ATOM 2638 C CA . ILE B 1 74 ? 4.59 20.719 19.547 1 97.75 74 ILE B CA 1
ATOM 2639 C C . ILE B 1 74 ? 3.83 20.969 20.844 1 97.75 74 ILE B C 1
ATOM 2641 O O . ILE B 1 74 ? 3.641 22.125 21.25 1 97.75 74 ILE B O 1
ATOM 2645 N N . VAL B 1 75 ? 3.355 19.906 21.438 1 97.88 75 VAL B N 1
ATOM 2646 C CA . VAL B 1 75 ? 2.619 20.016 22.688 1 97.88 75 VAL B CA 1
ATOM 2647 C C . VAL B 1 75 ? 3.461 19.438 23.828 1 97.88 75 VAL B C 1
ATOM 2649 O O . VAL B 1 75 ? 3.986 18.328 23.719 1 97.88 75 VAL B O 1
ATOM 2652 N N . LYS B 1 76 ? 3.588 20.234 24.844 1 96.44 76 LYS B N 1
ATOM 2653 C CA . LYS B 1 76 ? 4.266 19.75 26.047 1 96.44 76 LYS B CA 1
ATOM 2654 C C . LYS B 1 76 ? 3.268 19.203 27.062 1 96.44 76 LYS B C 1
ATOM 2656 O O . LYS B 1 76 ? 2.293 19.859 27.406 1 96.44 76 LYS B O 1
ATOM 2661 N N . ARG B 1 77 ? 3.496 17.969 27.406 1 95.12 77 ARG B N 1
ATOM 2662 C CA . ARG B 1 77 ? 2.736 17.344 28.484 1 95.12 77 ARG B CA 1
ATOM 2663 C C . ARG B 1 77 ? 3.658 16.859 29.594 1 95.12 77 ARG B C 1
ATOM 2665 O O . ARG B 1 77 ? 4.875 17.031 29.531 1 95.12 77 ARG B O 1
ATOM 2672 N N . GLU B 1 78 ? 3.096 16.344 30.688 1 93.12 78 GLU B N 1
ATOM 2673 C CA . GLU B 1 78 ? 3.867 15.914 31.859 1 93.12 78 GLU B CA 1
ATOM 2674 C C . GLU B 1 78 ? 4.922 14.883 31.453 1 93.12 78 GLU B C 1
ATOM 2676 O O . GLU B 1 78 ? 6.047 14.914 31.969 1 93.12 78 GLU B O 1
ATOM 2681 N N . ASN B 1 79 ? 4.57 14.07 30.516 1 91.62 79 ASN B N 1
ATOM 2682 C CA . ASN B 1 79 ? 5.434 12.938 30.203 1 91.62 79 ASN B CA 1
ATOM 2683 C C . ASN B 1 79 ? 6.309 13.203 28.984 1 91.62 79 ASN B C 1
ATOM 2685 O O . ASN B 1 79 ? 7.074 12.336 28.562 1 91.62 79 ASN B O 1
ATOM 2689 N N . GLY B 1 80 ? 6.211 14.344 28.391 1 92.81 80 GLY B N 1
ATOM 2690 C CA . GLY B 1 80 ? 7.078 14.609 27.266 1 92.81 80 GLY B CA 1
ATOM 2691 C C . GLY B 1 80 ? 6.441 15.516 26.219 1 92.81 80 GLY B C 1
ATOM 2692 O O . GLY B 1 80 ? 5.496 16.25 26.531 1 92.81 80 GLY B O 1
ATOM 2693 N N . LEU B 1 81 ? 7.094 15.539 25.031 1 97 81 LEU B N 1
ATOM 2694 C CA . LEU B 1 81 ? 6.637 16.359 23.922 1 97 81 LEU B CA 1
ATOM 2695 C C . LEU B 1 81 ? 5.906 15.516 22.891 1 97 81 LEU B C 1
ATOM 2697 O O . LEU B 1 81 ? 6.215 14.336 22.719 1 97 81 LEU B O 1
ATOM 2701 N N . TYR B 1 82 ? 4.984 16.109 22.281 1 98.06 82 TYR B N 1
ATOM 2702 C CA . TYR B 1 82 ? 4.234 15.445 21.219 1 98.06 82 TYR B CA 1
ATOM 2703 C C . TYR B 1 82 ? 4.094 16.359 20 1 98.06 82 TYR B C 1
ATOM 2705 O O . TYR B 1 82 ? 3.967 17.578 20.141 1 98.06 82 TYR B O 1
ATOM 2713 N N . ASN B 1 83 ? 4.219 15.797 18.844 1 97.94 83 ASN B N 1
ATOM 2714 C CA . ASN B 1 83 ? 3.777 16.438 17.609 1 97.94 83 ASN B CA 1
ATOM 2715 C C . ASN B 1 83 ? 2.295 16.188 17.344 1 97.94 83 ASN B C 1
ATOM 2717 O O . ASN B 1 83 ? 1.903 15.078 16.984 1 97.94 83 ASN B O 1
ATOM 2721 N N . THR B 1 84 ? 1.529 17.219 17.516 1 98.75 84 THR B N 1
ATOM 2722 C CA . THR B 1 84 ? 0.086 17.031 17.578 1 98.75 84 THR B CA 1
ATOM 2723 C C . THR B 1 84 ? -0.627 17.859 16.516 1 98.75 84 THR B C 1
ATOM 2725 O O . THR B 1 84 ? -0.434 19.078 16.453 1 98.75 84 THR B O 1
ATOM 2728 N N . LEU B 1 85 ? -1.384 17.203 15.688 1 98.88 85 LEU B N 1
ATOM 2729 C CA . LEU B 1 85 ? -2.285 17.891 14.758 1 98.88 85 LEU B CA 1
ATOM 2730 C C . LEU B 1 85 ? -3.479 18.484 15.492 1 98.88 85 LEU B C 1
ATOM 2732 O O . LEU B 1 85 ? -4.062 17.828 16.359 1 98.88 85 LEU B O 1
ATOM 2736 N N . HIS B 1 86 ? -3.803 19.703 15.25 1 98.88 86 HIS B N 1
ATOM 2737 C CA . HIS B 1 86 ? -5.004 20.375 15.727 1 98.88 86 HIS B CA 1
ATOM 2738 C C . HIS B 1 86 ? -5.922 20.75 14.57 1 98.88 86 HIS B C 1
ATOM 2740 O O . HIS B 1 86 ? -5.469 21.312 13.57 1 98.88 86 HIS B O 1
ATOM 2746 N N . VAL B 1 87 ? -7.168 20.391 14.711 1 98.94 87 VAL B N 1
ATOM 2747 C CA . VAL B 1 87 ? -8.164 20.703 13.688 1 98.94 87 VAL B CA 1
ATOM 2748 C C . VAL B 1 87 ? -9.203 21.672 14.242 1 98.94 87 VAL B C 1
ATOM 2750 O O . VAL B 1 87 ? -9.914 21.344 15.203 1 98.94 87 VAL B O 1
ATOM 2753 N N . TYR B 1 88 ? -9.281 22.844 13.672 1 98.88 88 TYR B N 1
ATOM 2754 C CA . TYR B 1 88 ? -10.297 23.828 14.016 1 98.88 88 TYR B CA 1
ATOM 2755 C C . TYR B 1 88 ? -11.367 23.922 12.93 1 98.88 88 TYR B C 1
ATOM 2757 O O . TYR B 1 88 ? -11.055 23.812 11.742 1 98.88 88 TYR B O 1
ATOM 2765 N N . HIS B 1 89 ? -12.562 24.062 13.289 1 98.69 89 HIS B N 1
ATOM 2766 C CA . HIS B 1 89 ? -13.695 24.328 12.406 1 98.69 89 HIS B CA 1
ATOM 2767 C C . HIS B 1 89 ? -14.547 25.484 12.938 1 98.69 89 HIS B C 1
ATOM 2769 O O . HIS B 1 89 ? -15.109 25.391 14.031 1 98.69 89 HIS B O 1
ATOM 2775 N N . ASP B 1 90 ? -14.594 26.531 12.18 1 98.06 90 ASP B N 1
ATOM 2776 C CA . ASP B 1 90 ? -15.367 27.703 12.562 1 98.06 90 ASP B CA 1
ATOM 2777 C C . ASP B 1 90 ? -14.945 28.219 13.938 1 98.06 90 ASP B C 1
ATOM 2779 O O . ASP B 1 90 ? -15.789 28.438 14.805 1 98.06 90 ASP B O 1
ATOM 2783 N N . GLY B 1 91 ? -13.656 28.172 14.125 1 98.25 91 GLY B N 1
ATOM 2784 C CA . GLY B 1 91 ? -13.094 28.734 15.336 1 98.25 91 GLY B CA 1
ATOM 2785 C C . GLY B 1 91 ? -13.125 27.781 16.516 1 98.25 91 GLY B C 1
ATOM 2786 O O . GLY B 1 91 ? -12.656 28.109 17.609 1 98.25 91 GLY B O 1
ATOM 2787 N N . GLU B 1 92 ? -13.672 26.609 16.375 1 98.44 92 GLU B N 1
ATOM 2788 C CA . GLU B 1 92 ? -13.758 25.641 17.453 1 98.44 92 GLU B CA 1
ATOM 2789 C C . GLU B 1 92 ? -12.789 24.484 17.234 1 98.44 92 GLU B C 1
ATOM 2791 O O . GLU B 1 92 ? -12.641 23.984 16.109 1 98.44 92 GLU B O 1
ATOM 2796 N N . LEU B 1 93 ? -12.117 24.094 18.266 1 98.62 93 LEU B N 1
ATOM 2797 C CA . LEU B 1 93 ? -11.273 22.906 18.203 1 98.62 93 LEU B CA 1
ATOM 2798 C C . LEU B 1 93 ? -12.117 21.641 18.109 1 98.62 93 LEU B C 1
ATOM 2800 O O . LEU B 1 93 ? -12.891 21.344 19.016 1 98.62 93 LEU B O 1
ATOM 2804 N N . ILE B 1 94 ? -11.883 20.891 17.047 1 97.81 94 ILE B N 1
ATOM 2805 C CA . ILE B 1 94 ? -12.766 19.75 16.828 1 97.81 94 ILE B CA 1
ATOM 2806 C C . ILE B 1 94 ? -12.016 18.453 17.125 1 97.81 94 ILE B C 1
ATOM 2808 O O . ILE B 1 94 ? -12.625 17.453 17.484 1 97.81 94 ILE B O 1
ATOM 2812 N N . ALA B 1 95 ? -10.742 18.438 16.984 1 98.5 95 ALA B N 1
ATOM 2813 C CA . ALA B 1 95 ? -9.992 17.203 17.188 1 98.5 95 ALA B CA 1
ATOM 2814 C C . ALA B 1 95 ? -8.5 17.484 17.328 1 98.5 95 ALA B C 1
ATOM 2816 O O . ALA B 1 95 ? -8.008 18.516 16.859 1 98.5 95 ALA B O 1
ATOM 2817 N N . THR B 1 96 ? -7.855 16.641 18.016 1 98.62 96 THR B N 1
ATOM 2818 C CA . THR B 1 96 ? -6.398 16.562 18.016 1 98.62 96 THR B CA 1
ATOM 2819 C C . THR B 1 96 ? -5.93 15.148 17.719 1 98.62 96 THR B C 1
ATOM 2821 O O . THR B 1 96 ? -6.672 14.188 17.906 1 98.62 96 THR B O 1
ATOM 2824 N N . GLN B 1 97 ? -4.762 15 17.203 1 98.69 97 GLN B N 1
ATOM 2825 C CA . GLN B 1 97 ? -4.125 13.719 16.922 1 98.69 97 GLN B CA 1
ATOM 2826 C C . GLN B 1 97 ? -2.611 13.812 17.094 1 98.69 97 GLN B C 1
ATOM 2828 O O . GLN B 1 97 ? -1.948 14.602 16.422 1 98.69 97 GLN B O 1
ATOM 2833 N N . ASP B 1 98 ? -2.061 13.008 17.984 1 98.56 98 ASP B N 1
ATOM 2834 C CA . ASP B 1 98 ? -0.611 12.906 18.141 1 98.56 98 ASP B CA 1
ATOM 2835 C C . ASP B 1 98 ? 0.002 12.07 17.016 1 98.56 98 ASP B C 1
ATOM 2837 O O . ASP B 1 98 ? -0.581 11.07 16.594 1 98.56 98 ASP B O 1
ATOM 2841 N N . LYS B 1 99 ? 1.24 12.492 16.609 1 98.38 99 LYS B N 1
ATOM 2842 C CA . LYS B 1 99 ? 1.996 11.641 15.695 1 98.38 99 LYS B CA 1
ATOM 2843 C C . LYS B 1 99 ? 2.258 10.273 16.312 1 98.38 99 LYS B C 1
ATOM 2845 O O . LYS B 1 99 ? 2.656 10.172 17.469 1 98.38 99 LYS B O 1
ATOM 2850 N N . LEU B 1 100 ? 2.018 9.297 15.531 1 97.94 100 LEU B N 1
ATOM 2851 C CA . LEU B 1 100 ? 2.09 7.945 16.078 1 97.94 100 LEU B CA 1
ATOM 2852 C C . LEU B 1 100 ? 3.473 7.34 15.852 1 97.94 100 LEU B C 1
ATOM 2854 O O . LEU B 1 100 ? 3.912 6.48 16.625 1 97.94 100 LEU B O 1
ATOM 2858 N N . HIS B 1 101 ? 4.121 7.758 14.797 1 97.38 101 HIS B N 1
ATOM 2859 C CA . HIS B 1 101 ? 5.465 7.273 14.492 1 97.38 101 HIS B CA 1
ATOM 2860 C C . HIS B 1 101 ? 6.445 8.43 14.336 1 97.38 101 HIS B C 1
ATOM 2862 O O . HIS B 1 101 ? 6.918 8.711 13.234 1 97.38 101 HIS B O 1
ATOM 2868 N N . PRO B 1 102 ? 6.824 9.016 15.422 1 96.38 102 PRO B N 1
ATOM 2869 C CA . PRO B 1 102 ? 7.883 10.023 15.32 1 96.38 102 PRO B CA 1
ATOM 2870 C C . PRO B 1 102 ? 9.156 9.477 14.672 1 96.38 102 PRO B C 1
ATOM 2872 O O . PRO B 1 102 ? 9.531 8.328 14.914 1 96.38 102 PRO B O 1
ATOM 2875 N N . THR B 1 103 ? 9.742 10.258 13.805 1 92.69 103 THR B N 1
ATOM 2876 C CA . THR B 1 103 ? 10.992 9.867 13.172 1 92.69 103 THR B CA 1
ATOM 2877 C C . THR B 1 103 ? 12.117 9.773 14.195 1 92.69 103 THR B C 1
ATOM 2879 O O . THR B 1 103 ? 11.953 10.188 15.344 1 92.69 103 THR B O 1
ATOM 2882 N N . ARG B 1 104 ? 13.242 9.219 13.758 1 89.81 104 ARG B N 1
ATOM 2883 C CA . ARG B 1 104 ? 14.398 9.117 14.641 1 89.81 104 ARG B CA 1
ATOM 2884 C C . ARG B 1 104 ? 14.82 10.492 15.156 1 89.81 104 ARG B C 1
ATOM 2886 O O . ARG B 1 104 ? 15.109 10.656 16.344 1 89.81 104 ARG B O 1
ATOM 2893 N N . SER B 1 105 ? 14.82 11.477 14.211 1 90.38 105 SER B N 1
ATOM 2894 C CA . SER B 1 105 ? 15.195 12.836 14.594 1 90.38 105 SER B CA 1
ATOM 2895 C C . SER B 1 105 ? 14.211 13.406 15.609 1 90.38 105 SER B C 1
ATOM 2897 O O . SER B 1 105 ? 14.609 14.094 16.547 1 90.38 105 SER B O 1
ATOM 2899 N N . GLU B 1 106 ? 12.969 13.156 15.43 1 93.56 106 GLU B N 1
ATOM 2900 C CA . GLU B 1 106 ? 11.953 13.625 16.359 1 93.56 106 GLU B CA 1
ATOM 2901 C C . GLU B 1 106 ? 12.117 12.969 17.734 1 93.56 106 GLU B C 1
ATOM 2903 O O . GLU B 1 106 ? 12 13.641 18.766 1 93.56 106 GLU B O 1
ATOM 2908 N N . ARG B 1 107 ? 12.367 11.711 17.703 1 93.5 107 ARG B N 1
ATOM 2909 C CA . ARG B 1 107 ? 12.547 11 18.953 1 93.5 107 ARG B CA 1
ATOM 2910 C C . ARG B 1 107 ? 13.773 11.508 19.703 1 93.5 107 ARG B C 1
ATOM 2912 O O . ARG B 1 107 ? 13.758 11.609 20.938 1 93.5 107 ARG B O 1
ATOM 2919 N N . GLU B 1 108 ? 14.789 11.805 18.984 1 92.25 108 GLU B N 1
ATOM 2920 C CA . GLU B 1 108 ? 15.992 12.375 19.578 1 92.25 108 GLU B CA 1
ATOM 2921 C C . GLU B 1 108 ? 15.695 13.719 20.234 1 92.25 108 GLU B C 1
ATOM 2923 O O . GLU B 1 108 ? 16.344 14.094 21.219 1 92.25 108 GLU B O 1
ATOM 2928 N N . LEU B 1 109 ? 14.711 14.391 19.75 1 92 109 LEU B N 1
ATOM 2929 C CA . LEU B 1 109 ? 14.32 15.688 20.281 1 92 109 LEU B CA 1
ATOM 2930 C C . LEU B 1 109 ? 13.32 15.523 21.422 1 92 109 LEU B C 1
ATOM 2932 O O . LEU B 1 109 ? 12.898 16.516 22.031 1 92 109 LEU B O 1
ATOM 2936 N N . GLY B 1 110 ? 12.906 14.281 21.672 1 93.75 110 GLY B N 1
ATOM 2937 C CA . GLY B 1 110 ? 12.047 14 22.797 1 93.75 110 GLY B CA 1
ATOM 2938 C C . GLY B 1 110 ? 10.586 13.867 22.422 1 93.75 110 GLY B C 1
ATOM 2939 O O . GLY B 1 110 ? 9.719 13.734 23.297 1 93.75 110 GLY B O 1
ATOM 2940 N N . ILE B 1 111 ? 10.281 13.938 21.156 1 96.31 111 ILE B N 1
ATOM 2941 C CA . ILE B 1 111 ? 8.898 13.766 20.734 1 96.31 111 ILE B CA 1
ATOM 2942 C C . ILE B 1 111 ? 8.477 12.305 20.938 1 96.31 111 ILE B C 1
ATOM 2944 O O . ILE B 1 111 ? 9.156 11.391 20.469 1 96.31 111 ILE B O 1
ATOM 2948 N N . LYS B 1 112 ? 7.383 12.062 21.562 1 96.94 112 LYS B N 1
ATOM 2949 C CA . LYS B 1 112 ? 6.91 10.727 21.906 1 96.94 112 LYS B CA 1
ATOM 2950 C C . LYS B 1 112 ? 5.855 10.234 20.922 1 96.94 112 LYS B C 1
ATOM 2952 O O . LYS B 1 112 ? 5.246 11.039 20.219 1 96.94 112 LYS B O 1
ATOM 2957 N N . CYS B 1 113 ? 5.668 8.914 20.953 1 96.75 113 CYS B N 1
ATOM 2958 C CA . CYS B 1 113 ? 4.641 8.281 20.125 1 96.75 113 CYS B CA 1
ATOM 2959 C C . CYS B 1 113 ? 3.248 8.594 20.656 1 96.75 113 CYS B C 1
ATOM 2961 O O . CYS B 1 113 ? 3.031 8.609 21.859 1 96.75 113 CYS B O 1
ATOM 2963 N N . GLY B 1 114 ? 2.416 8.953 19.734 1 96.06 114 GLY B N 1
ATOM 2964 C CA . GLY B 1 114 ? 1.014 8.883 20.125 1 96.06 114 GLY B CA 1
ATOM 2965 C C . GLY B 1 114 ? 0.554 7.473 20.438 1 96.06 114 GLY B C 1
ATOM 2966 O O . GLY B 1 114 ? 1.263 6.504 20.156 1 96.06 114 GLY B O 1
ATOM 2967 N N . ARG B 1 115 ? -0.604 7.328 21 1 91.38 115 ARG B N 1
ATOM 2968 C CA . ARG B 1 115 ? -1.049 6.023 21.484 1 91.38 115 ARG B CA 1
ATOM 2969 C C . ARG B 1 115 ? -2.139 5.449 20.578 1 91.38 115 ARG B C 1
ATOM 2971 O O . ARG B 1 115 ? -2.246 4.23 20.438 1 91.38 115 ARG B O 1
ATOM 2978 N N . LYS B 1 116 ? -2.896 6.316 20.094 1 93.38 116 LYS B N 1
ATOM 2979 C CA . LYS B 1 116 ? -4.043 5.805 19.344 1 93.38 116 LYS B CA 1
ATOM 2980 C C . LYS B 1 116 ? -4.418 6.746 18.203 1 93.38 116 LYS B C 1
ATOM 2982 O O . LYS B 1 116 ? -4.195 7.953 18.281 1 93.38 116 LYS B O 1
ATOM 2987 N N . LEU B 1 117 ? -4.93 6.133 17.156 1 96.88 117 LEU B N 1
ATOM 2988 C CA . LEU B 1 117 ? -5.477 6.891 16.031 1 96.88 117 LEU B CA 1
ATOM 2989 C C . LEU B 1 117 ? -6.934 7.258 16.297 1 96.88 117 LEU B C 1
ATOM 2991 O O . LEU B 1 117 ? -7.758 6.387 16.594 1 96.88 117 LEU B O 1
ATOM 2995 N N . GLU B 1 118 ? -7.207 8.5 16.203 1 94.81 118 GLU B N 1
ATOM 2996 C CA . GLU B 1 118 ? -8.57 8.977 16.422 1 94.81 118 GLU B CA 1
ATOM 2997 C C . GLU B 1 118 ? -9.234 9.367 15.102 1 94.81 118 GLU B C 1
ATOM 2999 O O . GLU B 1 118 ? -8.555 9.742 14.141 1 94.81 118 GLU B O 1
ATOM 3004 N N . VAL B 1 119 ? -10.555 9.164 15.07 1 98.12 119 VAL B N 1
ATOM 3005 C CA . VAL B 1 119 ? -11.359 9.656 13.953 1 98.12 119 VAL B CA 1
ATOM 3006 C C . VAL B 1 119 ? -12.312 10.742 14.445 1 98.12 119 VAL B C 1
ATOM 3008 O O . VAL B 1 119 ? -12.766 10.703 15.586 1 98.12 119 VAL B O 1
ATOM 3011 N N . PHE B 1 120 ? -12.531 11.766 13.656 1 98.56 120 PHE B N 1
ATOM 3012 C CA . PHE B 1 120 ? -13.391 12.883 14.008 1 98.56 120 PHE B CA 1
ATOM 3013 C C . PHE B 1 120 ? -14.234 13.312 12.805 1 98.56 120 PHE B C 1
ATOM 3015 O O . PHE B 1 120 ? -13.984 12.875 11.68 1 98.56 120 PHE B O 1
ATOM 3022 N N . GLU B 1 121 ? -15.234 14.125 13.055 1 98.38 121 GLU B N 1
ATOM 3023 C CA . GLU B 1 121 ? -16.188 14.461 12 1 98.38 121 GLU B CA 1
ATOM 3024 C C . GLU B 1 121 ? -16.141 15.945 11.656 1 98.38 121 GLU B C 1
ATOM 3026 O O . GLU B 1 121 ? -16.031 16.797 12.547 1 98.38 121 GLU B O 1
ATOM 3031 N N . ILE B 1 122 ? -16.062 16.266 10.422 1 97.81 122 ILE B N 1
ATOM 3032 C CA . ILE B 1 122 ? -16.25 17.594 9.852 1 97.81 122 ILE B CA 1
ATOM 3033 C C . ILE B 1 122 ? -17.281 17.531 8.727 1 97.81 122 ILE B C 1
ATOM 3035 O O . ILE B 1 122 ? -17.125 16.781 7.766 1 97.81 122 ILE B O 1
ATOM 3039 N N . TYR B 1 123 ? -18.344 18.312 8.797 1 97.31 123 TYR B N 1
ATOM 3040 C CA . TYR B 1 123 ? -19.375 18.359 7.773 1 97.31 123 TYR B CA 1
ATOM 3041 C C . TYR B 1 123 ? -20.016 17 7.559 1 97.31 123 TYR B C 1
ATOM 3043 O O . TYR B 1 123 ? -20.312 16.609 6.426 1 97.31 123 TYR B O 1
ATOM 3051 N N . GLY B 1 124 ? -20.047 16.219 8.609 1 97.62 124 GLY B N 1
ATOM 3052 C CA . GLY B 1 124 ? -20.672 14.914 8.5 1 97.62 124 GLY B CA 1
ATOM 3053 C C . GLY B 1 124 ? -19.766 13.883 7.848 1 97.62 124 GLY B C 1
ATOM 3054 O O . GLY B 1 124 ? -20.219 12.781 7.52 1 97.62 124 GLY B O 1
ATOM 3055 N N . VAL B 1 125 ? -18.562 14.227 7.602 1 98.69 125 VAL B N 1
ATOM 3056 C CA . VAL B 1 125 ? -17.578 13.344 6.988 1 98.69 125 VAL B CA 1
ATOM 3057 C C . VAL B 1 125 ? -16.531 12.945 8.023 1 98.69 125 VAL B C 1
ATOM 3059 O O . VAL B 1 125 ? -16.078 13.773 8.812 1 98.69 125 VAL B O 1
ATOM 3062 N N . ARG B 1 126 ? -16.188 11.695 8.125 1 98.75 126 ARG B N 1
ATOM 3063 C CA . ARG B 1 126 ? -15.227 11.195 9.109 1 98.75 126 ARG B CA 1
ATOM 3064 C C . ARG B 1 126 ? -13.797 11.391 8.633 1 98.75 126 ARG B C 1
ATOM 3066 O O . ARG B 1 126 ? -13.43 10.938 7.551 1 98.75 126 ARG B O 1
ATOM 3073 N N . PHE B 1 127 ? -12.961 11.984 9.469 1 98.94 127 PHE B N 1
ATOM 3074 C CA . PHE B 1 127 ? -11.57 12.305 9.172 1 98.94 127 PHE B CA 1
ATOM 3075 C C . PHE B 1 127 ? -10.633 11.594 10.141 1 98.94 127 PHE B C 1
ATOM 3077 O O . PHE B 1 127 ? -11.039 11.219 11.242 1 98.94 127 PHE B O 1
ATOM 3084 N N . ALA B 1 128 ? -9.414 11.367 9.727 1 98.88 128 ALA B N 1
ATOM 3085 C CA . ALA B 1 128 ? -8.297 10.969 10.578 1 98.88 128 ALA B CA 1
ATOM 3086 C C . ALA B 1 128 ? -7.027 11.727 10.211 1 98.88 128 ALA B C 1
ATOM 3088 O O . ALA B 1 128 ? -6.914 12.258 9.102 1 98.88 128 ALA B O 1
ATOM 3089 N N . GLY B 1 129 ? -6.172 11.891 11.164 1 98.81 129 GLY B N 1
ATOM 3090 C CA . GLY B 1 129 ? -4.867 12.484 10.906 1 98.81 129 GLY B CA 1
ATOM 3091 C C . GLY B 1 129 ? -3.734 11.477 10.938 1 98.81 129 GLY B C 1
ATOM 3092 O O . GLY B 1 129 ? -3.574 10.742 11.914 1 98.81 129 GLY B O 1
ATOM 3093 N N . LEU B 1 130 ? -3 11.391 9.883 1 98.81 130 LEU B N 1
ATOM 3094 C CA . LEU B 1 130 ? -1.737 10.664 9.805 1 98.81 130 LEU B CA 1
ATOM 3095 C C . LEU B 1 130 ? -0.58 11.617 9.523 1 98.81 130 LEU B C 1
ATOM 3097 O O . LEU B 1 130 ? -0.399 12.055 8.383 1 98.81 130 LEU B O 1
ATOM 3101 N N . ILE B 1 131 ? 0.207 11.859 10.492 1 98.69 131 ILE B N 1
ATOM 3102 C CA . ILE B 1 131 ? 1.171 12.945 10.422 1 98.69 131 ILE B CA 1
ATOM 3103 C C . ILE B 1 131 ? 2.477 12.445 9.812 1 98.69 131 ILE B C 1
ATOM 3105 O O . ILE B 1 131 ? 3.18 11.633 10.414 1 98.69 131 ILE B O 1
ATOM 3109 N N . CYS B 1 132 ? 2.775 12.93 8.625 1 97.5 132 CYS B N 1
ATOM 3110 C CA . CYS B 1 132 ? 4.039 12.734 7.918 1 97.5 132 CYS B CA 1
ATOM 3111 C C . CYS B 1 132 ? 4.387 11.25 7.832 1 97.5 132 CYS B C 1
ATOM 3113 O O . CYS B 1 132 ? 3.688 10.484 7.172 1 97.5 132 CYS B O 1
ATOM 3115 N N . ALA B 1 133 ? 5.324 10.75 8.555 1 96.06 133 ALA B N 1
ATOM 3116 C CA . ALA B 1 133 ? 5.848 9.383 8.477 1 96.06 133 ALA B CA 1
ATOM 3117 C C . ALA B 1 133 ? 4.754 8.359 8.773 1 96.06 133 ALA B C 1
ATOM 3119 O O . ALA B 1 133 ? 4.863 7.199 8.375 1 96.06 133 ALA B O 1
ATOM 3120 N N . ASP B 1 134 ? 3.701 8.742 9.43 1 97.94 134 ASP B N 1
ATOM 3121 C CA . ASP B 1 134 ? 2.605 7.832 9.727 1 97.94 134 ASP B CA 1
ATOM 3122 C C . ASP B 1 134 ? 2.07 7.172 8.461 1 97.94 134 ASP B C 1
ATOM 3124 O O . ASP B 1 134 ? 1.639 6.02 8.484 1 97.94 134 ASP B O 1
ATOM 3128 N N . ILE B 1 135 ? 2.129 7.902 7.316 1 97.81 135 ILE B N 1
ATOM 3129 C CA . ILE B 1 135 ? 1.525 7.445 6.07 1 97.81 135 ILE B CA 1
ATOM 3130 C C . ILE B 1 135 ? 2.332 6.277 5.504 1 97.81 135 ILE B C 1
ATOM 3132 O O . ILE B 1 135 ? 1.858 5.559 4.621 1 97.81 135 ILE B O 1
ATOM 3136 N N . LEU B 1 136 ? 3.568 6.105 5.973 1 96.69 136 LEU B N 1
ATOM 3137 C CA . LEU B 1 136 ? 4.457 5.078 5.441 1 96.69 136 LEU B CA 1
ATOM 3138 C C . LEU B 1 136 ? 4.133 3.715 6.043 1 96.69 136 LEU B C 1
ATOM 3140 O O . LEU B 1 136 ? 4.68 2.695 5.613 1 96.69 136 LEU B O 1
ATOM 3144 N N . TYR B 1 137 ? 3.291 3.639 6.996 1 97.62 137 TYR B N 1
ATOM 3145 C CA . TYR B 1 137 ? 2.916 2.398 7.668 1 97.62 137 TYR B CA 1
ATOM 3146 C C . TYR B 1 137 ? 1.561 1.902 7.18 1 97.62 137 TYR B C 1
ATOM 3148 O O . TYR B 1 137 ? 0.518 2.369 7.641 1 97.62 137 TYR B O 1
ATOM 3156 N N . PRO B 1 138 ? 1.6 0.894 6.281 1 97.81 138 PRO B N 1
ATOM 3157 C CA . PRO B 1 138 ? 0.339 0.448 5.684 1 97.81 138 PRO B CA 1
ATOM 3158 C C . PRO B 1 138 ? -0.661 -0.056 6.723 1 97.81 138 PRO B C 1
ATOM 3160 O O . PRO B 1 138 ? -1.871 0.101 6.547 1 97.81 138 PRO B O 1
ATOM 3163 N N . GLU B 1 139 ? -0.174 -0.696 7.77 1 96.81 139 GLU B N 1
ATOM 3164 C CA . GLU B 1 139 ? -1.074 -1.201 8.797 1 96.81 139 GLU B CA 1
ATOM 3165 C C . GLU B 1 139 ? -1.783 -0.058 9.523 1 96.81 139 GLU B C 1
ATOM 3167 O O . GLU B 1 139 ? -2.955 -0.178 9.883 1 96.81 139 GLU B O 1
ATOM 3172 N N . LEU B 1 140 ? -1.056 1.014 9.781 1 97.44 140 LEU B N 1
ATOM 3173 C CA . LEU B 1 140 ? -1.677 2.18 10.398 1 97.44 140 LEU B CA 1
ATOM 3174 C C . LEU B 1 140 ? -2.711 2.805 9.469 1 97.44 140 LEU B C 1
ATOM 3176 O O . LEU B 1 140 ? -3.793 3.195 9.914 1 97.44 140 LEU B O 1
ATOM 3180 N N . CYS B 1 141 ? -2.387 2.926 8.211 1 98.5 141 CYS B N 1
ATOM 3181 C CA . CYS B 1 141 ? -3.332 3.416 7.211 1 98.5 141 CYS B CA 1
ATOM 3182 C C . CYS B 1 141 ? -4.59 2.557 7.184 1 98.5 141 CYS B C 1
ATOM 3184 O O . CYS B 1 141 ? -5.703 3.078 7.082 1 98.5 141 CYS B O 1
ATOM 3186 N N . ARG B 1 142 ? -4.449 1.261 7.262 1 98.06 142 ARG B N 1
ATOM 3187 C CA . ARG B 1 142 ? -5.59 0.352 7.309 1 98.06 142 ARG B CA 1
ATOM 3188 C C . ARG B 1 142 ? -6.457 0.625 8.531 1 98.06 142 ARG B C 1
ATOM 3190 O O . ARG B 1 142 ? -7.684 0.666 8.438 1 98.06 142 ARG B O 1
ATOM 3197 N N . VAL B 1 143 ? -5.785 0.821 9.656 1 97.81 143 VAL B N 1
ATOM 3198 C CA . VAL B 1 143 ? -6.52 1.073 10.891 1 97.81 143 VAL B CA 1
ATOM 3199 C C . VAL B 1 143 ? -7.398 2.312 10.727 1 97.81 143 VAL B C 1
ATOM 3201 O O . VAL B 1 143 ? -8.555 2.324 11.156 1 97.81 143 VAL B O 1
ATOM 3204 N N . ALA B 1 144 ? -6.883 3.355 10.078 1 98.5 144 ALA B N 1
ATOM 3205 C CA . ALA B 1 144 ? -7.68 4.551 9.82 1 98.5 144 ALA B CA 1
ATOM 3206 C C . ALA B 1 144 ? -8.938 4.211 9.016 1 98.5 144 ALA B C 1
ATOM 3208 O O . ALA B 1 144 ? -10.031 4.668 9.352 1 98.5 144 ALA B O 1
ATOM 3209 N N . GLY B 1 145 ? -8.75 3.428 7.977 1 98.12 145 GLY B N 1
ATOM 3210 C CA . GLY B 1 145 ? -9.883 2.996 7.172 1 98.12 145 GLY B CA 1
ATOM 3211 C C . GLY B 1 145 ? -10.883 2.16 7.949 1 98.12 145 GLY B C 1
ATOM 3212 O O . GLY B 1 145 ? -12.094 2.371 7.84 1 98.12 145 GLY B O 1
ATOM 3213 N N . LEU B 1 146 ? -10.352 1.201 8.719 1 97.12 146 LEU B N 1
ATOM 3214 C CA . LEU B 1 146 ? -11.211 0.309 9.492 1 97.12 146 LEU B CA 1
ATOM 3215 C C . LEU B 1 146 ? -12.016 1.089 10.523 1 97.12 146 LEU B C 1
ATOM 3217 O O . LEU B 1 146 ? -13.148 0.715 10.852 1 97.12 146 LEU B O 1
ATOM 3221 N N . LYS B 1 147 ? -11.477 2.182 11 1 97.25 147 LYS B N 1
ATOM 3222 C CA . LYS B 1 147 ? -12.18 3.025 11.961 1 97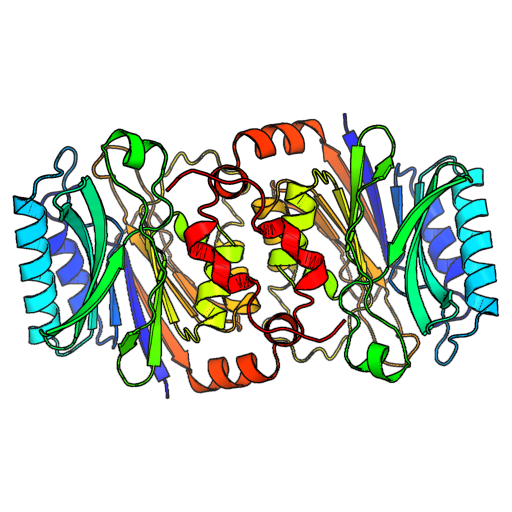.25 147 LYS B CA 1
ATOM 3223 C C . LYS B 1 147 ? -13.188 3.936 11.266 1 97.25 147 LYS B C 1
ATOM 3225 O O . LYS B 1 147 ? -13.891 4.703 11.93 1 97.25 147 LYS B O 1
ATOM 3230 N N . GLY B 1 148 ? -13.188 3.918 9.969 1 97.44 148 GLY B N 1
ATOM 3231 C CA . GLY B 1 148 ? -14.258 4.562 9.227 1 97.44 148 GLY B CA 1
ATOM 3232 C C . GLY B 1 148 ? -13.844 5.879 8.602 1 97.44 148 GLY B C 1
ATOM 3233 O O . GLY B 1 148 ? -14.688 6.621 8.086 1 97.44 148 GLY B O 1
ATOM 3234 N N . ALA B 1 149 ? -12.594 6.195 8.625 1 98.69 149 ALA B N 1
ATOM 3235 C CA . ALA B 1 149 ? -12.148 7.445 8.008 1 98.69 149 ALA B CA 1
ATOM 3236 C C . ALA B 1 149 ? -12.523 7.492 6.531 1 98.69 149 ALA B C 1
ATOM 3238 O O . ALA B 1 149 ? -12.398 6.492 5.82 1 98.69 149 ALA B O 1
ATOM 3239 N N . GLU B 1 150 ? -13.023 8.625 6.121 1 98.88 150 GLU B N 1
ATOM 3240 C CA . GLU B 1 150 ? -13.352 8.883 4.723 1 98.88 150 GLU B CA 1
ATOM 3241 C C . GLU B 1 150 ? -12.336 9.82 4.082 1 98.88 150 GLU B C 1
ATOM 3243 O O . GLU B 1 150 ? -12.164 9.82 2.859 1 98.88 150 GLU B O 1
ATOM 3248 N N . ILE B 1 151 ? -11.68 10.602 4.855 1 98.94 151 ILE B N 1
ATOM 3249 C CA . ILE B 1 151 ? -10.602 11.492 4.434 1 98.94 151 ILE B CA 1
ATOM 3250 C C . ILE B 1 151 ? -9.477 11.469 5.461 1 98.94 151 ILE B C 1
ATOM 3252 O O . ILE B 1 151 ? -9.727 11.523 6.668 1 98.94 151 ILE B O 1
ATOM 3256 N N . VAL B 1 152 ? -8.281 11.359 5.004 1 98.94 152 VAL B N 1
ATOM 3257 C CA . VAL B 1 152 ? -7.102 11.398 5.863 1 98.94 152 VAL B CA 1
ATOM 3258 C C . VAL B 1 152 ? -6.312 12.68 5.605 1 98.94 152 VAL B C 1
ATOM 3260 O O . VAL B 1 152 ? -6.047 13.031 4.449 1 98.94 152 VAL B O 1
ATOM 3263 N N . LEU B 1 153 ? -6.027 13.422 6.664 1 98.94 153 LEU B N 1
ATOM 3264 C CA . LEU B 1 153 ? -5.141 14.578 6.613 1 98.94 153 LEU B CA 1
ATOM 3265 C C . LEU B 1 153 ? -3.695 14.164 6.883 1 98.94 153 LEU B C 1
ATOM 3267 O O . LEU B 1 153 ? -3.398 13.562 7.918 1 98.94 153 LEU B O 1
ATOM 3271 N N . ASN B 1 154 ? -2.814 14.453 5.953 1 98.94 154 ASN B N 1
ATOM 3272 C CA . ASN B 1 154 ? -1.411 14.062 6.055 1 98.94 154 ASN B CA 1
ATOM 3273 C C . ASN B 1 154 ? -0.484 15.266 5.918 1 98.94 154 ASN B C 1
ATOM 3275 O O . ASN B 1 154 ? 0.088 15.5 4.852 1 98.94 154 ASN B O 1
ATOM 3279 N N . PRO B 1 155 ? -0.299 16.016 7.02 1 98.88 155 PRO B N 1
ATOM 3280 C CA . PRO B 1 155 ? 0.708 17.078 6.996 1 98.88 155 PRO B CA 1
ATOM 3281 C C . PRO B 1 155 ? 2.135 16.531 6.949 1 98.88 155 PRO B C 1
ATOM 3283 O O . PRO B 1 155 ? 2.473 15.609 7.684 1 98.88 155 PRO B O 1
ATOM 3286 N N . VAL B 1 156 ? 2.967 17.156 6.07 1 97.62 156 VAL B N 1
ATOM 3287 C CA . VAL B 1 156 ? 4.262 16.547 5.824 1 97.62 156 VAL B CA 1
ATOM 3288 C C . VAL B 1 156 ? 5.34 17.625 5.707 1 97.62 156 VAL B C 1
ATOM 3290 O O . VAL B 1 156 ? 5.082 18.703 5.191 1 97.62 156 VAL B O 1
ATOM 3293 N N . VAL B 1 157 ? 6.449 17.359 6.207 1 95.56 157 VAL B N 1
ATOM 3294 C CA . VAL B 1 157 ? 7.699 17.969 5.773 1 95.56 157 VAL B CA 1
ATOM 3295 C C . VAL B 1 157 ? 8.625 16.906 5.191 1 95.56 157 VAL B C 1
ATOM 3297 O O . VAL B 1 157 ? 9.109 16.031 5.914 1 95.56 157 VAL B O 1
ATOM 3300 N N . SER B 1 158 ? 8.781 16.953 3.893 1 91.88 158 SER B N 1
ATOM 3301 C CA . SER B 1 158 ? 9.609 15.977 3.195 1 91.88 158 SER B CA 1
ATOM 3302 C C . SER B 1 158 ? 11 16.516 2.92 1 91.88 158 SER B C 1
ATOM 3304 O O . SER B 1 158 ? 11.156 17.562 2.279 1 91.88 158 SER B O 1
ATOM 3306 N N . PHE B 1 159 ? 11.93 15.75 3.279 1 91.12 159 PHE B N 1
ATOM 3307 C CA . PHE B 1 159 ? 13.305 16.172 3.027 1 91.12 159 PHE B CA 1
ATOM 3308 C C . PHE B 1 159 ? 13.656 16.031 1.551 1 91.12 159 PHE B C 1
ATOM 3310 O O . PHE B 1 159 ? 13.336 15.008 0.931 1 91.12 159 PHE B O 1
ATOM 3317 N N . LYS B 1 160 ? 14.266 17.031 1.075 1 90.69 160 LYS B N 1
ATOM 3318 C CA . LYS B 1 160 ? 14.68 17 -0.325 1 90.69 160 LYS B CA 1
ATOM 3319 C C . LYS B 1 160 ? 15.68 15.867 -0.572 1 90.69 160 LYS B C 1
ATOM 3321 O O . LYS B 1 160 ? 15.586 15.164 -1.58 1 90.69 160 LYS B O 1
ATOM 3326 N N . LYS B 1 161 ? 16.641 15.617 0.291 1 83.44 161 LYS B N 1
ATOM 3327 C CA . LYS B 1 161 ? 17.688 14.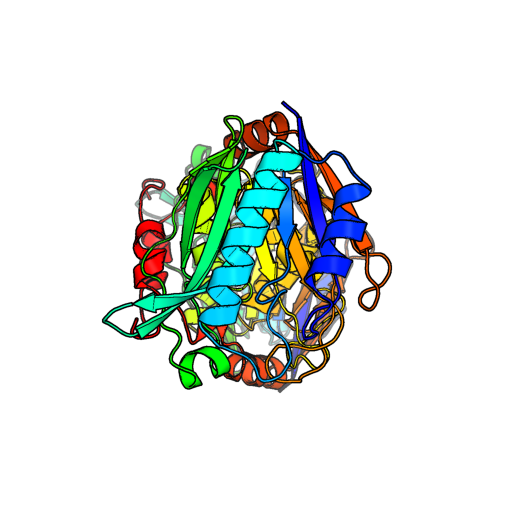617 0.145 1 83.44 161 LYS B CA 1
ATOM 3328 C C . LYS B 1 161 ? 17.203 13.242 0.614 1 83.44 161 LYS B C 1
ATOM 3330 O O . LYS B 1 161 ? 18.016 12.336 0.819 1 83.44 161 LYS B O 1
ATOM 3335 N N . SER B 1 162 ? 16.062 13 0.579 1 80.12 162 SER B N 1
ATOM 3336 C CA . SER B 1 162 ? 15.57 11.719 1.087 1 80.12 162 SER B CA 1
ATOM 3337 C C . SER B 1 162 ? 16.281 10.555 0.412 1 80.12 162 SER B C 1
ATOM 3339 O O . SER B 1 162 ? 16.469 10.555 -0.808 1 80.12 162 SER B O 1
ATOM 3341 N N . GLU B 1 163 ? 16.672 9.531 1.184 1 77.62 163 GLU B N 1
ATOM 3342 C CA . GLU B 1 163 ? 17.422 8.367 0.729 1 77.62 163 GLU B CA 1
ATOM 3343 C C . GLU B 1 163 ? 16.484 7.246 0.278 1 77.62 163 GLU B C 1
ATOM 3345 O O . GLU B 1 163 ? 16.938 6.203 -0.198 1 77.62 163 GLU B O 1
ATOM 3350 N N . LEU B 1 164 ? 15.258 7.52 0.439 1 82.06 164 LEU B N 1
ATOM 3351 C CA . LEU B 1 164 ? 14.328 6.48 0.001 1 82.06 164 LEU B CA 1
ATOM 3352 C C . LEU B 1 164 ? 14.375 6.316 -1.515 1 82.06 164 LEU B C 1
ATOM 3354 O O . LEU B 1 164 ? 14.508 7.301 -2.246 1 82.06 164 LEU B O 1
ATOM 3358 N N . PRO B 1 165 ? 14.258 5.105 -1.947 1 87.44 165 PRO B N 1
ATOM 3359 C CA . PRO B 1 165 ? 14.391 4.883 -3.389 1 87.44 165 PRO B CA 1
ATOM 3360 C C . PRO B 1 165 ? 13.156 5.336 -4.168 1 87.44 165 PRO B C 1
ATOM 3362 O O . PRO B 1 165 ? 12.133 5.676 -3.572 1 87.44 165 PRO B O 1
ATOM 3365 N N . ALA B 1 166 ? 13.328 5.461 -5.434 1 90.06 166 ALA B N 1
ATOM 3366 C CA . ALA B 1 166 ? 12.297 5.613 -6.453 1 90.06 166 ALA B CA 1
ATOM 3367 C C . ALA B 1 166 ? 11.414 6.828 -6.164 1 90.06 166 ALA B C 1
ATOM 3369 O O . ALA B 1 166 ? 10.188 6.719 -6.152 1 90.06 166 ALA B O 1
ATOM 3370 N N . GLN B 1 167 ? 12.039 7.922 -5.965 1 85.75 167 GLN B N 1
ATOM 3371 C CA . GLN B 1 167 ? 11.344 9.164 -5.641 1 85.75 167 GLN B CA 1
ATOM 3372 C C . GLN B 1 167 ? 10.266 9.477 -6.672 1 85.75 167 GLN B C 1
ATOM 3374 O O . GLN B 1 167 ? 9.211 10.023 -6.332 1 85.75 167 GLN B O 1
ATOM 3379 N N . GLU B 1 168 ? 10.5 9.031 -7.852 1 85.75 168 GLU B N 1
ATOM 3380 C CA . GLU B 1 168 ? 9.586 9.336 -8.953 1 85.75 168 GLU B CA 1
ATOM 3381 C C . GLU B 1 168 ? 8.258 8.602 -8.789 1 85.75 168 GLU B C 1
ATOM 3383 O O . GLU B 1 168 ? 7.25 8.992 -9.383 1 85.75 168 GLU B O 1
ATOM 3388 N N . PHE B 1 169 ? 8.203 7.555 -7.973 1 89.5 169 PHE B N 1
ATOM 3389 C CA . PHE B 1 169 ? 7.008 6.734 -7.828 1 89.5 169 PHE B CA 1
ATOM 3390 C C . PHE B 1 169 ? 6.344 6.98 -6.48 1 89.5 169 PHE B C 1
ATOM 3392 O O . PHE B 1 169 ? 5.348 6.34 -6.145 1 89.5 169 PHE B O 1
ATOM 3399 N N . ARG B 1 170 ? 6.746 7.973 -5.777 1 88.12 170 ARG B N 1
ATOM 3400 C CA . ARG B 1 170 ? 6.301 8.078 -4.395 1 88.12 170 ARG B CA 1
ATOM 3401 C C . ARG B 1 170 ? 4.848 8.539 -4.324 1 88.12 170 ARG B C 1
ATOM 3403 O O . ARG B 1 170 ? 4.168 8.312 -3.316 1 88.12 170 ARG B O 1
ATOM 3410 N N . TYR B 1 171 ? 4.438 9.211 -5.359 1 90.56 171 TYR B N 1
ATOM 3411 C CA . TYR B 1 171 ? 3.021 9.57 -5.402 1 90.56 171 TYR B CA 1
ATOM 3412 C C . TYR B 1 171 ? 2.148 8.32 -5.418 1 90.56 171 TYR B C 1
ATOM 3414 O O . TYR B 1 171 ? 1.015 8.336 -4.93 1 90.56 171 TYR B O 1
ATOM 3422 N N . CYS B 1 172 ? 2.65 7.137 -5.859 1 95.38 172 CYS B N 1
ATOM 3423 C CA . CYS B 1 172 ? 1.934 5.867 -5.922 1 95.38 172 CYS B CA 1
ATOM 3424 C C . CYS B 1 172 ? 1.529 5.402 -4.527 1 95.38 172 CYS B C 1
ATOM 3426 O O . CYS B 1 172 ? 0.502 4.742 -4.363 1 95.38 172 CYS B O 1
ATOM 3428 N N . LEU B 1 173 ? 2.352 5.82 -3.557 1 97.06 173 LEU B N 1
ATOM 3429 C CA . LEU B 1 173 ? 2.043 5.441 -2.184 1 97.06 173 LEU B CA 1
ATOM 3430 C C . LEU B 1 173 ? 0.682 5.984 -1.762 1 97.06 173 LEU B C 1
ATOM 3432 O O . LEU B 1 173 ? -0.13 5.258 -1.183 1 97.06 173 LEU B O 1
ATOM 3436 N N . TYR B 1 174 ? 0.432 7.195 -2.115 1 98.12 174 TYR B N 1
ATOM 3437 C CA . TYR B 1 174 ? -0.788 7.871 -1.682 1 98.12 174 TYR B CA 1
ATOM 3438 C C . TYR B 1 174 ? -2.006 7.305 -2.4 1 98.12 174 TYR B C 1
ATOM 3440 O O . TYR B 1 174 ? -3.053 7.09 -1.786 1 98.12 174 TYR B O 1
ATOM 3448 N N . PHE B 1 175 ? -1.843 7.07 -3.688 1 97.75 175 PHE B N 1
ATOM 3449 C CA . PHE B 1 175 ? -2.936 6.41 -4.391 1 97.75 175 PHE B CA 1
ATOM 3450 C C . PHE B 1 175 ? -3.23 5.047 -3.773 1 97.75 175 PHE B C 1
ATOM 3452 O O . PHE B 1 175 ? -4.387 4.727 -3.49 1 97.75 175 PHE B O 1
ATOM 3459 N N . THR B 1 176 ? -2.209 4.289 -3.584 1 98.31 176 THR B N 1
ATOM 3460 C CA . THR B 1 176 ? -2.367 2.936 -3.066 1 98.31 176 THR B CA 1
ATOM 3461 C C . THR B 1 176 ? -3.057 2.953 -1.704 1 98.31 176 THR B C 1
ATOM 3463 O O . THR B 1 176 ? -3.957 2.15 -1.447 1 98.31 176 THR B O 1
ATOM 3466 N N . ARG B 1 177 ? -2.633 3.908 -0.832 1 98.56 177 ARG B N 1
ATOM 3467 C CA . ARG B 1 177 ? -3.277 4.02 0.473 1 98.56 177 ARG B CA 1
ATOM 3468 C C . ARG B 1 177 ? -4.754 4.367 0.327 1 98.56 177 ARG B C 1
ATOM 3470 O O . ARG B 1 177 ? -5.602 3.812 1.032 1 98.56 177 ARG B O 1
ATOM 3477 N N . SER B 1 178 ? -5.039 5.305 -0.536 1 98.62 178 SER B N 1
ATOM 3478 C CA . SER B 1 178 ? -6.422 5.703 -0.774 1 98.62 178 SER B CA 1
ATOM 3479 C C . SER B 1 178 ? -7.246 4.531 -1.3 1 98.62 178 SER B C 1
ATOM 3481 O O . SER B 1 178 ? -8.359 4.289 -0.828 1 98.62 178 SER B O 1
ATOM 3483 N N . PHE B 1 179 ? -6.688 3.811 -2.24 1 97.94 179 PHE B N 1
ATOM 3484 C CA . PHE B 1 179 ? -7.344 2.676 -2.879 1 97.94 179 PHE B CA 1
ATOM 3485 C C . PHE B 1 179 ? -7.586 1.555 -1.874 1 97.94 179 PHE B C 1
ATOM 3487 O O . PHE B 1 179 ? -8.703 1.044 -1.762 1 97.94 179 PHE B O 1
ATOM 3494 N N . ASP B 1 180 ? -6.578 1.19 -1.12 1 98 180 ASP B N 1
ATOM 3495 C CA . ASP B 1 180 ? -6.629 0.074 -0.181 1 98 180 ASP B CA 1
ATOM 3496 C C . ASP B 1 180 ? -7.691 0.304 0.889 1 98 180 ASP B C 1
ATOM 3498 O O . ASP B 1 180 ? -8.297 -0.648 1.385 1 98 180 ASP B O 1
ATOM 3502 N N . ASN B 1 181 ? -7.859 1.594 1.252 1 98.56 181 ASN B N 1
ATOM 3503 C CA . ASN B 1 181 ? -8.578 1.84 2.498 1 98.56 181 ASN B CA 1
ATOM 3504 C C . ASN B 1 181 ? -9.883 2.594 2.254 1 98.56 181 ASN B C 1
ATOM 3506 O O . ASN B 1 181 ? -10.57 2.965 3.203 1 98.56 181 ASN B O 1
ATOM 3510 N N . ALA B 1 182 ? -10.172 2.869 0.973 1 98 182 ALA B N 1
ATOM 3511 C CA . ALA B 1 182 ? -11.414 3.523 0.573 1 98 182 ALA B CA 1
ATOM 3512 C C . ALA B 1 182 ? -11.57 4.871 1.271 1 98 182 ALA B C 1
ATOM 3514 O O . ALA B 1 182 ? -12.594 5.133 1.905 1 98 182 ALA B O 1
ATOM 3515 N N . TYR B 1 183 ? -10.617 5.707 1.146 1 98.88 183 TYR B N 1
ATOM 3516 C CA . TYR B 1 183 ? -10.695 7.086 1.621 1 98.88 183 TYR B CA 1
ATOM 3517 C C . TYR B 1 183 ? -9.805 8 0.79 1 98.88 183 TYR B C 1
ATOM 3519 O O . TYR B 1 183 ? -9 7.531 -0.013 1 98.88 183 TYR B O 1
ATOM 3527 N N . ALA B 1 184 ? -9.977 9.297 0.905 1 98.94 184 ALA B N 1
ATOM 3528 C CA . ALA B 1 184 ? -9.109 10.281 0.27 1 98.94 184 ALA B CA 1
ATOM 3529 C C . ALA B 1 184 ? -7.965 10.688 1.197 1 98.94 184 ALA B C 1
ATOM 3531 O O . ALA B 1 184 ? -8.062 10.531 2.416 1 98.94 184 ALA B O 1
ATOM 3532 N N . ILE B 1 185 ? -6.922 11.156 0.627 1 98.94 185 ILE B N 1
ATOM 3533 C CA . ILE B 1 185 ? -5.801 11.688 1.396 1 98.94 185 ILE B CA 1
ATOM 3534 C C . ILE B 1 185 ? -5.477 13.102 0.929 1 98.94 185 ILE B C 1
ATOM 3536 O O . ILE B 1 185 ? -5.383 13.359 -0.273 1 98.94 185 ILE B O 1
ATOM 3540 N N . VAL B 1 186 ? -5.402 13.984 1.828 1 98.94 186 VAL B N 1
ATOM 3541 C CA . VAL B 1 186 ? -4.848 15.312 1.593 1 98.94 186 VAL B CA 1
ATOM 3542 C C . VAL B 1 186 ? -3.424 15.383 2.143 1 98.94 186 VAL B C 1
ATOM 3544 O O . VAL B 1 186 ? -3.221 15.375 3.359 1 98.94 186 VAL B O 1
ATOM 3547 N N . LYS B 1 187 ? -2.49 15.398 1.286 1 98.88 187 LYS B N 1
ATOM 3548 C CA . LYS B 1 187 ? -1.094 15.578 1.67 1 98.88 187 LYS B CA 1
ATOM 3549 C C . LYS B 1 187 ? -0.668 17.031 1.518 1 98.88 187 LYS B C 1
ATOM 3551 O O . LYS B 1 187 ? -0.662 17.578 0.408 1 98.88 187 LYS B O 1
ATOM 3556 N N . ALA B 1 188 ? -0.297 17.641 2.539 1 98.81 188 ALA B N 1
ATOM 3557 C CA . ALA B 1 188 ? 0.212 19.016 2.494 1 98.81 188 ALA B CA 1
ATOM 3558 C C . ALA B 1 188 ? 1.691 19.062 2.865 1 98.81 188 ALA B C 1
ATOM 3560 O O . ALA B 1 188 ? 2.049 18.922 4.039 1 98.81 188 ALA B O 1
ATOM 3561 N N . GLY B 1 189 ? 2.49 19.219 1.879 1 98 189 GLY B N 1
ATOM 3562 C CA . GLY B 1 189 ? 3.922 19.375 2.094 1 98 189 GLY B CA 1
ATOM 3563 C C . GLY B 1 189 ? 4.383 20.812 2.047 1 98 189 GLY B C 1
ATOM 3564 O O . GLY B 1 189 ? 3.807 21.625 1.326 1 98 189 GLY B O 1
ATOM 3565 N N . GLY B 1 190 ? 5.395 21.094 2.807 1 96.81 190 GLY B N 1
ATOM 3566 C CA . GLY B 1 190 ? 5.969 22.438 2.803 1 96.81 190 GLY B CA 1
ATOM 3567 C C . GLY B 1 190 ? 7.172 22.562 1.892 1 96.81 190 GLY B C 1
ATOM 3568 O O . GLY B 1 190 ? 7.879 21.594 1.644 1 96.81 190 GLY B O 1
ATOM 3569 N N . ALA B 1 191 ? 7.363 23.781 1.414 1 96.75 191 ALA B N 1
ATOM 3570 C CA . ALA B 1 191 ? 8.555 24.109 0.642 1 96.75 191 ALA B CA 1
ATOM 3571 C C . ALA B 1 191 ? 9.5 25.016 1.438 1 96.75 191 ALA B C 1
ATOM 3573 O O . ALA B 1 191 ? 9.047 25.812 2.266 1 96.75 191 ALA B O 1
ATOM 3574 N N . GLY B 1 192 ? 10.766 24.953 1.187 1 96.44 192 GLY B N 1
ATOM 3575 C CA . GLY B 1 192 ? 11.742 25.719 1.929 1 96.44 192 GLY B CA 1
ATOM 3576 C C . GLY B 1 192 ? 12.656 24.875 2.783 1 96.44 192 GLY B C 1
ATOM 3577 O O . GLY B 1 192 ? 13.375 24.016 2.266 1 96.44 192 GLY B O 1
ATOM 3578 N N . PHE B 1 193 ? 12.539 25.172 4.176 1 95.69 193 PHE B N 1
ATOM 3579 C CA . PHE B 1 193 ? 13.414 24.453 5.102 1 95.69 193 PHE B CA 1
ATOM 3580 C C . PHE B 1 193 ? 12.617 23.891 6.273 1 95.69 193 PHE B C 1
ATOM 3582 O O . PHE B 1 193 ? 11.648 24.516 6.727 1 95.69 193 PHE B O 1
ATOM 3589 N N . THR B 1 194 ? 13.102 22.719 6.738 1 91.38 194 THR B N 1
ATOM 3590 C CA . THR B 1 194 ? 12.523 22.203 7.965 1 91.38 194 THR B CA 1
ATOM 3591 C C . THR B 1 194 ? 12.953 23.031 9.172 1 91.38 194 THR B C 1
ATOM 3593 O O . THR B 1 194 ? 13.898 23.812 9.078 1 91.38 194 THR B O 1
ATOM 3596 N N . PHE B 1 195 ? 12.234 22.797 10.234 1 89 195 PHE B N 1
ATOM 3597 C CA . PHE B 1 195 ? 12.609 23.5 11.461 1 89 195 PHE B CA 1
ATOM 3598 C C . PHE B 1 195 ? 14.008 23.094 11.914 1 89 195 PHE B C 1
ATOM 3600 O O . PHE B 1 195 ? 14.633 23.781 12.719 1 89 195 PHE B O 1
ATOM 3607 N N . LEU B 1 196 ? 14.531 21.984 11.359 1 90.12 196 LEU B N 1
ATOM 3608 C CA . LEU B 1 196 ? 15.875 21.531 11.68 1 90.12 196 LEU B CA 1
ATOM 3609 C C . LEU B 1 196 ? 16.891 22.125 10.719 1 90.12 196 LEU B C 1
ATOM 3611 O O . LEU B 1 196 ? 18.109 21.953 10.898 1 90.12 196 LEU B O 1
ATOM 3615 N N . GLY B 1 197 ? 16.422 22.781 9.695 1 92.94 197 GLY B N 1
ATOM 3616 C CA . GLY B 1 197 ? 17.344 23.469 8.805 1 92.94 197 GLY B CA 1
ATOM 3617 C C . GLY B 1 197 ? 17.578 22.734 7.5 1 92.94 197 GLY B C 1
ATOM 3618 O O . GLY B 1 197 ? 18.25 23.25 6.605 1 92.94 197 GLY B O 1
ATOM 3619 N N . ASP B 1 198 ? 17.031 21.578 7.363 1 93.94 198 ASP B N 1
ATOM 3620 C CA . ASP B 1 198 ? 17.203 20.812 6.125 1 93.94 198 ASP B CA 1
ATOM 3621 C C . ASP B 1 198 ? 16.266 21.328 5.035 1 93.94 198 ASP B C 1
ATOM 3623 O O . ASP B 1 198 ? 15.117 21.703 5.316 1 93.94 198 ASP B O 1
ATOM 3627 N N . GLU B 1 199 ? 16.781 21.312 3.812 1 95.81 199 GLU B N 1
ATOM 3628 C CA . GLU B 1 199 ? 15.898 21.672 2.699 1 95.81 199 GLU B CA 1
ATOM 3629 C C . GLU B 1 199 ? 14.773 20.656 2.547 1 95.81 199 GLU B C 1
ATOM 3631 O O . GLU B 1 199 ? 14.992 19.453 2.676 1 95.81 199 GLU B O 1
ATOM 3636 N N . CYS B 1 200 ? 13.578 21.188 2.295 1 95.75 200 CYS B N 1
ATOM 3637 C CA . CYS B 1 200 ? 12.445 20.281 2.109 1 95.75 200 CYS B CA 1
ATOM 3638 C C . CYS B 1 200 ? 11.711 20.594 0.808 1 95.75 200 CYS B C 1
ATOM 3640 O O . CYS B 1 200 ? 12.023 21.578 0.138 1 95.75 200 CYS B O 1
ATOM 3642 N N . VAL B 1 201 ? 10.836 19.672 0.355 1 95.44 201 VAL B N 1
ATOM 3643 C CA . VAL B 1 201 ? 10.07 19.781 -0.882 1 95.44 201 VAL B CA 1
ATOM 3644 C C . VAL B 1 201 ? 8.586 19.609 -0.585 1 95.44 201 VAL B C 1
ATOM 3646 O O . VAL B 1 201 ? 8.211 18.859 0.32 1 95.44 201 VAL B O 1
ATOM 3649 N N . GLY B 1 202 ? 7.758 20.375 -1.363 1 95.62 202 GLY B N 1
ATOM 3650 C CA . GLY B 1 202 ? 6.316 20.359 -1.16 1 95.62 202 GLY B CA 1
ATOM 3651 C C . GLY B 1 202 ? 5.676 19.031 -1.551 1 95.62 202 GLY B C 1
ATOM 3652 O O . GLY B 1 202 ? 5.266 18.266 -0.686 1 95.62 202 GLY B O 1
ATOM 3653 N N . ARG B 1 203 ? 5.492 18.75 -2.758 1 96.81 203 ARG B N 1
ATOM 3654 C CA . ARG B 1 203 ? 4.906 17.562 -3.354 1 96.81 203 ARG B CA 1
ATOM 3655 C C . ARG B 1 203 ? 3.535 17.266 -2.756 1 96.81 203 ARG B C 1
ATOM 3657 O O . ARG B 1 203 ? 3.246 16.125 -2.381 1 96.81 203 ARG B O 1
ATOM 3664 N N . SER B 1 204 ? 2.758 18.344 -2.533 1 98.62 204 SER B N 1
ATOM 3665 C CA . SER B 1 204 ? 1.388 18.219 -2.047 1 98.62 204 SER B CA 1
ATOM 3666 C C . SER B 1 204 ? 0.486 17.562 -3.09 1 98.62 204 SER B C 1
ATOM 3668 O O . SER B 1 204 ? 0.724 17.703 -4.293 1 98.62 204 SER B O 1
ATOM 3670 N N . LEU B 1 205 ? -0.465 16.875 -2.611 1 98.62 205 LEU B N 1
ATOM 3671 C CA . LEU B 1 205 ? -1.401 16.25 -3.533 1 98.62 205 LEU B CA 1
ATOM 3672 C C . LEU B 1 205 ? -2.676 15.82 -2.809 1 98.62 205 LEU B C 1
ATOM 3674 O O . LEU B 1 205 ? -2.736 15.859 -1.577 1 98.62 205 LEU B O 1
ATOM 3678 N N . ILE B 1 206 ? -3.691 15.547 -3.541 1 98.88 206 ILE B N 1
ATOM 3679 C CA . ILE B 1 206 ? -4.93 14.938 -3.076 1 98.88 206 ILE B CA 1
ATOM 3680 C C . ILE B 1 206 ? -5.184 13.641 -3.842 1 98.88 206 ILE B C 1
ATOM 3682 O O . ILE B 1 206 ? -5.16 13.625 -5.074 1 98.88 206 ILE B O 1
ATOM 3686 N N . SER B 1 207 ? -5.309 12.586 -3.121 1 98.56 207 SER B N 1
ATOM 3687 C CA . SER B 1 207 ? -5.539 11.273 -3.721 1 98.56 207 SER B CA 1
ATOM 3688 C C . SER B 1 207 ? -6.887 10.703 -3.289 1 98.56 207 SER B C 1
ATOM 3690 O O . SER B 1 207 ? -7.363 10.992 -2.189 1 98.56 207 SER B O 1
ATOM 3692 N N . THR B 1 208 ? -7.539 9.977 -4.156 1 98.44 208 THR B N 1
ATOM 3693 C CA . THR B 1 208 ? -8.758 9.211 -3.908 1 98.44 208 THR B CA 1
ATOM 3694 C C . THR B 1 208 ? -8.633 7.797 -4.469 1 98.44 208 THR B C 1
ATOM 3696 O O . THR B 1 208 ? -7.668 7.484 -5.172 1 98.44 208 THR B O 1
ATOM 3699 N N . PRO B 1 209 ? -9.578 6.906 -4.125 1 97.19 209 PRO B N 1
ATOM 3700 C CA . PRO B 1 209 ? -9.547 5.57 -4.727 1 97.19 209 PRO B CA 1
ATOM 3701 C C . PRO B 1 209 ? -9.641 5.609 -6.25 1 97.19 209 PRO B C 1
ATOM 3703 O O . PRO B 1 209 ? -9.297 4.633 -6.922 1 97.19 209 PRO B O 1
ATOM 3706 N N . ASP B 1 210 ? -10.016 6.742 -6.812 1 96.06 210 ASP B N 1
ATOM 3707 C CA . ASP B 1 210 ? -10.18 6.871 -8.258 1 96.06 210 ASP B CA 1
ATOM 3708 C C . ASP B 1 210 ? -8.93 7.461 -8.898 1 96.06 210 ASP B C 1
ATOM 3710 O O . ASP B 1 210 ? -8.852 7.582 -10.125 1 96.06 210 ASP B O 1
ATOM 3714 N N . GLY B 1 211 ? -7.988 7.809 -8.102 1 96.69 211 GLY B N 1
ATOM 3715 C CA . GLY B 1 211 ? -6.766 8.375 -8.648 1 96.69 211 GLY B CA 1
ATOM 3716 C C . GLY B 1 211 ? -6.238 9.547 -7.852 1 96.69 211 GLY B C 1
ATOM 3717 O O . GLY B 1 211 ? -6.355 9.578 -6.625 1 96.69 211 GLY B O 1
ATOM 3718 N N . ILE B 1 212 ? -5.496 10.383 -8.547 1 97.44 212 ILE B N 1
ATOM 3719 C CA . ILE B 1 212 ? -4.922 11.586 -7.957 1 97.44 212 ILE B CA 1
ATOM 3720 C C . ILE B 1 212 ? -5.508 12.828 -8.633 1 97.44 212 ILE B C 1
ATOM 3722 O O . ILE B 1 212 ? -4.945 13.328 -9.609 1 97.44 212 ILE B O 1
ATOM 3726 N N . PRO B 1 213 ? -6.586 13.305 -8.086 1 98 213 PRO B N 1
ATOM 3727 C CA . PRO B 1 213 ? -7.316 14.375 -8.773 1 98 213 PRO B CA 1
ATOM 3728 C C . PRO B 1 213 ? -6.559 15.695 -8.766 1 98 213 PRO B C 1
ATOM 3730 O O . PRO B 1 213 ? -6.883 16.594 -9.547 1 98 213 PRO B O 1
ATOM 3733 N N . ALA B 1 214 ? -5.586 15.891 -7.852 1 98.44 214 ALA B N 1
ATOM 3734 C CA . ALA B 1 214 ? -4.781 17.109 -7.816 1 98.44 214 ALA B CA 1
ATOM 3735 C C . ALA B 1 214 ? -3.387 16.828 -7.266 1 98.44 214 ALA B C 1
ATOM 3737 O O . ALA B 1 214 ? -3.23 16.062 -6.32 1 98.44 214 ALA B O 1
ATOM 3738 N N . LYS B 1 215 ? -2.373 17.484 -7.82 1 97.94 215 LYS B N 1
ATOM 3739 C CA . LYS B 1 215 ? -0.994 17.359 -7.359 1 97.94 215 LYS B CA 1
ATOM 3740 C C . LYS B 1 215 ? -0.207 18.641 -7.613 1 97.94 215 LYS B C 1
ATOM 3742 O O . LYS B 1 215 ? -0.626 19.484 -8.414 1 97.94 215 LYS B O 1
ATOM 3747 N N . PHE B 1 216 ? 0.844 18.734 -6.984 1 97.31 216 PHE B N 1
ATOM 3748 C CA . PHE B 1 216 ? 1.71 19.906 -7.125 1 97.31 216 PHE B CA 1
ATOM 3749 C C . PHE B 1 216 ? 2.184 20.062 -8.562 1 97.31 216 PHE B C 1
ATOM 3751 O O . PHE B 1 216 ? 2.318 19.062 -9.289 1 97.31 216 PHE B O 1
ATOM 3758 N N . ARG B 1 217 ? 2.426 21.297 -8.953 1 97.44 217 ARG B N 1
ATOM 3759 C CA . ARG B 1 217 ? 3.074 21.609 -10.227 1 97.44 217 ARG B CA 1
ATOM 3760 C C . ARG B 1 217 ? 4.574 21.797 -10.039 1 97.44 217 ARG B C 1
ATOM 3762 O O . ARG B 1 217 ? 5.367 21.391 -10.891 1 97.44 217 ARG B O 1
ATOM 3769 N N . ASP B 1 218 ? 4.965 22.406 -8.969 1 97.75 218 ASP B N 1
ATOM 3770 C CA . ASP B 1 218 ? 6.352 22.672 -8.609 1 97.75 218 ASP B CA 1
ATOM 3771 C C . ASP B 1 218 ? 6.609 22.328 -7.137 1 97.75 218 ASP B C 1
ATOM 3773 O O . ASP B 1 218 ? 6.055 22.984 -6.242 1 97.75 218 ASP B O 1
ATOM 3777 N N . GLU B 1 219 ? 7.48 21.344 -6.902 1 96.12 219 GLU B N 1
ATOM 3778 C CA . GLU B 1 219 ? 7.715 20.844 -5.551 1 96.12 219 GLU B CA 1
ATOM 3779 C C . GLU B 1 219 ? 8.438 21.875 -4.695 1 96.12 219 GLU B C 1
ATOM 3781 O O . GLU B 1 219 ? 8.492 21.75 -3.469 1 96.12 219 GLU B O 1
ATOM 3786 N N . ASN B 1 220 ? 8.945 22.984 -5.316 1 96.94 220 ASN B N 1
ATOM 3787 C CA . ASN B 1 220 ? 9.734 23.969 -4.574 1 96.94 220 ASN B CA 1
ATOM 3788 C C . ASN B 1 220 ? 8.977 25.281 -4.414 1 96.94 220 ASN B C 1
ATOM 3790 O O . ASN B 1 220 ? 9.492 26.219 -3.812 1 96.94 220 ASN B O 1
ATOM 3794 N N . ALA B 1 221 ? 7.805 25.359 -4.914 1 97.44 221 ALA B N 1
ATOM 3795 C CA . ALA B 1 221 ? 7.078 26.625 -4.922 1 97.44 221 ALA B CA 1
ATOM 3796 C C . ALA B 1 221 ? 5.883 26.578 -3.975 1 97.44 221 ALA B C 1
ATOM 3798 O O . ALA B 1 221 ? 5.426 25.5 -3.592 1 97.44 221 ALA B O 1
ATOM 3799 N N . GLU B 1 222 ? 5.465 27.75 -3.582 1 98.06 222 GLU B N 1
ATOM 3800 C CA . GLU B 1 222 ? 4.191 27.875 -2.881 1 98.06 222 GLU B CA 1
ATOM 3801 C C . GLU B 1 222 ? 3.016 27.656 -3.828 1 98.06 222 GLU B C 1
ATOM 3803 O O . GLU B 1 222 ? 3.008 28.172 -4.945 1 98.06 222 GLU B O 1
ATOM 3808 N N . GLU B 1 223 ? 2.166 26.859 -3.408 1 97.88 223 GLU B N 1
ATOM 3809 C CA . GLU B 1 223 ? 0.994 26.547 -4.223 1 97.88 223 GLU B CA 1
ATOM 3810 C C . GLU B 1 223 ? -0.149 26.016 -3.367 1 97.88 223 GLU B C 1
ATOM 3812 O O . GLU B 1 223 ? 0.086 25.406 -2.316 1 97.88 223 GLU B O 1
ATOM 3817 N N . LEU B 1 224 ? -1.316 26.359 -3.805 1 98.69 224 LEU B N 1
ATOM 3818 C CA . LEU B 1 224 ? -2.498 25.734 -3.215 1 98.69 224 LEU B CA 1
ATOM 3819 C C . LEU B 1 224 ? -2.996 24.578 -4.078 1 98.69 224 LEU B C 1
ATOM 3821 O O . LEU B 1 224 ? -3.375 24.781 -5.234 1 98.69 224 LEU B O 1
ATOM 3825 N N . ILE B 1 225 ? -2.963 23.359 -3.605 1 98.69 225 ILE B N 1
ATOM 3826 C CA . ILE B 1 225 ? -3.455 22.188 -4.316 1 98.69 225 ILE B CA 1
ATOM 3827 C C . ILE B 1 225 ? -4.875 21.859 -3.859 1 98.69 225 ILE B C 1
ATOM 3829 O O . ILE B 1 225 ? -5.102 21.531 -2.691 1 98.69 225 ILE B O 1
ATOM 3833 N N . THR B 1 226 ? -5.809 21.938 -4.789 1 98.69 226 THR B N 1
ATOM 3834 C CA . THR B 1 226 ? -7.215 21.859 -4.422 1 98.69 226 THR B CA 1
ATOM 3835 C C . THR B 1 226 ? -7.945 20.844 -5.305 1 98.69 226 THR B C 1
ATOM 3837 O O . THR B 1 226 ? -7.668 20.75 -6.5 1 98.69 226 THR B O 1
ATOM 3840 N N . ALA B 1 227 ? -8.836 20.062 -4.691 1 98.5 227 ALA B N 1
ATOM 3841 C CA . ALA B 1 227 ? -9.719 19.172 -5.43 1 98.5 227 ALA B CA 1
ATOM 3842 C C . ALA B 1 227 ? -11.07 19.031 -4.738 1 98.5 227 ALA B C 1
ATOM 3844 O O . ALA B 1 227 ? -11.172 19.172 -3.516 1 98.5 227 ALA B O 1
ATOM 3845 N N . GLU B 1 228 ? -12.062 18.844 -5.539 1 98.5 228 GLU B N 1
ATOM 3846 C CA . GLU B 1 228 ? -13.359 18.422 -5.008 1 98.5 228 GLU B CA 1
ATOM 3847 C C . GLU B 1 228 ? -13.445 16.906 -4.895 1 98.5 228 GLU B C 1
ATOM 3849 O O . GLU B 1 228 ? -13.211 16.188 -5.871 1 98.5 228 GLU B O 1
ATOM 3854 N N . VAL B 1 229 ? -13.734 16.438 -3.73 1 98.56 229 VAL B N 1
ATOM 3855 C CA . VAL B 1 229 ? -13.82 15 -3.48 1 98.56 229 VAL B CA 1
ATOM 3856 C C . VAL B 1 229 ? -15.273 14.594 -3.26 1 98.56 229 VAL B C 1
ATOM 3858 O O . VAL B 1 229 ? -15.969 15.188 -2.43 1 98.56 229 VAL B O 1
ATOM 3861 N N . ASP B 1 230 ? -15.75 13.625 -4.012 1 98.38 230 ASP B N 1
ATOM 3862 C CA . ASP B 1 230 ? -17.109 13.094 -3.889 1 9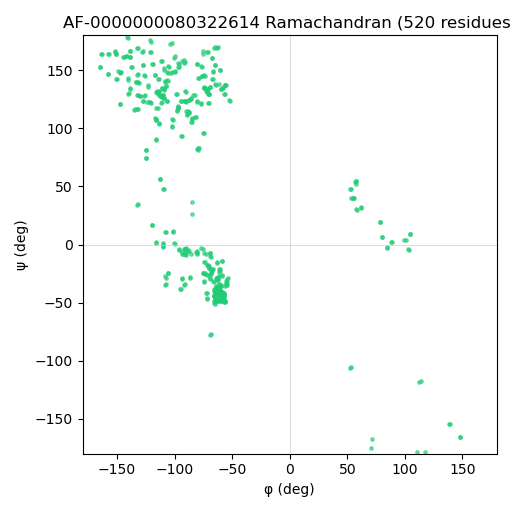8.38 230 ASP B CA 1
ATOM 3863 C C . ASP B 1 230 ? -17.172 12.016 -2.812 1 98.38 230 ASP B C 1
ATOM 3865 O O . ASP B 1 230 ? -16.797 10.867 -3.051 1 98.38 230 ASP B O 1
ATOM 3869 N N . ILE B 1 231 ? -17.734 12.367 -1.688 1 98.5 231 ILE B N 1
ATOM 3870 C CA . ILE B 1 231 ? -17.797 11.477 -0.533 1 98.5 231 ILE B CA 1
ATOM 3871 C C . ILE B 1 231 ? -18.672 10.273 -0.852 1 98.5 231 ILE B C 1
ATOM 3873 O O . ILE B 1 231 ? -18.422 9.164 -0.36 1 98.5 231 ILE B O 1
ATOM 3877 N N . ARG B 1 232 ? -19.703 10.414 -1.687 1 97.44 232 ARG B N 1
ATOM 3878 C CA . ARG B 1 232 ? -20.562 9.305 -2.076 1 97.44 232 ARG B CA 1
ATOM 3879 C C . ARG B 1 232 ? -19.766 8.219 -2.793 1 97.44 232 ARG B C 1
ATOM 3881 O O . ARG B 1 232 ? -20 7.023 -2.582 1 97.44 232 ARG B O 1
ATOM 3888 N N . ARG B 1 233 ? -18.844 8.648 -3.596 1 96.88 233 ARG B N 1
ATOM 3889 C CA . ARG B 1 233 ? -18 7.703 -4.328 1 96.88 233 ARG B CA 1
ATOM 3890 C C . ARG B 1 233 ? -17.125 6.902 -3.379 1 96.88 233 ARG B C 1
ATOM 3892 O O . ARG B 1 233 ? -16.922 5.699 -3.57 1 96.88 233 ARG B O 1
ATOM 3899 N N . ILE B 1 234 ? -16.625 7.566 -2.402 1 98 234 ILE B N 1
ATOM 3900 C CA . ILE B 1 234 ? -15.797 6.914 -1.39 1 98 234 ILE B CA 1
ATOM 3901 C C . ILE B 1 234 ? -16.625 5.867 -0.65 1 98 234 ILE B C 1
ATOM 3903 O O . ILE B 1 234 ? -16.188 4.723 -0.49 1 98 234 ILE B O 1
ATOM 3907 N N . ARG B 1 235 ? -17.797 6.242 -0.233 1 97.88 235 ARG B N 1
ATOM 3908 C CA . ARG B 1 235 ? -18.688 5.352 0.502 1 97.88 235 ARG B CA 1
ATOM 3909 C C . ARG B 1 235 ? -19.125 4.176 -0.365 1 97.88 235 ARG B C 1
ATOM 3911 O O . ARG B 1 235 ? -19.234 3.045 0.119 1 97.88 235 ARG B O 1
ATOM 3918 N N . GLU B 1 236 ? -19.344 4.391 -1.666 1 96.56 236 GLU B N 1
ATOM 3919 C CA . GLU B 1 236 ? -19.688 3.322 -2.604 1 96.56 236 GLU B CA 1
ATOM 3920 C C . GLU B 1 236 ? -18.531 2.34 -2.77 1 96.56 236 GLU B C 1
ATOM 3922 O O . GLU B 1 236 ? -18.734 1.125 -2.744 1 96.56 236 GLU B O 1
ATOM 3927 N N . TYR B 1 237 ? -17.391 2.881 -2.906 1 96.69 237 TYR B N 1
ATOM 3928 C CA . TYR B 1 237 ? -16.234 2.016 -3.072 1 96.69 237 TYR B CA 1
ATOM 3929 C C . TYR B 1 237 ? -15.984 1.185 -1.819 1 96.69 237 TYR B C 1
ATOM 3931 O O . TYR B 1 237 ? -15.578 0.022 -1.906 1 96.69 237 TYR B O 1
ATOM 3939 N N . ARG B 1 238 ? -16.172 1.786 -0.695 1 96.25 238 ARG B N 1
ATOM 3940 C CA . ARG B 1 238 ? -15.984 1.074 0.565 1 96.25 238 ARG B CA 1
ATOM 3941 C C . ARG B 1 238 ? -16.844 -0.188 0.612 1 96.25 238 ARG B C 1
ATOM 3943 O O . ARG B 1 238 ? -16.406 -1.214 1.146 1 96.25 238 ARG B O 1
ATOM 3950 N N . LYS B 1 239 ? -18 -0.158 0.011 1 93.88 239 LYS B N 1
ATOM 3951 C CA . LYS B 1 239 ? -18.938 -1.283 0.035 1 93.88 239 LYS B CA 1
ATOM 3952 C C . LYS B 1 239 ? -18.422 -2.432 -0.834 1 93.88 239 LYS B C 1
ATOM 3954 O O . LYS B 1 239 ? -18.766 -3.592 -0.597 1 93.88 239 LYS B O 1
ATOM 3959 N N . VAL B 1 240 ? -17.609 -2.068 -1.818 1 91.56 240 VAL B N 1
ATOM 3960 C CA . VAL B 1 240 ? -17.219 -3.107 -2.77 1 91.56 240 VAL B CA 1
ATOM 3961 C C . VAL B 1 240 ? -15.742 -3.455 -2.59 1 91.56 240 VAL B C 1
ATOM 3963 O O . VAL B 1 240 ? -15.219 -4.336 -3.277 1 91.56 240 VAL B O 1
ATOM 3966 N N . ASN B 1 241 ? -15.094 -2.756 -1.675 1 93.81 241 ASN B N 1
ATOM 3967 C CA . ASN B 1 241 ? -13.695 -3.074 -1.381 1 93.81 241 ASN B CA 1
ATOM 3968 C C . ASN B 1 241 ? -13.578 -4.348 -0.549 1 93.81 241 ASN B C 1
ATOM 3970 O O . ASN B 1 241 ? -13.57 -4.293 0.682 1 93.81 241 ASN B O 1
ATOM 3974 N N . TYR B 1 242 ? -13.352 -5.426 -1.169 1 90.06 242 TYR B N 1
ATOM 3975 C CA . TYR B 1 242 ? -13.367 -6.723 -0.498 1 90.06 242 TYR B CA 1
ATOM 3976 C C . TYR B 1 242 ? -12.133 -6.906 0.373 1 90.06 242 TYR B C 1
ATOM 3978 O O . TYR B 1 242 ? -12.164 -7.641 1.362 1 90.06 242 TYR B O 1
ATOM 3986 N N . SER B 1 243 ? -11.047 -6.191 0.031 1 93.56 243 SER B N 1
ATOM 3987 C CA . SER B 1 243 ? -9.836 -6.34 0.828 1 93.56 243 SER B CA 1
ATOM 3988 C C . SER B 1 243 ? -10.023 -5.77 2.23 1 93.56 243 SER B C 1
ATOM 3990 O O . SER B 1 243 ? -9.289 -6.133 3.154 1 93.56 243 SER B O 1
ATOM 3992 N N . MET B 1 244 ? -10.953 -4.867 2.387 1 94.25 244 MET B N 1
ATOM 3993 C CA . MET B 1 244 ? -11.25 -4.332 3.713 1 94.25 244 MET B CA 1
ATOM 3994 C C . MET B 1 244 ? -12.266 -5.207 4.438 1 94.25 244 MET B C 1
ATOM 3996 O O . MET B 1 244 ? -12.242 -5.316 5.664 1 94.25 244 MET B O 1
ATOM 4000 N N . GLN B 1 245 ? -13.078 -5.859 3.678 1 90.88 245 GLN B N 1
ATOM 4001 C CA . GLN B 1 245 ? -14.211 -6.582 4.25 1 90.88 245 GLN B CA 1
ATOM 4002 C C . GLN B 1 245 ? -13.844 -8.031 4.559 1 90.88 245 GLN B C 1
ATOM 4004 O O . GLN B 1 245 ? -14.305 -8.602 5.547 1 90.88 245 GLN B O 1
ATOM 4009 N N . ASP B 1 246 ? -13.008 -8.648 3.744 1 93.44 246 ASP B N 1
ATOM 4010 C CA . ASP B 1 246 ? -12.742 -10.086 3.803 1 93.44 246 ASP B CA 1
ATOM 4011 C C . ASP B 1 246 ? -11.344 -10.375 4.336 1 93.44 246 ASP B C 1
ATOM 4013 O O . ASP B 1 246 ? -10.602 -11.172 3.76 1 93.44 246 ASP B O 1
ATOM 4017 N N . ARG B 1 247 ? -11.047 -9.703 5.422 1 95.5 247 ARG B N 1
ATOM 4018 C CA . ARG B 1 247 ? -9.703 -9.852 5.977 1 95.5 247 ARG B CA 1
ATOM 4019 C C . ARG B 1 247 ? -9.57 -11.172 6.73 1 95.5 247 ARG B C 1
ATOM 4021 O O . ARG B 1 247 ? -10.367 -11.461 7.633 1 95.5 247 ARG B O 1
ATOM 4028 N N . ASN B 1 248 ? -8.656 -12.023 6.348 1 95.94 248 ASN B N 1
ATOM 4029 C CA . ASN B 1 248 ? -8.266 -13.219 7.082 1 95.94 248 ASN B CA 1
ATOM 4030 C C . ASN B 1 248 ? -7.316 -12.891 8.227 1 95.94 248 ASN B C 1
ATOM 4032 O O . ASN B 1 248 ? -6.102 -13.07 8.109 1 95.94 248 ASN B O 1
ATOM 4036 N N . VAL B 1 249 ? -7.867 -12.484 9.359 1 94.75 249 VAL B N 1
ATOM 4037 C CA . VAL B 1 249 ? -7.078 -11.938 10.461 1 94.75 249 VAL B CA 1
ATOM 4038 C C . VAL B 1 249 ? -6.223 -13.047 11.078 1 94.75 249 VAL B C 1
ATOM 4040 O O . VAL B 1 249 ? -5.152 -12.773 11.625 1 94.75 249 VAL B O 1
ATOM 4043 N N . ARG B 1 250 ? -6.625 -14.297 10.945 1 92.75 250 ARG B N 1
ATOM 4044 C CA . ARG B 1 250 ? -5.832 -15.406 11.445 1 92.75 250 ARG B CA 1
ATOM 4045 C C . ARG B 1 250 ? -4.5 -15.508 10.711 1 92.75 250 ARG B C 1
ATOM 4047 O O . ARG B 1 250 ? -3.471 -15.812 11.312 1 92.75 250 ARG B O 1
ATOM 4054 N N . ALA B 1 251 ? -4.574 -15.234 9.445 1 94.31 251 ALA B N 1
ATOM 4055 C CA . ALA B 1 251 ? -3.389 -15.375 8.609 1 94.31 251 ALA B CA 1
ATOM 4056 C C . ALA B 1 251 ? -2.398 -14.242 8.867 1 94.31 251 ALA B C 1
ATOM 4058 O O . ALA B 1 251 ? -1.243 -14.312 8.438 1 94.31 251 ALA B O 1
ATOM 4059 N N . ILE B 1 252 ? -2.869 -13.125 9.562 1 94.69 252 ILE B N 1
ATOM 4060 C CA . ILE B 1 252 ? -2.004 -11.953 9.688 1 94.69 252 ILE B CA 1
ATOM 4061 C C . ILE B 1 252 ? -1.736 -11.664 11.164 1 94.69 252 ILE B C 1
ATOM 4063 O O . ILE B 1 252 ? -1.27 -10.578 11.523 1 94.69 252 ILE B O 1
ATOM 4067 N N . GLU B 1 253 ? -1.966 -12.547 12.023 1 92.81 253 GLU B N 1
ATOM 4068 C CA . GLU B 1 253 ? -1.846 -12.352 13.469 1 92.81 253 GLU B CA 1
ATOM 4069 C C . GLU B 1 253 ? -0.428 -11.938 13.852 1 92.81 253 GLU B C 1
ATOM 4071 O O . GLU B 1 253 ? -0.232 -11.195 14.812 1 92.81 253 GLU B O 1
ATOM 4076 N N . ASP B 1 254 ? 0.487 -12.336 13.039 1 92.06 254 ASP B N 1
ATOM 4077 C CA . ASP B 1 254 ? 1.894 -12.086 13.344 1 92.06 254 ASP B CA 1
ATOM 4078 C C . ASP B 1 254 ? 2.266 -10.633 13.062 1 92.06 254 ASP B C 1
ATOM 4080 O O . ASP B 1 254 ? 3.369 -10.195 13.391 1 92.06 254 ASP B O 1
ATOM 4084 N N . ILE B 1 255 ? 1.341 -9.922 12.578 1 94.88 255 ILE B N 1
ATOM 4085 C CA . ILE B 1 255 ? 1.626 -8.547 12.195 1 94.88 255 ILE B CA 1
ATOM 4086 C C . ILE B 1 255 ? 1.932 -7.719 13.438 1 94.88 255 ILE B C 1
ATOM 4088 O O . ILE B 1 255 ? 2.559 -6.66 13.352 1 94.88 255 ILE B O 1
ATOM 4092 N N . LEU B 1 256 ? 1.496 -8.164 14.641 1 94.44 256 LEU B N 1
ATOM 4093 C CA . LEU B 1 256 ? 1.677 -7.418 15.883 1 94.44 256 LEU B CA 1
ATOM 4094 C C . LEU B 1 256 ? 2.98 -7.809 16.562 1 94.44 256 LEU B C 1
ATOM 4096 O O . LEU B 1 256 ? 3.332 -7.254 17.609 1 94.44 256 LEU B O 1
ATOM 4100 N N . ASP B 1 257 ? 3.617 -8.82 15.891 1 91.75 257 ASP B N 1
ATOM 4101 C CA . ASP B 1 257 ? 4.887 -9.234 16.469 1 91.75 257 ASP B CA 1
ATOM 4102 C C . ASP B 1 257 ? 5.98 -8.203 16.219 1 91.75 257 ASP B C 1
ATOM 4104 O O . ASP B 1 257 ? 6.016 -7.586 15.148 1 91.75 257 ASP B O 1
ATOM 4108 N N . GLY B 1 258 ? 6.805 -8.086 17.141 1 88.25 258 GLY B N 1
ATOM 4109 C CA . GLY B 1 258 ? 7.898 -7.137 17 1 88.25 258 GLY B CA 1
ATOM 4110 C C . GLY B 1 258 ? 7.441 -5.691 17.078 1 88.25 258 GLY B C 1
ATOM 4111 O O . GLY B 1 258 ? 6.359 -5.402 17.594 1 88.25 258 GLY B O 1
ATOM 4112 N N . GLY B 1 259 ? 8.32 -4.645 16.859 1 87.88 259 GLY B N 1
ATOM 4113 C CA . GLY B 1 259 ? 8.008 -3.225 16.891 1 87.88 259 GLY B CA 1
ATOM 4114 C C . GLY B 1 259 ? 8.766 -2.477 17.969 1 87.88 259 GLY B C 1
ATOM 4115 O O . GLY B 1 259 ? 9.609 -3.055 18.656 1 87.88 259 GLY B O 1
ATOM 4116 N N . ILE B 1 260 ? 8.391 -1.265 17.906 1 84.06 260 ILE B N 1
ATOM 4117 C CA . ILE B 1 260 ? 9.117 -0.401 18.844 1 84.06 260 ILE B CA 1
ATOM 4118 C C . ILE B 1 260 ? 8.312 -0.225 20.125 1 84.06 260 ILE B C 1
ATOM 4120 O O . ILE B 1 260 ? 7.094 -0.433 20.125 1 84.06 260 ILE B O 1
ATOM 4124 N N . GLU B 1 261 ? 9.086 0.072 21.125 1 79.94 261 GLU B N 1
ATOM 4125 C CA . GLU B 1 261 ? 8.445 0.378 22.406 1 79.94 261 GLU B CA 1
ATOM 4126 C C . GLU B 1 261 ? 7.965 1.826 22.453 1 79.94 261 GLU B C 1
ATOM 4128 O O . GLU B 1 261 ? 8.742 2.75 22.203 1 79.94 261 GLU B O 1
ATOM 4133 N N . CYS B 1 262 ? 6.625 2.012 22.422 1 80.94 262 CYS B N 1
ATOM 4134 C CA . CYS B 1 262 ? 5.996 3.316 22.594 1 80.94 262 CYS B CA 1
ATOM 4135 C C . CYS B 1 262 ? 5.445 3.479 24 1 80.94 262 CYS B C 1
ATOM 4137 O O . CYS B 1 262 ? 4.98 2.512 24.609 1 80.94 262 CYS B O 1
#

Foldseek 3Di:
DKFKEKFWAFAAQDCCLLVRRVVFVVVDLGQEYEAAARRNFHAQDQDVVSVVVVLVSLLVVQQVSQHKYKYWHWDDDPQWIWTKIWIDGNSHTFDIDTAQDDDPVCVVVTHDHDDDWDWTDDPNAIETEHEACSLVDLVSLQVCLLVPHAEYEYHYWAAPPDPDPDPVCVVVSQLVSQQLRLHKYWYHYYAQADNNGGGTWTFTFIYHPVGTQWTDPGRHDTHMIMDMDDSVNSVVSNVVNVSSVVDPCVVCVCVPPDDDDD/DKFKEKFWAFAAQDCCLLVRRVVFVVVDLGQEYEAAARRNFHAPDQDVVSVVVVLVSLLVVQQVSQHKYKYWHWDDDPQWIWTKIWIDGNSHTFDIDTAQDDDPVCVVVTHDHDDDWDWTDDPNAIETEHEACSLVDLVSLQVCLLVPHAEYEYHYWAAPPDPDPDPVCVVVSQLVSQQLRLHKYWYHYYAQADNNGGGTWTFTFIYHPVGTQWTDPGRHDTHMIMDMDDSVNSVVSNVVNVSSVVDPCVVCVCVPPDDDDD